Protein AF-A0A9Q9MLQ0-F1 (afdb_monomer_lite)

Sequence (376 aa):
MREAAGVREAWGGSAHRMPFLTPDGLPLPPEALGTGTDAAADTERIWQRLVAGDLVGAWAAGGIDVAGVDAEALQRPTAPPTLPVGVAAEARAAAAAFGVAQVSTLYGASLTLTVDGMTAEALDVSEYLEVPTRILTGSVPPDLALLAAGRQRPADLHPLVRDALFPGSVADHGVPARTVGATAADPARVRCQGVWHRMEVTGGTLRLLDHTEEEQLRERMLRTLGGTSSGCYAVQAAWTTGAGRLPRALADRRREVKHRMQHGDTDWLLDGLRRGVIDPHMRDANGWSLLHLVMWVDFERVLPLLLAAGVPVDARDRIGRTPLYLAVMNGGPPELMRRLLAEGADPRAETVHGAYPSHVAHSRQYWQDLTFFAQS

Secondary structure (DSSP, 8-state):
---HHHHHHHTT--SS--TTB-TTSPBPPGGGTT-SSSHHHHHHHHHHHHHTT-HHHHHHHTT-B-TTS-TTTTS-TTSSPP--TTHHHHHHHHHHHHT-SEEE-SSSEEEEEETTEEEEEE--TTS-------SS-----HHHHHHHTTSS-GGGS-HHHHHHH-TT----------------PPPEEEEETTEEEEEEEETTEEEETTS-HHHHHHHHHHHHTTPPP-HHHHHHHHHHH--SPPPHHHHHHHHHHHHHHHTT-HHHHHHHHHTT-S-TT---TT---GGGGGGGS-HHHHHHHHHHTT--TT---TT---HHHHHHHTT--HHHHHHHHHTT--TT---TTS--HHHHHHTSTTTTTTGGGGT-

Structure (mmCIF, N/CA/C/O backbone):
data_AF-A0A9Q9MLQ0-F1
#
_entry.id   AF-A0A9Q9MLQ0-F1
#
loop_
_atom_site.group_PDB
_atom_site.id
_atom_site.type_symbol
_atom_site.label_atom_id
_atom_site.label_alt_id
_atom_site.label_comp_id
_atom_site.label_asym_id
_atom_site.label_entity_id
_atom_site.label_seq_id
_atom_site.pdbx_PDB_ins_code
_atom_site.Cartn_x
_atom_site.Cartn_y
_atom_site.Cartn_z
_atom_site.occupancy
_atom_site.B_iso_or_equiv
_atom_site.auth_seq_id
_atom_site.auth_comp_id
_atom_site.auth_asym_id
_atom_site.auth_atom_id
_atom_site.pdbx_PDB_model_num
ATOM 1 N N . MET A 1 1 ? 12.054 -18.031 -10.919 1.00 32.44 1 MET A N 1
ATOM 2 C CA . MET A 1 1 ? 13.428 -18.211 -11.454 1.00 32.44 1 MET A CA 1
ATOM 3 C C . MET A 1 1 ? 13.618 -17.702 -12.899 1.00 32.44 1 MET A C 1
ATOM 5 O O . MET A 1 1 ? 14.666 -17.958 -13.472 1.00 32.44 1 MET A O 1
ATOM 9 N N . ARG A 1 2 ? 12.674 -16.935 -13.485 1.00 30.03 2 ARG A N 1
ATOM 10 C CA . ARG A 1 2 ? 12.801 -16.328 -14.833 1.00 30.03 2 ARG A CA 1
ATOM 11 C C . ARG A 1 2 ? 13.209 -14.839 -14.847 1.00 30.03 2 ARG A C 1
ATOM 13 O O . ARG A 1 2 ? 13.243 -14.252 -15.914 1.00 30.03 2 ARG A O 1
ATOM 20 N N . GLU A 1 3 ? 13.562 -14.236 -13.709 1.00 48.19 3 GLU A N 1
ATOM 21 C CA . GLU A 1 3 ? 13.709 -12.766 -13.610 1.00 48.19 3 GLU A CA 1
ATOM 22 C C . GLU A 1 3 ? 15.088 -12.269 -13.135 1.00 48.19 3 GLU A C 1
ATOM 24 O O . GLU A 1 3 ? 15.314 -11.067 -13.085 1.00 48.19 3 GLU A O 1
ATOM 29 N N . ALA A 1 4 ? 16.051 -13.147 -12.831 1.00 48.88 4 ALA A N 1
ATOM 30 C CA . ALA A 1 4 ? 17.363 -12.716 -12.324 1.00 48.88 4 ALA A CA 1
ATOM 31 C C . ALA A 1 4 ? 18.178 -11.899 -13.351 1.00 48.88 4 ALA A C 1
ATOM 33 O O . ALA A 1 4 ? 18.802 -10.902 -12.992 1.00 48.88 4 ALA A O 1
ATOM 34 N N . ALA A 1 5 ? 18.142 -12.290 -14.632 1.00 50.59 5 ALA A N 1
ATOM 35 C CA . ALA A 1 5 ? 18.812 -11.557 -15.710 1.00 50.59 5 ALA A CA 1
ATOM 36 C C . ALA A 1 5 ? 18.134 -10.206 -15.994 1.00 50.59 5 ALA A C 1
ATOM 38 O O . ALA A 1 5 ? 18.818 -9.193 -16.114 1.00 50.59 5 ALA A O 1
ATOM 39 N N . GLY A 1 6 ? 16.795 -10.182 -16.002 1.00 61.31 6 GLY A N 1
ATOM 40 C CA . GLY A 1 6 ? 16.016 -8.967 -16.247 1.00 61.31 6 GLY A CA 1
ATOM 41 C C . GLY A 1 6 ? 16.214 -7.905 -15.167 1.00 61.31 6 GLY A C 1
ATOM 42 O O . GLY A 1 6 ? 16.317 -6.728 -15.486 1.00 61.31 6 GLY A O 1
ATOM 43 N N . VAL A 1 7 ? 16.356 -8.306 -13.897 1.00 65.38 7 VAL A N 1
ATOM 44 C CA . VAL A 1 7 ? 16.646 -7.360 -12.807 1.00 65.38 7 VAL A CA 1
ATOM 45 C C . VAL A 1 7 ? 18.007 -6.693 -13.004 1.00 65.38 7 VAL A C 1
ATOM 47 O O . VAL A 1 7 ? 18.124 -5.492 -12.808 1.00 65.38 7 VAL A O 1
ATOM 50 N N . ARG A 1 8 ? 19.040 -7.434 -13.410 1.00 73.44 8 ARG A N 1
ATOM 51 C CA . ARG A 1 8 ? 20.384 -6.872 -13.597 1.00 73.44 8 ARG A CA 1
ATOM 52 C C . ARG A 1 8 ? 20.447 -5.885 -14.757 1.00 73.44 8 ARG A C 1
ATOM 54 O O . ARG A 1 8 ? 20.980 -4.788 -14.602 1.00 73.44 8 ARG A O 1
ATOM 61 N N . GLU A 1 9 ? 19.879 -6.279 -15.889 1.00 71.69 9 GLU A N 1
ATOM 62 C CA . GLU A 1 9 ? 19.798 -5.455 -17.093 1.00 71.69 9 GLU A CA 1
ATOM 63 C C . GLU A 1 9 ? 18.972 -4.183 -16.847 1.00 71.69 9 GLU A C 1
ATOM 65 O O . GLU A 1 9 ? 19.390 -3.096 -17.240 1.00 71.69 9 GLU A O 1
ATOM 70 N N . ALA A 1 10 ? 17.869 -4.286 -16.092 1.00 68.12 10 ALA A N 1
ATOM 71 C CA . ALA A 1 10 ? 17.033 -3.144 -15.712 1.00 68.12 10 ALA A CA 1
ATOM 72 C C . ALA A 1 10 ? 17.786 -2.060 -14.920 1.00 68.12 10 ALA A C 1
ATOM 74 O O . ALA A 1 10 ? 17.386 -0.900 -14.936 1.00 68.12 10 ALA A O 1
ATOM 75 N N . TRP A 1 11 ? 18.885 -2.417 -14.249 1.00 70.88 11 TRP A N 1
ATOM 76 C CA . TRP A 1 11 ? 19.729 -1.486 -13.494 1.00 70.88 11 TRP A CA 1
ATOM 77 C C . TRP A 1 11 ? 21.075 -1.208 -14.175 1.00 70.88 11 TRP A C 1
ATOM 79 O O . TRP A 1 11 ? 22.004 -0.741 -13.517 1.00 70.88 11 TRP A O 1
ATOM 89 N N . GLY A 1 12 ? 21.201 -1.509 -15.471 1.00 76.56 12 GLY A N 1
ATOM 90 C CA . GLY A 1 12 ? 22.404 -1.221 -16.253 1.00 76.56 12 GLY A CA 1
ATOM 91 C C . GLY A 1 12 ? 23.579 -2.161 -15.999 1.00 76.56 12 GLY A C 1
ATOM 92 O O . GLY A 1 12 ? 24.698 -1.865 -16.408 1.00 76.56 12 GLY A O 1
ATOM 93 N N . GLY A 1 13 ? 23.370 -3.277 -15.300 1.00 81.06 13 GLY A N 1
ATOM 94 C CA . GLY A 1 13 ? 24.422 -4.258 -15.054 1.00 81.06 13 GLY A CA 1
ATOM 95 C C . GLY A 1 13 ? 24.786 -5.053 -16.306 1.00 81.06 13 GLY A C 1
ATOM 96 O O . GLY A 1 13 ? 23.941 -5.360 -17.144 1.00 81.06 13 GLY A O 1
ATOM 97 N N . SER A 1 14 ? 26.060 -5.424 -16.414 1.00 85.88 14 SER A N 1
ATOM 98 C CA . SER A 1 14 ? 26.549 -6.345 -17.438 1.00 85.88 14 SER A CA 1
ATOM 99 C C . SER A 1 14 ? 26.365 -7.801 -17.002 1.00 85.88 14 SER A C 1
ATOM 101 O O . SER A 1 14 ? 25.976 -8.096 -15.869 1.00 85.88 14 SER A O 1
ATOM 103 N N . ALA A 1 15 ? 26.715 -8.753 -17.871 1.00 81.75 15 ALA A N 1
ATOM 104 C CA . ALA A 1 15 ? 26.716 -10.176 -17.519 1.00 81.75 15 ALA A CA 1
ATOM 105 C C . ALA A 1 15 ? 27.597 -10.498 -16.292 1.00 81.75 15 ALA A C 1
ATOM 107 O O . ALA A 1 15 ? 27.372 -11.505 -15.617 1.00 81.75 15 ALA A O 1
ATOM 108 N N . HIS A 1 16 ? 28.569 -9.634 -15.979 1.00 81.69 16 HIS A N 1
ATOM 109 C CA . HIS A 1 16 ? 29.618 -9.910 -15.001 1.00 81.69 16 HIS A CA 1
ATOM 110 C C . HIS A 1 16 ? 29.590 -9.002 -13.769 1.00 81.69 16 HIS A C 1
ATOM 112 O O . HIS A 1 16 ? 30.136 -9.399 -12.745 1.00 81.69 16 HIS A O 1
ATOM 118 N N . ARG A 1 17 ? 28.974 -7.813 -13.830 1.00 87.12 17 ARG A N 1
ATOM 119 C CA . ARG A 1 17 ? 28.950 -6.871 -12.698 1.00 87.12 17 ARG A CA 1
ATOM 120 C C . ARG A 1 17 ? 27.807 -5.863 -12.784 1.00 87.12 17 ARG A C 1
ATOM 122 O O . ARG A 1 17 ? 27.287 -5.582 -13.861 1.00 87.12 17 ARG A O 1
ATOM 129 N N . MET A 1 18 ? 27.478 -5.273 -11.644 1.00 84.88 18 MET A N 1
ATOM 130 C CA . MET A 1 18 ? 26.630 -4.083 -11.567 1.00 84.88 18 MET A CA 1
ATOM 131 C C . MET A 1 18 ? 27.446 -2.806 -11.834 1.00 84.88 18 MET A C 1
ATOM 133 O O . MET A 1 18 ? 28.660 -2.811 -11.604 1.00 84.88 18 MET A O 1
ATOM 137 N N . PRO A 1 19 ? 26.813 -1.701 -12.270 1.00 82.94 19 PRO A N 1
ATOM 138 C CA . PRO A 1 19 ? 27.478 -0.403 -12.358 1.00 82.94 19 PRO A CA 1
ATOM 139 C C . PRO A 1 19 ? 28.024 0.022 -10.995 1.00 82.94 19 PRO A C 1
ATOM 141 O O . PRO A 1 19 ? 27.439 -0.302 -9.959 1.00 82.94 19 PRO A O 1
ATOM 144 N N . PHE A 1 20 ? 29.132 0.760 -11.001 1.00 85.12 20 PHE A N 1
ATOM 145 C CA . PHE A 1 20 ? 29.839 1.250 -9.810 1.00 85.12 20 PHE A CA 1
ATOM 146 C C . PHE A 1 20 ? 30.443 0.156 -8.922 1.00 85.12 20 PHE A C 1
ATOM 148 O O . PHE A 1 20 ? 31.031 0.476 -7.890 1.00 85.12 20 PHE A O 1
ATOM 155 N N . LEU A 1 21 ? 30.322 -1.117 -9.306 1.00 85.12 21 LEU A N 1
ATOM 156 C CA . LEU A 1 21 ? 30.804 -2.259 -8.542 1.00 85.12 21 LEU A CA 1
ATOM 157 C C . LEU A 1 21 ? 31.743 -3.136 -9.381 1.00 85.12 21 LEU A C 1
ATOM 159 O O . LEU A 1 21 ? 31.601 -3.265 -10.601 1.00 85.12 21 LEU A O 1
ATOM 163 N N . THR A 1 22 ? 32.703 -3.770 -8.713 1.00 86.12 22 THR A N 1
ATOM 164 C CA . THR A 1 22 ? 33.485 -4.884 -9.255 1.00 86.12 22 THR A CA 1
ATOM 165 C C . THR A 1 22 ? 32.596 -6.131 -9.402 1.00 86.12 22 THR A C 1
ATOM 167 O O . THR A 1 22 ? 31.508 -6.182 -8.817 1.00 86.12 22 THR A O 1
ATOM 170 N N . PRO A 1 23 ? 33.030 -7.173 -10.141 1.00 84.69 23 PRO A N 1
ATOM 171 C CA . PRO A 1 23 ? 32.300 -8.447 -10.221 1.00 84.69 23 PRO A CA 1
ATOM 172 C C . PRO A 1 23 ? 32.011 -9.089 -8.856 1.00 84.69 23 PRO A C 1
ATOM 174 O O . PRO A 1 23 ? 30.961 -9.700 -8.667 1.00 84.69 23 PRO A O 1
ATOM 177 N N . ASP A 1 24 ? 32.903 -8.877 -7.886 1.00 78.62 24 ASP A N 1
ATOM 178 C CA . ASP A 1 24 ? 32.759 -9.353 -6.506 1.00 78.62 24 ASP A CA 1
ATOM 179 C C . ASP A 1 24 ? 31.903 -8.421 -5.629 1.00 78.62 24 ASP A C 1
ATOM 181 O O . ASP A 1 24 ? 31.789 -8.633 -4.424 1.00 78.62 24 ASP A O 1
ATOM 185 N N . GLY A 1 25 ? 31.312 -7.374 -6.216 1.00 78.69 25 GLY A N 1
ATOM 186 C CA . GLY A 1 25 ? 30.396 -6.445 -5.557 1.00 78.69 25 GLY A CA 1
ATOM 187 C C . GLY A 1 25 ? 31.056 -5.431 -4.623 1.00 78.69 25 GLY A C 1
ATOM 188 O O . GLY A 1 25 ? 30.402 -4.943 -3.702 1.00 78.69 25 GLY A O 1
ATOM 189 N N . LEU A 1 26 ? 32.334 -5.107 -4.847 1.00 81.31 26 LEU A N 1
ATOM 190 C CA . LEU A 1 26 ? 33.031 -4.023 -4.146 1.00 81.31 26 LEU A CA 1
ATOM 191 C C . LE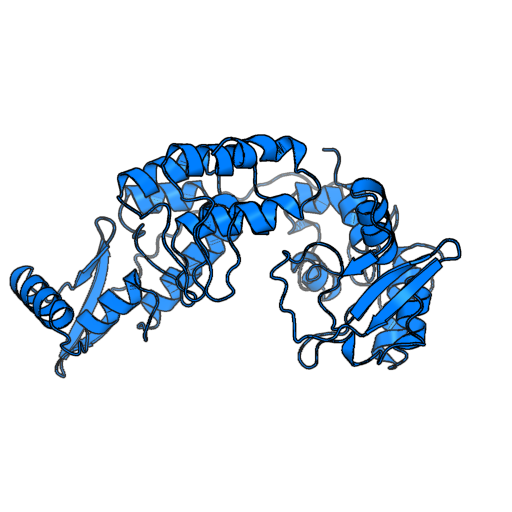U A 1 26 ? 32.905 -2.703 -4.923 1.00 81.31 26 LEU A C 1
ATOM 193 O O . LEU A 1 26 ? 32.897 -2.748 -6.149 1.00 81.31 26 LEU A O 1
ATOM 197 N N . PRO A 1 27 ? 32.857 -1.535 -4.258 1.00 78.94 27 PRO A N 1
ATOM 198 C CA . PRO A 1 27 ? 32.858 -0.239 -4.934 1.00 78.94 27 PRO A CA 1
ATOM 199 C C . PRO A 1 27 ? 34.033 -0.071 -5.897 1.00 78.94 27 PRO A C 1
ATOM 201 O O . PRO A 1 27 ? 35.182 -0.342 -5.539 1.00 78.94 27 PRO A O 1
ATOM 204 N N . LEU A 1 28 ? 33.752 0.420 -7.102 1.00 81.25 28 LEU A N 1
ATOM 205 C CA . LEU A 1 28 ? 34.783 0.872 -8.026 1.00 81.25 28 LEU A CA 1
ATOM 206 C C . LEU A 1 28 ? 35.328 2.237 -7.594 1.00 81.25 28 LEU A C 1
ATOM 208 O O . LEU A 1 28 ? 34.557 3.102 -7.168 1.00 81.25 28 LEU A O 1
ATOM 212 N N . PRO A 1 29 ? 36.642 2.466 -7.735 1.00 81.44 29 PRO A N 1
ATOM 213 C CA . PRO A 1 29 ? 37.199 3.788 -7.520 1.00 81.44 29 PRO A CA 1
ATOM 214 C C . PRO A 1 29 ? 36.772 4.741 -8.660 1.00 81.44 29 PRO A C 1
ATOM 216 O O . PRO A 1 29 ? 36.551 4.279 -9.786 1.00 81.44 29 PRO A O 1
ATOM 219 N N . PRO A 1 30 ? 36.650 6.060 -8.407 1.00 77.94 30 PRO A N 1
ATOM 220 C CA . PRO A 1 30 ? 36.151 7.029 -9.389 1.00 77.94 30 PRO A CA 1
ATOM 221 C C . PRO A 1 30 ? 36.869 6.998 -10.744 1.00 77.94 30 PRO A C 1
ATOM 223 O O . PRO A 1 30 ? 36.230 7.142 -11.782 1.00 77.94 30 PRO A O 1
ATOM 226 N N . GLU A 1 31 ? 38.181 6.768 -10.746 1.00 85.50 31 GLU A N 1
ATOM 227 C CA . GLU A 1 31 ? 39.023 6.674 -11.941 1.00 85.50 31 GLU A CA 1
ATOM 228 C C . GLU A 1 31 ? 38.748 5.438 -12.810 1.00 85.50 31 GLU A C 1
ATOM 230 O O . GLU A 1 31 ? 39.098 5.428 -13.988 1.00 85.50 31 GLU A O 1
ATOM 235 N N . ALA A 1 32 ? 38.124 4.398 -12.251 1.00 85.62 32 ALA A N 1
ATOM 236 C CA . ALA A 1 32 ? 37.774 3.183 -12.982 1.00 85.62 32 ALA A CA 1
ATOM 237 C C . ALA A 1 32 ? 36.380 3.258 -13.626 1.00 85.62 32 ALA A C 1
ATOM 239 O O . ALA A 1 32 ? 36.073 2.448 -14.506 1.00 85.62 32 ALA A O 1
ATOM 240 N N . LEU A 1 33 ? 35.543 4.219 -13.219 1.00 84.81 33 LEU A N 1
ATOM 241 C CA . LEU A 1 33 ? 34.174 4.363 -13.711 1.00 84.81 33 LEU A CA 1
ATOM 242 C C . LEU A 1 33 ? 34.154 4.683 -15.208 1.00 84.81 33 LEU A C 1
ATOM 244 O O . LEU A 1 33 ? 34.786 5.635 -15.668 1.00 84.81 33 LEU A O 1
ATOM 248 N N . GLY A 1 34 ? 33.396 3.899 -15.972 1.00 85.75 34 GLY A N 1
ATOM 249 C CA . GLY A 1 34 ? 33.192 4.126 -17.399 1.00 85.75 34 GLY A CA 1
ATOM 250 C C . GLY A 1 34 ? 34.390 3.766 -18.281 1.00 85.75 34 GLY A C 1
ATOM 251 O O . GLY A 1 34 ? 34.385 4.107 -19.461 1.00 85.75 34 GLY A O 1
ATOM 252 N N . THR A 1 35 ? 35.405 3.076 -17.750 1.00 89.50 35 THR A N 1
ATOM 253 C CA . THR A 1 35 ? 36.598 2.660 -18.519 1.00 89.50 35 THR A CA 1
ATOM 254 C C . THR A 1 35 ? 36.397 1.355 -19.299 1.00 89.50 35 THR A C 1
ATOM 256 O O . THR A 1 35 ? 37.107 1.095 -20.269 1.00 89.50 35 THR A O 1
ATOM 259 N N . GLY A 1 36 ? 35.420 0.535 -18.899 1.00 87.00 36 GLY A N 1
ATOM 260 C CA . GLY A 1 36 ? 35.100 -0.738 -19.546 1.00 87.00 36 GLY A CA 1
ATOM 261 C C . GLY A 1 36 ? 34.293 -0.602 -20.842 1.00 87.00 36 GLY A C 1
ATOM 262 O O . GLY A 1 36 ? 33.742 0.452 -21.165 1.00 87.00 36 GLY A O 1
ATOM 263 N N . THR A 1 37 ? 34.176 -1.709 -21.573 1.00 88.56 37 THR A N 1
ATOM 264 C CA . THR A 1 37 ? 33.336 -1.839 -22.781 1.00 88.56 37 THR A CA 1
ATOM 265 C C . THR A 1 37 ? 32.018 -2.573 -22.512 1.00 88.56 37 THR A C 1
ATOM 267 O O . THR A 1 37 ? 31.322 -2.951 -23.449 1.00 88.56 37 THR A O 1
ATOM 270 N N . ASP A 1 38 ? 31.692 -2.817 -21.241 1.00 88.94 38 ASP A N 1
ATOM 271 C CA . ASP A 1 38 ? 30.481 -3.518 -20.827 1.00 88.94 38 ASP A CA 1
ATOM 272 C C . ASP A 1 38 ? 29.321 -2.560 -20.508 1.00 88.94 38 ASP A C 1
ATOM 274 O O . ASP A 1 38 ? 29.526 -1.371 -20.266 1.00 88.94 38 ASP A O 1
ATOM 278 N N . ALA A 1 39 ? 28.094 -3.092 -20.456 1.00 84.62 39 ALA A N 1
ATOM 279 C CA . ALA A 1 39 ? 26.882 -2.303 -20.189 1.00 84.62 39 ALA A CA 1
ATOM 280 C C . ALA A 1 39 ? 26.927 -1.537 -18.848 1.00 84.62 39 ALA A C 1
ATOM 282 O O . ALA A 1 39 ? 26.370 -0.445 -18.713 1.00 84.62 39 ALA A O 1
ATOM 283 N N . ALA A 1 40 ? 27.646 -2.079 -17.860 1.00 86.69 40 ALA A N 1
ATOM 284 C CA . ALA A 1 40 ? 27.886 -1.408 -16.589 1.00 86.69 40 ALA A CA 1
ATOM 285 C C . ALA A 1 40 ? 28.762 -0.155 -16.763 1.00 86.69 40 ALA A C 1
ATOM 287 O O . ALA A 1 40 ? 28.461 0.884 -16.180 1.00 86.69 40 ALA A O 1
ATOM 288 N N . ALA A 1 41 ? 29.788 -0.208 -17.617 1.00 89.69 41 ALA A N 1
ATOM 289 C CA . ALA A 1 41 ? 30.596 0.958 -17.961 1.00 89.69 41 ALA A CA 1
ATOM 290 C C . ALA A 1 41 ? 29.832 1.983 -18.814 1.00 89.69 41 ALA A C 1
ATOM 292 O O . ALA A 1 41 ? 30.035 3.183 -18.635 1.00 89.69 41 ALA A O 1
ATOM 293 N N . ASP A 1 42 ? 28.927 1.550 -19.699 1.00 87.69 42 ASP A N 1
ATOM 294 C CA . ASP A 1 42 ? 28.012 2.467 -20.398 1.00 87.69 42 ASP A CA 1
ATOM 295 C C . ASP A 1 42 ? 27.156 3.255 -19.402 1.00 87.69 42 ASP A C 1
ATOM 297 O O . ASP A 1 42 ? 27.058 4.481 -19.476 1.00 87.69 42 ASP A O 1
ATOM 301 N N . THR A 1 43 ? 26.611 2.555 -18.407 1.00 86.69 43 THR A N 1
ATOM 302 C CA . THR A 1 43 ? 25.808 3.150 -17.334 1.00 86.69 43 THR A CA 1
ATOM 303 C C . THR A 1 43 ? 26.607 4.165 -16.512 1.00 86.69 43 THR A C 1
ATOM 305 O O . THR A 1 43 ? 26.120 5.256 -16.211 1.00 86.69 43 THR A O 1
ATOM 308 N N . GLU A 1 44 ? 27.860 3.847 -16.190 1.00 86.69 44 GLU A N 1
ATOM 309 C CA . GLU A 1 44 ? 28.776 4.745 -15.479 1.00 86.69 44 GLU A CA 1
ATOM 310 C C . GLU A 1 44 ? 29.094 6.012 -16.290 1.00 86.69 44 GLU A C 1
ATOM 312 O O . GLU A 1 44 ? 29.115 7.107 -15.726 1.00 86.69 44 GLU A O 1
ATOM 317 N N . ARG A 1 45 ? 29.268 5.897 -17.615 1.00 89.25 45 ARG A N 1
ATOM 318 C CA . ARG A 1 45 ? 29.466 7.052 -18.510 1.00 89.25 45 ARG A CA 1
ATOM 319 C C . ARG A 1 45 ? 28.233 7.953 -18.577 1.00 89.25 45 ARG A C 1
ATOM 321 O O . ARG A 1 45 ? 28.370 9.176 -18.564 1.00 89.25 45 ARG A O 1
ATOM 328 N N . ILE A 1 46 ? 27.034 7.369 -18.624 1.00 86.31 46 ILE A N 1
ATOM 329 C CA . ILE A 1 46 ? 25.771 8.125 -18.571 1.00 86.31 46 ILE A CA 1
ATOM 330 C C . ILE A 1 46 ? 25.682 8.901 -17.251 1.00 86.31 46 ILE A C 1
ATOM 332 O O . ILE A 1 46 ? 25.366 10.090 -17.248 1.00 86.31 46 ILE A O 1
ATOM 336 N N . TRP A 1 47 ? 26.027 8.263 -16.130 1.00 82.62 47 TRP A N 1
ATOM 337 C CA . TRP A 1 47 ? 26.045 8.920 -14.823 1.00 82.62 47 TRP A CA 1
ATOM 338 C C . TRP A 1 47 ? 27.057 10.073 -14.753 1.00 82.62 47 TRP A C 1
ATOM 340 O O . TRP A 1 47 ? 26.724 11.150 -14.260 1.00 82.62 47 TRP A O 1
ATOM 350 N N . GLN A 1 48 ? 28.266 9.892 -15.294 1.00 82.81 48 GLN A N 1
ATOM 351 C CA . GLN A 1 48 ? 29.282 10.952 -15.351 1.00 82.81 48 GLN A CA 1
ATOM 352 C C . GLN A 1 48 ? 28.783 12.187 -16.117 1.00 82.81 48 GLN A C 1
ATOM 354 O O . GLN A 1 48 ? 29.013 13.310 -15.669 1.00 82.81 48 GLN A O 1
ATOM 359 N N . ARG A 1 49 ? 28.053 11.994 -17.225 1.00 86.75 49 ARG A N 1
ATOM 360 C CA . ARG A 1 49 ? 27.424 13.094 -17.979 1.00 86.75 49 ARG A CA 1
ATOM 361 C C . ARG A 1 49 ? 26.391 13.848 -17.145 1.00 86.75 49 ARG A C 1
ATOM 363 O O . ARG A 1 49 ? 26.436 15.074 -17.109 1.00 86.75 49 ARG A O 1
ATOM 370 N N . LEU A 1 50 ? 25.528 13.136 -16.414 1.00 80.25 50 LEU A N 1
ATOM 371 C CA . LEU A 1 50 ? 24.538 13.761 -15.525 1.00 80.25 50 LEU A CA 1
ATOM 372 C C . LEU A 1 50 ? 25.197 14.618 -14.441 1.00 80.25 50 LEU A C 1
ATOM 374 O O . LEU A 1 50 ? 24.772 15.746 -14.208 1.00 80.25 50 LEU A O 1
ATOM 378 N N . VAL A 1 51 ? 26.252 14.110 -13.798 1.00 76.75 51 VAL A N 1
ATOM 379 C CA . VAL A 1 51 ? 26.990 14.856 -12.762 1.00 76.75 51 VAL A CA 1
ATOM 380 C C . VAL A 1 51 ? 27.715 16.071 -13.345 1.00 76.75 51 VAL A C 1
ATOM 382 O O . VAL A 1 51 ? 27.836 17.092 -12.673 1.00 76.75 51 VAL A O 1
ATOM 385 N N . ALA A 1 52 ? 28.159 15.987 -14.600 1.00 84.44 52 ALA A N 1
ATOM 386 C CA . ALA A 1 52 ? 28.745 17.107 -15.331 1.00 84.44 52 ALA A CA 1
ATOM 387 C C . ALA A 1 52 ? 27.706 18.125 -15.851 1.00 84.44 52 ALA A C 1
ATOM 389 O O . ALA A 1 52 ? 28.097 19.142 -16.420 1.00 84.44 52 ALA A O 1
ATOM 390 N N . GLY A 1 53 ? 26.404 17.871 -15.668 1.00 83.25 53 GLY A N 1
ATOM 391 C CA . GLY A 1 53 ? 25.318 18.725 -16.159 1.00 83.25 53 GLY A CA 1
ATOM 392 C C . GLY A 1 53 ? 24.963 18.526 -17.639 1.00 83.25 53 GLY A C 1
ATOM 393 O O . GLY A 1 53 ? 24.119 19.248 -18.163 1.00 83.25 53 GLY A O 1
ATOM 394 N N . ASP A 1 54 ? 25.553 17.539 -18.319 1.00 90.06 54 ASP A N 1
ATOM 395 C CA . ASP A 1 54 ? 25.212 17.163 -19.698 1.00 90.06 54 ASP A CA 1
ATOM 396 C C . ASP A 1 54 ? 23.953 16.279 -19.716 1.00 90.06 54 ASP A C 1
ATOM 398 O O . ASP A 1 54 ? 24.009 15.067 -19.941 1.00 90.06 54 ASP A O 1
ATOM 402 N N . LEU A 1 55 ? 22.800 16.887 -19.420 1.00 85.75 55 LEU A N 1
ATOM 403 C CA . LEU A 1 55 ? 21.520 16.178 -19.350 1.00 85.75 55 LEU A CA 1
ATOM 404 C C . LEU A 1 55 ? 21.123 15.612 -20.719 1.00 85.75 55 LEU A C 1
ATOM 406 O O . LEU A 1 55 ? 20.824 14.426 -20.829 1.00 85.75 55 LEU A O 1
ATOM 410 N N . VAL A 1 56 ? 21.182 16.422 -21.777 1.00 89.19 56 VAL A N 1
ATOM 411 C CA . VAL A 1 56 ? 20.816 15.990 -23.137 1.00 89.19 56 VAL A CA 1
ATOM 412 C C . VAL A 1 56 ? 21.695 14.826 -23.598 1.00 89.19 56 VAL A C 1
ATOM 414 O O . VAL A 1 56 ? 21.179 13.816 -24.075 1.00 89.19 56 VAL A O 1
ATOM 417 N N . GLY A 1 57 ? 23.015 14.914 -23.403 1.00 89.75 57 GLY A N 1
ATOM 418 C CA . GLY A 1 57 ? 23.933 13.844 -23.777 1.00 89.75 57 GLY A CA 1
ATOM 419 C C . GLY A 1 57 ? 23.768 12.580 -22.935 1.00 89.75 57 GLY A C 1
ATOM 420 O O . GLY A 1 57 ? 23.955 11.480 -23.456 1.00 89.75 57 GLY A O 1
ATOM 421 N N . ALA A 1 58 ? 23.382 12.697 -21.661 1.00 87.12 58 ALA A N 1
ATOM 422 C CA . ALA A 1 58 ? 23.068 11.542 -20.824 1.00 87.12 58 ALA A CA 1
ATOM 423 C C . ALA A 1 58 ? 21.821 10.785 -21.314 1.00 87.12 58 ALA A C 1
ATOM 425 O O . ALA A 1 58 ? 21.855 9.559 -21.418 1.00 87.12 58 ALA A O 1
ATOM 426 N N . TRP A 1 59 ? 20.742 11.496 -21.657 1.00 86.31 59 TRP A N 1
ATOM 427 C CA . TRP A 1 59 ? 19.519 10.890 -22.203 1.00 86.31 59 TRP A CA 1
ATOM 428 C C . TRP A 1 59 ? 19.740 10.290 -23.593 1.00 86.31 59 TRP A C 1
ATOM 430 O O . TRP A 1 59 ? 19.338 9.148 -23.832 1.00 86.31 59 TRP A O 1
ATOM 440 N N . ALA A 1 60 ? 20.491 10.978 -24.458 1.00 88.94 60 ALA A N 1
ATOM 441 C CA . ALA A 1 60 ? 20.875 10.454 -25.766 1.00 88.94 60 ALA A CA 1
ATOM 442 C C . ALA A 1 60 ? 21.716 9.171 -25.651 1.00 88.94 60 ALA A C 1
ATOM 444 O O . ALA A 1 60 ? 21.481 8.208 -26.379 1.00 88.94 60 ALA A O 1
ATOM 445 N N . ALA A 1 61 ? 22.651 9.112 -24.696 1.00 87.19 61 ALA A N 1
ATOM 446 C CA . ALA A 1 61 ? 23.427 7.904 -24.410 1.00 87.19 61 ALA A CA 1
ATOM 447 C C . ALA A 1 61 ? 22.568 6.760 -23.828 1.00 87.19 61 ALA A C 1
ATOM 449 O O . ALA A 1 61 ? 22.901 5.593 -24.016 1.00 87.19 61 ALA A O 1
ATOM 450 N N . GLY A 1 62 ? 21.437 7.079 -23.189 1.00 82.38 62 GLY A N 1
ATOM 451 C CA . GLY A 1 62 ? 20.382 6.124 -22.823 1.00 82.38 62 GLY A CA 1
ATOM 452 C C . GLY A 1 62 ? 19.483 5.691 -23.993 1.00 82.38 62 GLY A C 1
ATOM 453 O O . GLY A 1 62 ? 18.593 4.860 -23.809 1.00 82.38 62 GLY A O 1
ATOM 454 N N . GLY A 1 63 ? 19.712 6.226 -25.197 1.00 87.19 63 GLY A N 1
ATOM 455 C CA . GLY A 1 63 ? 18.968 5.898 -26.413 1.00 87.19 63 GLY A CA 1
ATOM 456 C C . GLY A 1 63 ? 17.657 6.667 -26.580 1.00 87.19 63 GLY A C 1
ATOM 457 O O . GLY A 1 63 ? 16.749 6.153 -27.236 1.00 87.19 63 GLY A O 1
ATOM 458 N N . ILE A 1 64 ? 17.542 7.849 -25.967 1.00 86.06 64 ILE A N 1
ATOM 459 C CA . ILE A 1 64 ? 16.338 8.687 -25.982 1.00 86.06 64 ILE A CA 1
ATOM 460 C C . ILE A 1 64 ? 16.727 10.091 -26.432 1.00 86.06 64 ILE A C 1
ATOM 462 O O . ILE A 1 64 ? 17.537 10.756 -25.787 1.00 86.06 64 ILE A O 1
ATOM 466 N N . ASP A 1 65 ? 16.135 10.554 -27.524 1.00 88.19 65 ASP A N 1
ATOM 467 C CA . ASP A 1 65 ? 16.309 11.924 -27.984 1.00 88.19 65 ASP A CA 1
ATOM 468 C C . ASP A 1 65 ? 15.393 12.868 -27.197 1.00 88.19 65 ASP A C 1
ATOM 470 O O . ASP A 1 65 ? 14.173 12.705 -27.170 1.00 88.19 65 ASP A O 1
ATOM 474 N N . VAL A 1 66 ? 15.997 13.858 -26.544 1.00 85.25 66 VAL A N 1
ATOM 475 C CA . VAL A 1 66 ? 15.312 14.850 -25.707 1.00 85.25 66 VAL A CA 1
ATOM 476 C C . VAL A 1 66 ? 15.491 16.276 -26.233 1.00 85.25 66 VAL A C 1
ATOM 478 O O . VAL A 1 66 ? 15.197 17.228 -25.519 1.00 85.25 66 VAL A O 1
ATOM 481 N N . ALA A 1 67 ? 15.958 16.461 -27.474 1.00 77.19 67 ALA A N 1
ATOM 482 C CA . ALA A 1 67 ? 16.242 17.788 -28.031 1.00 77.19 67 ALA A CA 1
ATOM 483 C C . ALA A 1 67 ? 15.017 18.730 -28.082 1.00 77.19 67 ALA A C 1
ATOM 485 O O . ALA A 1 67 ? 15.183 19.948 -28.118 1.00 77.19 67 ALA A O 1
ATOM 486 N N . GLY A 1 68 ? 13.798 18.177 -28.087 1.00 74.00 68 GLY A N 1
ATOM 487 C CA . GLY A 1 68 ? 12.534 18.924 -28.118 1.00 74.00 68 GLY A CA 1
ATOM 488 C C . GLY A 1 68 ? 11.913 19.234 -26.750 1.00 74.00 68 GLY A C 1
ATOM 489 O O . GLY A 1 68 ? 10.840 19.833 -26.709 1.00 74.00 68 GLY A O 1
ATOM 490 N N . VAL A 1 69 ? 12.545 18.832 -25.643 1.00 75.69 69 VAL A N 1
ATOM 491 C CA . VAL A 1 69 ? 12.025 19.029 -24.280 1.00 75.69 69 VAL A CA 1
ATOM 492 C C . VAL A 1 69 ? 13.055 19.696 -23.382 1.00 75.69 69 VAL A C 1
ATOM 494 O O . VAL A 1 69 ? 14.261 19.565 -23.579 1.00 75.69 69 VAL A O 1
ATOM 497 N N . ASP A 1 70 ? 12.574 20.402 -22.360 1.00 80.81 70 ASP A N 1
ATOM 498 C CA . ASP A 1 70 ? 13.443 20.876 -21.291 1.00 80.81 70 ASP A CA 1
ATOM 499 C C . ASP A 1 70 ? 13.985 19.669 -20.507 1.00 80.81 70 ASP A C 1
ATOM 501 O O . ASP A 1 70 ? 13.270 19.030 -19.732 1.00 80.81 70 ASP A O 1
ATOM 505 N N . ALA A 1 71 ? 15.257 19.330 -20.729 1.00 77.19 71 ALA A N 1
ATOM 506 C CA . ALA A 1 71 ? 15.897 18.191 -20.083 1.00 77.19 71 ALA A CA 1
ATOM 507 C C . ALA A 1 71 ? 15.996 18.350 -18.553 1.00 77.19 71 ALA A C 1
ATOM 509 O O . ALA A 1 71 ? 16.137 17.343 -17.856 1.00 77.19 71 ALA A O 1
ATOM 510 N N . GLU A 1 72 ? 15.888 19.573 -18.014 1.00 76.81 72 GLU A N 1
ATOM 511 C CA . GLU A 1 72 ? 15.787 19.802 -16.568 1.00 76.81 72 GLU A CA 1
ATOM 512 C C . GLU A 1 72 ? 14.431 19.360 -16.015 1.00 76.81 72 GLU A C 1
ATOM 514 O O . GLU A 1 72 ? 14.376 18.810 -14.915 1.00 76.81 72 GLU A O 1
ATOM 519 N N . ALA A 1 73 ? 13.348 19.503 -16.787 1.00 70.00 73 ALA A N 1
ATOM 520 C CA . ALA A 1 73 ? 12.027 19.000 -16.406 1.00 70.00 73 ALA A CA 1
ATOM 521 C C . ALA A 1 73 ? 12.014 17.466 -16.268 1.00 70.00 73 ALA A C 1
ATOM 523 O O . ALA A 1 73 ? 11.232 16.915 -15.490 1.00 70.00 73 ALA A O 1
ATOM 524 N N . LEU A 1 74 ? 12.943 16.785 -16.954 1.00 69.31 74 LEU A N 1
ATOM 525 C CA . LEU A 1 74 ? 13.150 15.343 -16.823 1.00 69.31 74 LEU A CA 1
ATOM 526 C C . LEU A 1 74 ? 13.852 14.938 -15.507 1.00 69.31 74 LEU A C 1
ATOM 528 O O . LEU A 1 74 ? 13.974 13.748 -15.192 1.00 69.31 74 LEU A O 1
ATOM 532 N N . GLN A 1 75 ? 14.336 15.913 -14.733 1.00 67.38 75 GLN A N 1
ATOM 533 C CA . GLN A 1 75 ? 15.035 15.721 -13.467 1.00 67.38 75 GLN A CA 1
ATOM 534 C C . GLN A 1 75 ? 14.145 16.087 -12.281 1.00 67.38 75 GLN A C 1
ATOM 536 O O . GLN A 1 75 ? 13.276 16.954 -12.339 1.00 67.38 75 GLN A O 1
ATOM 541 N N . ARG A 1 76 ? 14.372 15.426 -11.144 1.00 59.69 76 ARG A N 1
ATOM 542 C CA . ARG A 1 76 ? 13.680 15.772 -9.898 1.00 59.69 76 ARG A CA 1
ATOM 543 C C . ARG A 1 76 ? 14.438 16.900 -9.192 1.00 59.69 76 ARG A C 1
ATOM 545 O O . ARG A 1 76 ? 15.583 16.671 -8.810 1.00 59.69 76 ARG A O 1
ATOM 552 N N . PRO A 1 77 ? 13.804 18.047 -8.880 1.00 51.12 77 PRO A N 1
ATOM 553 C CA . PRO A 1 77 ? 14.493 19.186 -8.260 1.00 51.12 77 PRO A CA 1
ATOM 554 C C . PRO A 1 77 ? 15.133 18.879 -6.897 1.00 51.12 77 PRO A C 1
ATOM 556 O O . PRO A 1 77 ? 16.081 19.537 -6.483 1.00 51.12 77 PRO A O 1
ATOM 559 N N . THR A 1 78 ? 14.599 17.892 -6.170 1.00 50.22 78 THR A N 1
ATOM 560 C CA . THR A 1 78 ? 15.024 17.542 -4.805 1.00 50.22 78 THR A CA 1
ATOM 561 C C . THR A 1 78 ? 15.549 16.110 -4.682 1.00 50.22 78 THR A C 1
ATOM 563 O O . THR A 1 78 ? 15.566 15.564 -3.578 1.00 50.22 78 THR A O 1
ATOM 566 N N . ALA A 1 79 ? 15.915 15.460 -5.790 1.00 55.12 79 ALA A N 1
ATOM 567 C CA . ALA A 1 79 ? 16.438 14.094 -5.778 1.00 55.12 79 ALA A CA 1
ATOM 568 C C . ALA A 1 79 ? 17.735 13.988 -6.600 1.00 55.12 79 ALA A C 1
ATOM 570 O O . ALA A 1 79 ? 18.049 14.899 -7.363 1.00 55.12 79 ALA A O 1
ATOM 571 N N . PRO A 1 80 ? 18.503 12.893 -6.448 1.00 55.19 80 PRO A N 1
ATOM 572 C CA . PRO A 1 80 ? 19.611 12.597 -7.349 1.00 55.19 80 PRO A CA 1
ATOM 573 C C . PRO A 1 80 ? 19.149 12.578 -8.817 1.00 55.19 80 PRO A C 1
ATOM 575 O O . PRO A 1 80 ? 17.984 12.239 -9.059 1.00 55.19 80 PRO A O 1
ATOM 578 N N . PRO A 1 81 ? 20.041 12.889 -9.778 1.00 64.06 81 PRO A N 1
ATOM 579 C CA . PRO A 1 81 ? 19.711 12.869 -11.198 1.00 64.06 81 PRO A CA 1
ATOM 580 C C . PRO A 1 81 ? 19.079 11.540 -11.624 1.00 64.06 81 PRO A C 1
ATOM 582 O O . PRO A 1 81 ? 19.565 10.461 -11.270 1.00 64.06 81 PRO A O 1
ATOM 585 N N . THR A 1 82 ? 17.995 11.627 -12.386 1.00 71.12 82 THR A N 1
ATOM 586 C CA . THR A 1 82 ? 17.311 10.487 -12.988 1.00 71.12 82 THR A CA 1
ATOM 587 C C . THR A 1 82 ? 18.226 9.868 -14.045 1.00 71.12 82 THR A C 1
ATOM 589 O O . THR A 1 82 ? 18.570 10.521 -15.030 1.00 71.12 82 THR A O 1
ATOM 592 N N . LEU A 1 83 ? 18.616 8.606 -13.848 1.00 73.31 83 LEU A N 1
ATOM 593 C CA . LEU A 1 83 ? 19.491 7.873 -14.762 1.00 73.31 83 LEU A CA 1
ATOM 594 C C . LEU A 1 83 ? 18.654 7.201 -15.871 1.00 73.31 83 LEU A C 1
ATOM 596 O O . LEU A 1 83 ? 17.892 6.292 -15.555 1.00 73.31 83 LEU A O 1
ATOM 600 N N . PRO A 1 84 ? 18.784 7.574 -17.157 1.00 76.56 84 PRO A N 1
ATOM 601 C CA . PRO A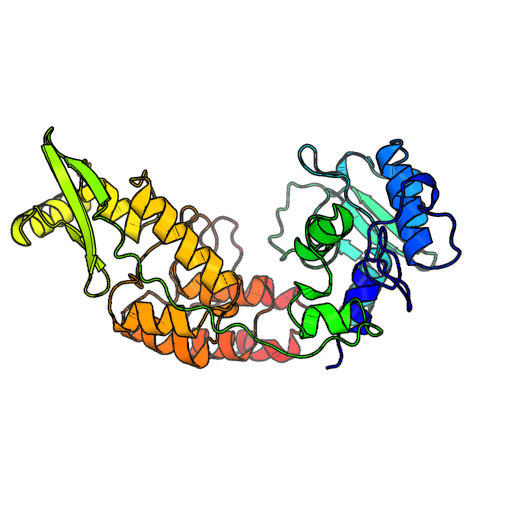 1 84 ? 17.897 7.113 -18.237 1.00 76.56 84 PRO A CA 1
ATOM 602 C C . PRO A 1 84 ? 18.184 5.679 -18.730 1.00 76.56 84 PRO A C 1
ATOM 604 O O . PRO A 1 84 ? 17.838 5.307 -19.850 1.00 76.56 84 PRO A O 1
ATOM 607 N N . VAL A 1 85 ? 18.841 4.854 -17.916 1.00 76.44 85 VAL A N 1
ATOM 608 C CA . VAL A 1 85 ? 19.249 3.493 -18.285 1.00 76.44 85 VAL A CA 1
ATOM 609 C C . VAL A 1 85 ? 18.063 2.539 -18.194 1.00 76.44 85 VAL A C 1
ATOM 611 O O . VAL A 1 85 ? 17.275 2.601 -17.255 1.00 76.44 85 VAL A O 1
ATOM 614 N N . GLY A 1 86 ? 17.911 1.669 -19.195 1.00 72.62 86 GLY A N 1
ATOM 615 C CA . GLY A 1 86 ? 16.818 0.692 -19.271 1.00 72.62 86 GLY A CA 1
ATOM 616 C C . GLY A 1 86 ? 15.478 1.276 -19.730 1.00 72.62 86 GLY A C 1
ATOM 617 O O . GLY A 1 86 ? 14.679 0.552 -20.318 1.00 72.62 86 GLY A O 1
ATOM 618 N N . VAL A 1 87 ? 15.276 2.590 -19.582 1.00 74.88 87 VAL A N 1
ATOM 619 C CA . VAL A 1 87 ? 14.070 3.328 -19.991 1.00 74.88 87 VAL A CA 1
ATOM 620 C C . VAL A 1 87 ? 13.618 2.970 -21.407 1.00 74.88 87 VAL A C 1
ATOM 622 O O . VAL A 1 87 ? 12.458 2.620 -21.613 1.00 74.88 87 VAL A O 1
ATOM 625 N N . ALA A 1 88 ? 14.522 3.035 -22.387 1.00 76.19 88 ALA A N 1
ATOM 626 C CA . ALA A 1 88 ? 14.160 2.809 -23.782 1.00 76.19 88 ALA A CA 1
ATOM 627 C C . ALA A 1 88 ? 13.759 1.353 -24.061 1.00 76.19 88 ALA A C 1
ATOM 629 O O . ALA A 1 88 ? 12.840 1.091 -24.836 1.00 76.19 88 ALA A O 1
ATOM 630 N N . ALA A 1 89 ? 14.434 0.390 -23.430 1.00 73.56 89 ALA A N 1
ATOM 631 C CA . ALA A 1 89 ? 14.093 -1.025 -23.556 1.00 73.56 89 ALA A CA 1
ATOM 632 C C . ALA A 1 89 ? 12.727 -1.315 -22.923 1.00 73.56 89 ALA A C 1
ATOM 634 O O . ALA A 1 89 ? 11.887 -1.983 -23.522 1.00 73.56 89 ALA A O 1
ATOM 635 N N . GLU A 1 90 ? 12.488 -0.750 -21.745 1.00 69.12 90 GLU A N 1
ATOM 636 C CA . GLU A 1 90 ? 11.261 -0.927 -20.980 1.00 69.12 90 GLU A CA 1
ATOM 637 C C . GLU A 1 90 ? 10.064 -0.265 -21.694 1.00 69.12 90 GLU A C 1
ATOM 639 O O . GLU A 1 90 ? 9.006 -0.878 -21.836 1.00 69.12 90 GLU A O 1
ATOM 644 N N . ALA A 1 91 ? 10.248 0.933 -22.259 1.00 72.38 91 ALA A N 1
ATOM 645 C CA . ALA A 1 91 ? 9.235 1.605 -23.071 1.00 72.38 91 ALA A CA 1
ATOM 646 C C . ALA A 1 91 ? 8.918 0.846 -24.368 1.00 72.38 91 ALA A C 1
ATOM 648 O O . ALA A 1 91 ? 7.748 0.710 -24.717 1.00 72.38 91 ALA A O 1
ATOM 649 N N . ARG A 1 92 ? 9.925 0.293 -25.063 1.00 75.38 92 ARG A N 1
ATOM 650 C CA . ARG A 1 92 ? 9.701 -0.571 -26.239 1.00 75.38 92 ARG A CA 1
ATOM 651 C C . ARG A 1 92 ? 8.955 -1.847 -25.873 1.00 75.38 92 ARG A C 1
ATOM 653 O O . ARG A 1 92 ? 8.057 -2.251 -26.606 1.00 75.38 92 ARG A O 1
ATOM 660 N N . ALA A 1 93 ? 9.306 -2.471 -24.751 1.00 66.56 93 ALA A N 1
ATOM 661 C CA . ALA A 1 93 ? 8.621 -3.661 -24.264 1.00 66.56 93 ALA A CA 1
ATOM 662 C C . ALA A 1 93 ? 7.150 -3.364 -23.936 1.00 66.56 93 ALA A C 1
ATOM 664 O O . ALA A 1 93 ? 6.274 -4.136 -24.327 1.00 66.56 93 ALA A O 1
ATOM 665 N N . ALA A 1 94 ? 6.873 -2.225 -23.294 1.00 61.59 94 ALA A N 1
ATOM 666 C CA . ALA A 1 94 ? 5.513 -1.756 -23.065 1.00 61.59 94 ALA A CA 1
ATOM 667 C C . ALA A 1 94 ? 4.786 -1.531 -24.398 1.00 61.59 94 ALA A C 1
ATOM 669 O O . ALA A 1 94 ? 3.782 -2.178 -24.674 1.00 61.59 94 ALA A O 1
ATOM 670 N N . ALA A 1 95 ? 5.325 -0.692 -25.275 1.00 65.00 95 ALA A N 1
ATOM 671 C CA . ALA A 1 95 ? 4.733 -0.396 -26.574 1.00 65.00 95 ALA A CA 1
ATOM 672 C C . ALA A 1 95 ? 4.408 -1.644 -27.401 1.00 65.00 95 ALA A C 1
ATOM 674 O O . ALA A 1 95 ? 3.293 -1.773 -27.903 1.00 65.00 95 ALA A O 1
ATOM 675 N N . ALA A 1 96 ? 5.338 -2.599 -27.475 1.00 66.50 96 ALA A N 1
ATOM 676 C CA . ALA A 1 96 ? 5.132 -3.867 -28.165 1.00 66.50 96 ALA A CA 1
ATOM 677 C C . ALA A 1 96 ? 4.008 -4.698 -27.534 1.00 66.50 96 ALA A C 1
ATOM 679 O O . ALA A 1 96 ? 3.204 -5.297 -28.244 1.00 66.50 96 ALA A O 1
ATOM 680 N N . ALA A 1 97 ? 3.930 -4.731 -26.207 1.00 57.75 97 ALA A N 1
ATOM 681 C CA . ALA A 1 97 ? 2.922 -5.515 -25.513 1.00 57.75 97 ALA A CA 1
ATOM 682 C C . ALA A 1 97 ? 1.524 -4.889 -25.520 1.00 57.75 97 ALA A C 1
ATOM 684 O O . ALA A 1 97 ? 0.531 -5.608 -25.445 1.00 57.75 97 ALA A O 1
ATOM 685 N N . PHE A 1 98 ? 1.448 -3.563 -25.599 1.00 51.09 98 PHE A N 1
ATOM 686 C CA . PHE A 1 98 ? 0.200 -2.806 -25.598 1.00 51.09 98 PHE A CA 1
ATOM 687 C C . PHE A 1 98 ? -0.255 -2.370 -26.996 1.00 51.09 98 PHE A C 1
ATOM 689 O O . PHE A 1 98 ? -1.364 -1.864 -27.141 1.00 51.09 98 PHE A O 1
ATOM 696 N N . GLY A 1 99 ? 0.585 -2.539 -28.020 1.00 68.06 99 GLY A N 1
ATOM 697 C CA . GLY A 1 99 ? 0.309 -2.063 -29.375 1.00 68.06 99 GLY A CA 1
ATOM 698 C C . GLY A 1 99 ? 0.220 -0.537 -29.478 1.00 68.06 99 GLY A C 1
ATOM 699 O O . GLY A 1 99 ? -0.511 -0.029 -30.325 1.00 68.06 99 GLY A O 1
ATOM 700 N N . VAL A 1 100 ? 0.925 0.196 -28.611 1.00 58.91 100 VAL A N 1
ATOM 701 C CA . VAL A 1 100 ? 0.910 1.668 -28.569 1.00 58.91 100 VAL A CA 1
ATOM 702 C C . VAL A 1 100 ? 2.224 2.238 -29.086 1.00 58.91 100 VAL A C 1
ATOM 704 O O . VAL A 1 100 ? 3.288 1.698 -28.808 1.00 58.91 100 VAL A O 1
ATOM 707 N N . ALA A 1 101 ? 2.165 3.350 -29.818 1.00 67.25 101 ALA A N 1
ATOM 708 C CA . ALA A 1 101 ? 3.357 4.067 -30.286 1.00 67.25 101 ALA A CA 1
ATOM 709 C C . ALA A 1 101 ? 3.879 5.100 -29.267 1.00 67.25 101 ALA A C 1
ATOM 711 O O . ALA A 1 101 ? 4.935 5.691 -29.468 1.00 67.25 101 ALA A O 1
ATOM 712 N N . GLN A 1 102 ? 3.149 5.324 -28.171 1.00 67.50 102 GLN A N 1
ATOM 713 C CA . GLN A 1 102 ? 3.433 6.364 -27.187 1.00 67.50 102 GLN A CA 1
ATOM 714 C C . GLN A 1 102 ? 3.315 5.808 -25.765 1.00 67.50 102 GLN A C 1
ATOM 716 O O . GLN A 1 102 ? 2.377 5.072 -25.453 1.00 67.50 102 GLN A O 1
ATOM 721 N N . VAL A 1 103 ? 4.266 6.173 -24.905 1.00 63.69 103 VAL A N 1
ATOM 722 C CA . VAL A 1 103 ? 4.335 5.782 -23.493 1.00 63.69 103 VAL A CA 1
ATOM 723 C C . VAL A 1 103 ? 4.542 7.034 -22.641 1.00 63.69 103 VAL A C 1
ATOM 725 O O . VAL A 1 103 ? 5.600 7.658 -22.674 1.00 63.69 103 VAL A O 1
ATOM 728 N N . SER A 1 104 ? 3.541 7.407 -21.845 1.00 61.81 104 SER A N 1
ATOM 729 C CA . SER A 1 104 ? 3.627 8.592 -20.983 1.00 61.81 104 SER A CA 1
ATOM 730 C C . SER A 1 104 ? 4.500 8.352 -19.751 1.00 61.81 104 SER A C 1
ATOM 732 O O . SER A 1 104 ? 4.400 7.311 -19.099 1.00 61.81 104 SER A O 1
ATOM 734 N N . THR A 1 105 ? 5.340 9.336 -19.415 1.00 57.53 105 THR A N 1
ATOM 735 C CA . THR A 1 105 ? 6.277 9.269 -18.286 1.00 57.53 105 THR A CA 1
ATOM 736 C C . THR A 1 105 ? 5.908 10.220 -17.165 1.00 57.53 105 THR A C 1
ATOM 738 O O . THR A 1 105 ? 5.183 11.190 -17.353 1.00 57.53 105 THR A O 1
ATOM 741 N N . LEU A 1 106 ? 6.478 9.976 -15.987 1.00 51.44 106 LEU A N 1
ATOM 742 C CA . LEU A 1 106 ? 6.269 10.809 -14.802 1.00 51.44 106 LEU A CA 1
ATOM 743 C C . LEU A 1 106 ? 7.079 12.098 -14.777 1.00 51.44 106 LEU A C 1
ATOM 745 O O . LEU A 1 106 ? 6.938 12.884 -13.843 1.00 51.44 106 LEU A O 1
ATOM 749 N N . TYR A 1 107 ? 7.960 12.291 -15.749 1.00 54.41 107 TYR A N 1
ATOM 750 C CA . TYR A 1 107 ? 8.973 13.334 -15.716 1.00 54.41 107 TYR A CA 1
ATOM 751 C C . TYR A 1 107 ? 8.580 14.556 -16.555 1.00 54.41 107 TYR A C 1
ATOM 753 O O . TYR A 1 107 ? 9.416 15.151 -17.215 1.00 54.41 107 TYR A O 1
ATOM 761 N N . GLY A 1 108 ? 7.292 14.914 -16.580 1.00 52.69 108 GLY A N 1
ATOM 762 C CA . GLY A 1 108 ? 6.809 16.065 -17.359 1.00 52.69 108 GLY A CA 1
ATOM 763 C C . GLY A 1 108 ? 6.896 15.887 -18.882 1.00 52.69 108 GLY A C 1
ATOM 764 O O . GLY A 1 108 ? 6.679 16.842 -19.623 1.00 52.69 108 GLY A O 1
ATOM 765 N N . ALA A 1 109 ? 7.185 14.672 -19.359 1.00 58.53 109 ALA A N 1
ATOM 766 C CA . ALA A 1 109 ? 7.280 14.345 -20.776 1.00 58.53 109 ALA A CA 1
ATOM 767 C C . ALA A 1 109 ? 6.595 13.011 -21.098 1.00 58.53 109 ALA A C 1
ATOM 769 O O . ALA A 1 109 ? 6.585 12.085 -20.284 1.00 58.53 109 ALA A O 1
ATOM 770 N N . SER A 1 110 ? 6.044 12.890 -22.299 1.00 65.69 110 SER A N 1
ATOM 771 C CA . SER A 1 110 ? 5.681 11.622 -22.919 1.00 65.69 110 SER A CA 1
ATOM 772 C C . SER A 1 110 ? 6.844 11.118 -23.772 1.00 65.69 110 SER A C 1
ATOM 774 O O . SER A 1 110 ? 7.577 11.915 -24.353 1.00 65.69 110 SER A O 1
ATOM 776 N N . LEU A 1 111 ? 7.046 9.805 -23.828 1.00 67.88 111 LEU A N 1
ATOM 777 C CA . LEU A 1 111 ? 8.025 9.192 -24.718 1.00 67.88 111 LEU A CA 1
ATOM 778 C C . LEU A 1 111 ? 7.303 8.596 -25.922 1.00 67.88 111 LEU A C 1
ATOM 780 O O . LEU A 1 111 ? 6.457 7.711 -25.783 1.00 67.88 111 LEU A O 1
ATOM 784 N N . THR A 1 112 ? 7.676 9.055 -27.106 1.00 68.62 112 THR A N 1
ATOM 785 C CA . THR A 1 112 ? 7.128 8.601 -28.379 1.00 68.62 112 THR A CA 1
ATOM 786 C C . THR A 1 112 ? 8.132 7.666 -29.042 1.00 68.62 112 THR A C 1
ATOM 788 O O . THR A 1 112 ? 9.311 7.988 -29.198 1.00 68.62 112 THR A O 1
ATOM 791 N N . LEU A 1 113 ? 7.676 6.474 -29.421 1.00 71.19 113 LEU A N 1
ATOM 792 C CA . LEU A 1 113 ? 8.464 5.531 -30.205 1.00 71.19 113 LEU A CA 1
ATOM 793 C C . LEU A 1 113 ? 8.177 5.757 -31.681 1.00 71.19 113 LEU A C 1
ATOM 795 O O . LEU A 1 113 ? 7.036 5.678 -32.134 1.00 71.19 113 LEU A O 1
ATOM 799 N N . THR A 1 114 ? 9.236 6.008 -32.435 1.00 75.44 114 THR A N 1
ATOM 800 C CA . THR A 1 114 ? 9.186 6.178 -33.881 1.00 75.44 114 THR A CA 1
ATOM 801 C C . THR A 1 114 ? 9.899 5.014 -34.561 1.00 75.44 114 THR A C 1
ATOM 803 O O . THR A 1 114 ? 10.600 4.220 -33.931 1.00 75.44 114 THR A O 1
ATOM 806 N N . VAL A 1 115 ? 9.716 4.894 -35.876 1.00 66.25 115 VAL A N 1
ATOM 807 C CA . VAL A 1 115 ? 10.420 3.886 -36.686 1.00 66.25 115 VAL A CA 1
ATOM 808 C C . VAL A 1 115 ? 11.943 4.086 -36.622 1.00 66.25 115 VAL A C 1
ATOM 810 O O . VAL A 1 115 ? 12.686 3.110 -36.677 1.00 66.25 115 VAL A O 1
ATOM 813 N N . ASP A 1 116 ? 12.389 5.330 -36.423 1.00 71.62 116 ASP A N 1
ATOM 814 C CA . ASP A 1 116 ? 13.800 5.727 -36.427 1.00 71.62 116 ASP A CA 1
ATOM 815 C C . ASP A 1 116 ? 14.416 5.853 -35.022 1.00 71.62 116 ASP A C 1
ATOM 817 O O . ASP A 1 116 ? 15.613 6.116 -34.894 1.00 71.62 116 ASP A O 1
ATOM 821 N N . GLY A 1 117 ? 13.638 5.669 -33.949 1.00 80.88 117 GLY A N 1
ATOM 822 C CA . GLY A 1 117 ? 14.158 5.812 -32.594 1.00 80.88 117 GLY A CA 1
ATOM 823 C C . GLY A 1 117 ? 13.105 6.106 -31.535 1.00 80.88 117 GLY A C 1
ATOM 824 O O . GLY A 1 117 ? 11.968 5.647 -31.594 1.00 80.88 117 GLY A O 1
ATOM 825 N N . MET A 1 118 ? 13.520 6.825 -30.500 1.00 83.56 118 MET A N 1
ATOM 826 C CA . MET A 1 118 ? 12.673 7.174 -29.368 1.00 83.56 118 MET A CA 1
ATOM 827 C C . MET A 1 118 ? 12.909 8.634 -29.009 1.00 83.56 118 MET A C 1
ATOM 829 O O . MET A 1 118 ? 14.051 9.020 -28.766 1.00 83.56 118 MET A O 1
ATOM 833 N N . THR A 1 119 ? 11.841 9.423 -28.983 1.00 83.62 119 THR A N 1
ATOM 834 C CA . THR A 1 119 ? 11.878 10.863 -28.716 1.00 83.62 119 THR A CA 1
ATOM 835 C C . THR A 1 119 ? 11.059 11.193 -27.473 1.00 83.62 119 THR A C 1
ATOM 837 O O . THR A 1 119 ? 10.091 10.504 -27.151 1.00 83.62 119 THR A O 1
ATOM 840 N N . ALA A 1 120 ? 11.440 12.244 -26.756 1.00 77.44 120 ALA A N 1
ATOM 841 C CA . ALA A 1 120 ? 10.645 12.822 -25.682 1.00 77.44 120 ALA A CA 1
ATOM 842 C C . ALA A 1 120 ? 9.870 14.045 -26.181 1.00 77.44 120 ALA A C 1
ATOM 844 O O . ALA A 1 120 ? 10.410 14.885 -26.899 1.00 77.44 120 ALA A O 1
ATOM 845 N N . GLU A 1 121 ? 8.617 14.157 -25.756 1.00 72.56 121 GLU A N 1
ATOM 846 C CA . GLU A 1 121 ? 7.727 15.287 -26.023 1.00 72.56 121 GLU A CA 1
ATOM 847 C C . GLU A 1 121 ? 7.165 15.820 -24.703 1.00 72.56 121 GLU A C 1
ATOM 849 O O . GLU A 1 121 ? 6.837 15.046 -23.806 1.00 72.56 121 GLU A O 1
ATOM 854 N N . ALA A 1 122 ? 7.060 17.141 -24.552 1.00 65.62 122 ALA A N 1
ATOM 855 C CA . ALA A 1 122 ? 6.572 17.746 -23.315 1.00 65.62 122 ALA A CA 1
ATOM 856 C C . ALA A 1 122 ? 5.082 17.432 -23.116 1.00 65.62 122 ALA A C 1
ATOM 858 O O . ALA A 1 122 ? 4.293 17.523 -24.056 1.00 65.62 122 ALA A O 1
ATOM 859 N N . LEU A 1 123 ? 4.694 17.081 -21.889 1.00 61.06 123 LEU A N 1
ATOM 860 C CA . LEU A 1 123 ? 3.301 16.803 -21.546 1.00 61.06 123 LEU A CA 1
ATOM 861 C C . LEU A 1 123 ? 2.664 18.026 -20.871 1.00 61.06 123 LEU A C 1
ATOM 863 O O . LEU A 1 123 ? 3.222 18.564 -19.914 1.00 61.06 123 LEU A O 1
ATOM 867 N N 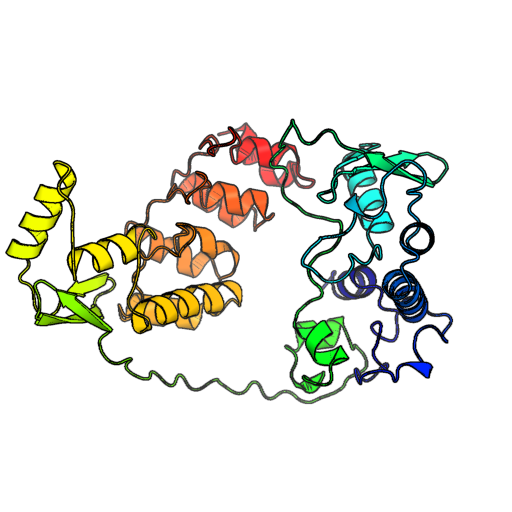. ASP A 1 124 ? 1.475 18.434 -21.324 1.00 51.97 124 ASP A N 1
ATOM 868 C CA . ASP A 1 124 ? 0.637 19.393 -20.594 1.00 51.97 124 ASP A CA 1
ATOM 869 C C . ASP A 1 124 ? 0.044 18.694 -19.360 1.00 51.97 124 ASP A C 1
ATOM 871 O O . ASP A 1 124 ? -0.808 17.811 -19.448 1.00 51.97 124 ASP A O 1
ATOM 875 N N . VAL A 1 125 ? 0.551 19.064 -18.187 1.00 47.34 125 VAL A N 1
ATOM 876 C CA . VAL A 1 125 ? 0.282 18.413 -16.894 1.00 47.34 125 VAL A CA 1
ATOM 877 C C . VAL A 1 125 ? -1.110 18.725 -16.316 1.00 47.34 125 VAL A C 1
ATOM 879 O O . VAL A 1 125 ? -1.381 18.395 -15.159 1.00 47.34 125 VAL A O 1
ATOM 882 N N . SER A 1 126 ? -2.000 19.359 -17.086 1.00 39.06 126 SER A N 1
ATOM 883 C CA . SER A 1 126 ? -3.382 19.640 -16.671 1.00 39.06 126 SER A CA 1
ATOM 884 C C . SER A 1 126 ? -4.284 18.396 -16.634 1.00 39.06 126 SER A C 1
ATOM 886 O O . SER A 1 126 ? -5.271 18.385 -15.896 1.00 39.06 126 SER A O 1
ATOM 888 N N . GLU A 1 127 ? -3.909 17.314 -17.321 1.00 37.91 127 GLU A N 1
ATOM 889 C CA . GLU A 1 127 ? -4.580 16.012 -17.252 1.00 37.91 127 GLU A CA 1
ATOM 890 C C . GLU A 1 127 ? -3.761 15.031 -16.406 1.00 37.91 127 GLU A C 1
ATOM 892 O O . GLU A 1 127 ? -2.934 14.256 -16.887 1.00 37.91 127 GLU A O 1
ATOM 897 N N . TYR A 1 128 ? -3.994 15.071 -15.096 1.00 37.72 128 TYR A N 1
ATOM 898 C CA . TYR A 1 128 ? -3.452 14.113 -14.134 1.00 37.72 128 TYR A CA 1
ATOM 899 C C . TYR A 1 128 ? -4.101 12.734 -14.356 1.00 37.72 128 TYR A C 1
ATOM 901 O O . TYR A 1 128 ? -4.993 12.317 -13.621 1.00 37.72 128 TYR A O 1
ATOM 909 N N . LEU A 1 129 ? -3.683 12.007 -15.393 1.00 37.44 129 LEU A N 1
ATOM 910 C CA . LEU A 1 129 ? -3.984 10.586 -15.507 1.00 37.44 129 LEU A CA 1
ATOM 911 C C . LEU A 1 129 ? -3.222 9.879 -14.378 1.00 37.44 129 LEU A C 1
ATOM 913 O O . LEU A 1 129 ? -2.004 9.713 -14.451 1.00 37.44 129 LEU A O 1
ATOM 917 N N . GLU A 1 130 ? -3.932 9.448 -13.328 1.00 34.09 130 GLU A N 1
ATOM 918 C CA . GLU A 1 130 ? -3.431 8.497 -12.322 1.00 34.09 130 GLU A CA 1
ATOM 919 C C . GLU A 1 130 ? -3.212 7.105 -12.958 1.00 34.09 130 GLU A C 1
ATOM 921 O O . GLU A 1 130 ? -3.697 6.084 -12.468 1.00 34.09 130 GLU A O 1
ATOM 926 N N . VAL A 1 131 ? -2.466 7.038 -14.066 1.00 30.36 131 VAL A N 1
ATOM 927 C CA . VAL A 1 131 ? -1.877 5.788 -14.523 1.00 30.36 131 VAL A CA 1
ATOM 928 C C . VAL A 1 131 ? -0.772 5.461 -13.530 1.00 30.36 131 VAL A C 1
ATOM 930 O O . VAL A 1 131 ? 0.082 6.302 -13.233 1.00 30.36 131 VAL A O 1
ATOM 933 N N . PRO A 1 132 ? -0.743 4.253 -12.977 1.00 28.42 132 PRO A N 1
ATOM 934 C CA . PRO A 1 132 ? 0.356 3.857 -12.142 1.00 28.42 132 PRO A CA 1
ATOM 935 C C . PRO A 1 132 ? 1.663 3.841 -12.915 1.00 28.42 132 PRO A C 1
ATOM 937 O O . PRO A 1 132 ? 1.890 3.013 -13.799 1.00 28.42 132 PRO A O 1
ATOM 940 N N . THR A 1 133 ? 2.533 4.713 -12.439 1.00 28.31 133 THR A N 1
ATOM 941 C CA . THR A 1 133 ? 3.985 4.623 -12.413 1.00 28.31 133 THR A CA 1
ATOM 942 C C . THR A 1 133 ? 4.488 3.182 -12.435 1.00 28.31 133 THR A C 1
ATOM 944 O O . THR A 1 133 ? 4.748 2.547 -11.416 1.00 28.31 133 THR A O 1
ATOM 947 N N . ARG A 1 134 ? 4.650 2.627 -13.626 1.00 36.47 134 ARG A N 1
ATOM 948 C CA . ARG A 1 134 ? 5.641 1.588 -13.842 1.00 36.47 134 ARG A CA 1
ATOM 949 C C . ARG A 1 134 ? 6.327 1.912 -15.126 1.00 36.47 134 ARG A C 1
ATOM 951 O O . ARG A 1 134 ? 5.672 2.338 -16.071 1.00 36.47 134 ARG A O 1
ATOM 958 N N . ILE A 1 135 ? 7.609 1.594 -15.091 1.00 32.62 135 ILE A N 1
ATOM 959 C CA . ILE A 1 135 ? 8.602 1.888 -16.092 1.00 32.62 135 ILE A CA 1
ATOM 960 C C . ILE A 1 135 ? 9.098 3.314 -15.910 1.00 32.62 135 ILE A C 1
ATOM 962 O O . ILE A 1 135 ? 8.323 4.212 -15.604 1.00 32.62 135 ILE A O 1
ATOM 966 N N . LEU A 1 136 ? 10.401 3.503 -16.085 1.00 38.19 136 LEU A N 1
ATOM 967 C CA . LEU A 1 136 ? 11.114 4.776 -16.267 1.00 38.19 136 LEU A CA 1
ATOM 968 C C . LEU A 1 136 ? 12.046 5.243 -15.161 1.00 38.19 136 LEU A C 1
ATOM 970 O O . LEU A 1 136 ? 12.653 6.283 -15.328 1.00 38.19 136 LEU A O 1
ATOM 974 N N . THR A 1 137 ? 12.191 4.452 -14.103 1.00 45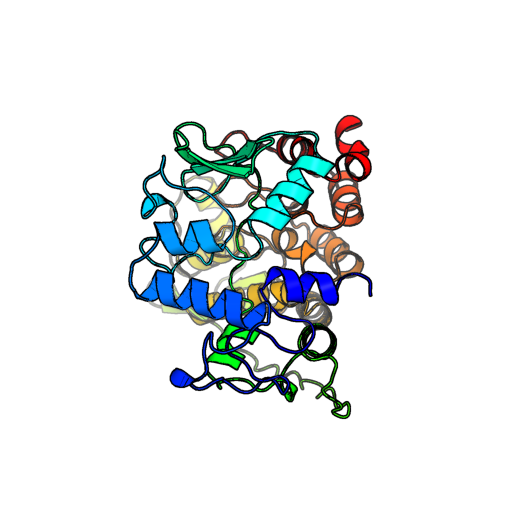.06 137 THR A N 1
ATOM 975 C CA . THR A 1 137 ? 13.320 4.360 -13.157 1.00 45.06 137 THR A CA 1
ATOM 976 C C . THR A 1 137 ? 12.698 4.068 -11.800 1.00 45.06 137 THR A C 1
ATOM 978 O O . THR A 1 137 ? 12.139 4.963 -11.152 1.00 45.06 137 THR A O 1
ATOM 981 N N . GLY A 1 138 ? 12.762 2.823 -11.334 1.00 43.06 138 GLY A N 1
ATOM 982 C CA . GLY A 1 138 ? 12.578 2.604 -9.902 1.00 43.06 138 GLY A CA 1
ATOM 983 C C . GLY A 1 138 ? 13.676 3.355 -9.137 1.00 43.06 138 GLY A C 1
ATOM 984 O O . GLY A 1 138 ? 14.730 3.666 -9.694 1.00 43.06 138 GLY A O 1
ATOM 985 N N . SER A 1 139 ? 13.460 3.654 -7.856 1.00 47.16 139 SER A N 1
ATOM 986 C CA . SER A 1 139 ? 14.590 4.020 -6.997 1.00 47.16 139 SER A CA 1
ATOM 987 C C . SER A 1 139 ? 15.631 2.908 -7.097 1.00 47.16 139 SER A C 1
ATOM 989 O O . SER A 1 139 ? 15.248 1.744 -6.956 1.00 47.16 139 SER A O 1
ATOM 991 N N . VAL A 1 140 ? 16.908 3.250 -7.323 1.00 51.00 140 VAL A N 1
ATOM 992 C CA . VAL A 1 140 ? 18.012 2.287 -7.192 1.00 51.00 140 VAL A CA 1
ATOM 993 C C . VAL A 1 140 ? 17.764 1.505 -5.899 1.00 51.00 140 VAL A C 1
ATOM 995 O O . VAL A 1 140 ? 17.598 2.156 -4.857 1.00 51.00 140 VAL A O 1
ATOM 998 N N . PRO A 1 141 ? 17.648 0.161 -5.947 1.00 60.16 141 PRO A N 1
ATOM 999 C CA . PRO A 1 141 ? 17.426 -0.650 -4.765 1.00 60.16 141 PRO A CA 1
ATOM 1000 C C . PRO A 1 141 ? 18.348 -0.163 -3.646 1.00 60.16 141 PRO A C 1
ATOM 1002 O O . PRO A 1 141 ? 19.543 0.004 -3.906 1.00 60.16 141 PRO A O 1
ATOM 1005 N N . PRO A 1 142 ? 17.837 0.116 -2.432 1.00 62.69 142 PRO A N 1
ATOM 1006 C CA . PRO A 1 142 ? 18.657 0.651 -1.346 1.00 62.69 142 PRO A CA 1
ATOM 1007 C C . PRO A 1 142 ? 19.932 -0.165 -1.132 1.00 62.69 142 PRO A C 1
ATOM 1009 O O . PRO A 1 142 ? 20.993 0.405 -0.912 1.00 62.69 142 PRO A O 1
ATOM 1012 N N . ASP A 1 143 ? 19.834 -1.480 -1.314 1.00 66.19 143 ASP A N 1
ATOM 1013 C CA . ASP A 1 143 ? 20.947 -2.422 -1.322 1.00 66.19 143 ASP A CA 1
ATOM 1014 C C . ASP A 1 143 ? 22.061 -2.056 -2.318 1.00 66.19 143 ASP A C 1
ATOM 1016 O O . ASP A 1 143 ? 23.227 -2.035 -1.943 1.00 66.19 143 ASP A O 1
ATOM 1020 N N . LEU A 1 144 ? 21.732 -1.712 -3.569 1.00 67.94 144 LEU A N 1
ATOM 1021 C CA . LEU A 1 144 ? 22.715 -1.310 -4.584 1.00 67.94 144 LEU A CA 1
ATOM 1022 C C . LEU A 1 144 ? 23.373 0.029 -4.243 1.00 67.94 144 LEU A C 1
ATOM 1024 O O . LEU A 1 144 ? 24.581 0.178 -4.411 1.00 67.94 144 LEU A O 1
ATOM 1028 N N . ALA A 1 145 ? 22.606 0.984 -3.714 1.00 68.44 145 ALA A N 1
ATOM 1029 C CA . ALA A 1 145 ? 23.158 2.255 -3.254 1.00 68.44 145 ALA A CA 1
ATOM 1030 C C . ALA A 1 145 ? 24.086 2.068 -2.038 1.00 68.44 145 ALA A C 1
ATOM 1032 O O . ALA A 1 145 ? 25.137 2.703 -1.949 1.00 68.44 145 ALA A O 1
ATOM 1033 N N . LEU A 1 146 ? 23.725 1.175 -1.111 1.00 66.25 146 LEU A N 1
ATOM 1034 C CA . LEU A 1 146 ? 24.538 0.838 0.056 1.00 66.25 146 LEU A CA 1
ATOM 1035 C C . LEU A 1 146 ? 25.802 0.065 -0.333 1.00 66.25 146 LEU A C 1
ATOM 1037 O O . LEU A 1 146 ? 26.861 0.347 0.224 1.00 66.25 146 LEU A O 1
ATOM 1041 N N . LEU A 1 147 ? 25.713 -0.845 -1.306 1.00 72.69 147 LEU A N 1
ATOM 1042 C CA . LEU A 1 147 ? 26.861 -1.535 -1.894 1.00 72.69 147 LEU A CA 1
ATOM 1043 C C . LEU A 1 147 ? 27.819 -0.548 -2.560 1.00 72.69 147 LEU A C 1
ATOM 1045 O O . LEU A 1 147 ? 29.000 -0.557 -2.236 1.00 72.69 147 LEU A O 1
ATOM 1049 N N . ALA A 1 148 ? 27.320 0.340 -3.428 1.00 68.88 148 ALA A N 1
ATOM 1050 C CA . ALA A 1 148 ? 28.139 1.343 -4.118 1.00 68.88 148 ALA A CA 1
ATOM 1051 C C . ALA A 1 148 ? 28.804 2.325 -3.139 1.00 68.88 148 ALA A C 1
ATOM 1053 O O . ALA A 1 148 ? 29.937 2.748 -3.344 1.00 68.88 148 ALA A O 1
ATOM 1054 N N . ALA A 1 149 ? 28.133 2.640 -2.029 1.00 71.12 149 ALA A N 1
ATOM 1055 C CA . ALA A 1 149 ? 28.692 3.447 -0.948 1.00 71.12 149 ALA A CA 1
ATOM 1056 C C . ALA A 1 149 ? 29.628 2.661 -0.002 1.00 71.12 149 ALA A C 1
ATOM 1058 O O . ALA A 1 149 ? 30.101 3.224 0.986 1.00 71.12 149 ALA A O 1
ATOM 1059 N N . GLY A 1 150 ? 29.851 1.362 -0.238 1.00 67.31 150 GLY A N 1
ATOM 1060 C CA . GLY A 1 150 ? 30.659 0.491 0.622 1.00 67.31 150 GLY A CA 1
ATOM 1061 C C . GLY A 1 150 ? 30.080 0.270 2.025 1.00 67.31 150 GLY A C 1
ATOM 1062 O O . GLY A 1 150 ? 30.800 -0.126 2.939 1.00 67.31 150 GLY A O 1
ATOM 1063 N N . ARG A 1 151 ? 28.787 0.553 2.230 1.00 70.94 151 ARG A N 1
ATOM 1064 C CA . ARG A 1 151 ? 28.085 0.449 3.525 1.00 70.94 151 ARG A CA 1
ATOM 1065 C C . ARG A 1 151 ? 27.419 -0.908 3.746 1.00 70.94 151 ARG A C 1
ATOM 1067 O O . ARG A 1 151 ? 26.897 -1.154 4.830 1.00 70.94 151 ARG A O 1
ATOM 1074 N N . GLN A 1 152 ? 27.428 -1.760 2.730 1.00 76.75 152 GLN A N 1
ATOM 1075 C CA . GLN A 1 152 ? 26.900 -3.119 2.735 1.00 76.75 152 GLN A CA 1
ATOM 1076 C C . GLN A 1 152 ? 27.794 -3.977 1.843 1.00 76.75 152 GLN A C 1
ATOM 1078 O O . GLN A 1 152 ? 28.378 -3.458 0.893 1.00 76.75 152 GLN A O 1
ATOM 1083 N N . ARG A 1 153 ? 27.935 -5.269 2.147 1.00 76.81 153 ARG A N 1
ATOM 1084 C CA . ARG A 1 153 ? 28.674 -6.220 1.304 1.00 76.81 153 ARG A CA 1
ATOM 1085 C C . ARG A 1 153 ? 27.695 -7.183 0.634 1.00 76.81 153 ARG A C 1
ATOM 1087 O O . ARG A 1 153 ? 26.621 -7.427 1.185 1.00 76.81 153 ARG A O 1
ATOM 1094 N N . PRO A 1 154 ? 28.062 -7.821 -0.490 1.00 78.00 154 PRO A N 1
ATOM 1095 C CA . PRO A 1 154 ? 27.196 -8.808 -1.142 1.00 78.00 154 PRO A CA 1
ATOM 1096 C C . PRO A 1 154 ? 26.791 -9.972 -0.232 1.00 78.00 154 PRO A C 1
ATOM 1098 O O . PRO A 1 154 ? 25.689 -10.495 -0.353 1.00 78.00 154 PRO A O 1
ATOM 1101 N N . ALA A 1 155 ? 27.654 -10.348 0.716 1.00 75.56 155 ALA A N 1
ATOM 1102 C CA . ALA A 1 155 ? 27.359 -11.372 1.717 1.00 75.56 155 ALA A CA 1
ATOM 1103 C C . ALA A 1 155 ? 26.219 -10.984 2.679 1.00 75.56 155 ALA A C 1
ATOM 1105 O O . ALA A 1 155 ? 25.593 -11.867 3.254 1.00 75.56 155 ALA A O 1
ATOM 1106 N N . ASP A 1 156 ? 25.946 -9.686 2.837 1.00 73.44 156 ASP A N 1
ATOM 1107 C CA . ASP A 1 156 ? 24.904 -9.162 3.720 1.00 73.44 156 ASP A CA 1
ATOM 1108 C C . ASP A 1 156 ? 23.534 -9.060 2.999 1.00 73.44 156 ASP A C 1
ATOM 1110 O O . ASP A 1 156 ? 22.534 -8.692 3.614 1.00 73.44 156 ASP A O 1
ATOM 1114 N N . LEU A 1 157 ? 23.467 -9.377 1.695 1.00 73.31 157 LEU A N 1
ATOM 1115 C CA . LEU A 1 157 ? 22.227 -9.393 0.911 1.00 73.31 157 LEU A CA 1
ATOM 1116 C C . LEU A 1 157 ? 21.396 -10.659 1.140 1.00 73.31 157 LEU A C 1
ATOM 1118 O O . LEU A 1 157 ? 21.921 -11.746 1.382 1.00 73.31 157 LEU A O 1
ATOM 1122 N N . HIS A 1 158 ? 20.082 -10.539 0.928 1.00 73.25 158 HIS A N 1
ATOM 1123 C CA . HIS A 1 158 ? 19.212 -11.707 0.814 1.00 73.25 158 HIS A CA 1
ATOM 1124 C C . HIS A 1 158 ? 19.700 -12.631 -0.324 1.00 73.25 158 HIS A C 1
ATOM 1126 O O . HIS A 1 158 ? 19.961 -12.121 -1.418 1.00 73.25 158 HIS A O 1
ATOM 1132 N N . PRO A 1 159 ? 19.753 -13.968 -0.139 1.00 70.81 159 PRO A N 1
ATOM 1133 C CA . PRO A 1 159 ? 20.322 -14.895 -1.123 1.00 70.81 159 PRO A CA 1
ATOM 1134 C C . PRO A 1 159 ? 19.759 -14.733 -2.539 1.00 70.81 159 PRO A C 1
ATOM 1136 O O . PRO A 1 159 ? 20.521 -14.589 -3.480 1.00 70.81 159 PRO A O 1
ATOM 1139 N N . LEU A 1 160 ? 18.435 -14.617 -2.695 1.00 70.19 160 LEU A N 1
ATOM 1140 C CA . LEU A 1 160 ? 17.819 -14.417 -4.019 1.00 70.19 160 LEU A CA 1
ATOM 1141 C C . LEU A 1 160 ? 18.247 -13.111 -4.713 1.00 70.19 160 LEU A C 1
ATOM 1143 O O . LEU A 1 160 ? 18.360 -13.074 -5.934 1.00 70.19 160 LEU A O 1
ATOM 1147 N N . VAL A 1 161 ? 18.473 -12.041 -3.944 1.00 73.94 161 VAL A N 1
ATOM 1148 C CA . VAL A 1 161 ? 18.921 -10.742 -4.472 1.00 73.94 161 VAL A CA 1
ATOM 1149 C C . VAL A 1 161 ? 20.403 -10.819 -4.820 1.00 73.94 161 VAL A C 1
ATOM 1151 O O . VAL A 1 161 ? 20.815 -10.382 -5.891 1.00 73.94 161 VAL A O 1
ATOM 1154 N N . ARG A 1 162 ? 21.199 -11.442 -3.946 1.00 77.19 162 ARG A N 1
ATOM 1155 C CA . ARG A 1 162 ? 22.617 -11.704 -4.180 1.00 77.19 162 ARG A CA 1
ATOM 1156 C C . ARG A 1 162 ? 22.830 -12.532 -5.440 1.00 77.19 162 ARG A C 1
ATOM 1158 O O . ARG A 1 162 ? 23.611 -12.121 -6.282 1.00 77.19 162 ARG A O 1
ATOM 1165 N N . ASP A 1 163 ? 22.112 -13.636 -5.604 1.00 74.75 163 ASP A N 1
ATOM 1166 C CA . ASP A 1 163 ? 22.273 -14.541 -6.745 1.00 74.75 163 ASP A CA 1
ATOM 1167 C C . ASP A 1 163 ? 21.829 -13.870 -8.058 1.00 74.75 163 ASP A C 1
ATOM 1169 O O . ASP A 1 163 ? 22.409 -14.105 -9.121 1.00 74.75 163 ASP A O 1
ATOM 1173 N N . ALA A 1 164 ? 20.837 -12.974 -7.989 1.00 74.56 164 ALA A N 1
ATOM 1174 C CA . ALA A 1 164 ? 20.404 -12.179 -9.134 1.00 74.56 164 ALA A CA 1
ATOM 1175 C C . ALA A 1 164 ? 21.436 -11.118 -9.555 1.00 74.56 164 ALA A C 1
ATOM 1177 O O . ALA A 1 164 ? 21.624 -10.890 -10.754 1.00 74.56 164 ALA A O 1
ATOM 1178 N N . LEU A 1 165 ? 22.126 -10.489 -8.600 1.00 76.12 165 LEU A N 1
ATOM 1179 C CA . LEU A 1 165 ? 23.074 -9.397 -8.854 1.00 76.12 165 LEU A CA 1
ATOM 1180 C C . LEU A 1 165 ? 24.532 -9.874 -9.030 1.00 76.12 165 LEU A C 1
ATOM 1182 O O . LEU A 1 165 ? 25.270 -9.280 -9.811 1.00 76.12 165 LEU A O 1
ATOM 1186 N N . PHE A 1 166 ? 24.929 -10.961 -8.360 1.00 80.44 166 PHE A N 1
ATOM 1187 C CA . PHE A 1 166 ? 26.306 -11.471 -8.236 1.00 80.44 166 PHE A CA 1
ATOM 1188 C C . PHE A 1 166 ? 26.363 -13.010 -8.358 1.00 80.44 166 PHE A C 1
ATOM 1190 O O . PHE A 1 166 ? 26.655 -13.714 -7.390 1.00 80.44 166 PHE A O 1
ATOM 1197 N N . PRO A 1 167 ? 26.128 -13.577 -9.551 1.00 62.75 167 PRO A N 1
ATOM 1198 C CA . PRO A 1 167 ? 25.968 -15.021 -9.741 1.00 62.75 167 PRO A CA 1
ATOM 1199 C C . PRO A 1 167 ? 27.274 -15.817 -9.555 1.00 62.75 167 PRO A C 1
ATOM 1201 O O . PRO A 1 167 ? 27.238 -17.042 -9.542 1.00 62.75 167 PRO A O 1
ATOM 1204 N N . GLY A 1 168 ? 28.424 -15.141 -9.425 1.00 64.00 168 GLY A N 1
ATOM 1205 C CA . GLY A 1 168 ? 29.729 -15.755 -9.145 1.00 64.00 168 GLY A CA 1
ATOM 1206 C C . GLY A 1 168 ? 30.086 -15.862 -7.655 1.00 64.00 168 GLY A C 1
ATOM 1207 O O . GLY A 1 168 ? 31.125 -16.427 -7.324 1.00 64.00 168 GLY A O 1
ATOM 1208 N N . SER A 1 169 ? 29.259 -15.328 -6.749 1.00 60.03 169 SER A N 1
ATOM 1209 C CA . SER A 1 169 ? 29.540 -15.304 -5.308 1.00 60.03 169 SER A CA 1
ATOM 1210 C C . SER A 1 169 ? 29.131 -16.621 -4.637 1.00 60.03 169 SER A C 1
ATOM 1212 O O . SER A 1 169 ? 27.954 -16.861 -4.374 1.00 60.03 169 SER A O 1
ATOM 1214 N N . VAL A 1 170 ? 30.104 -17.486 -4.331 1.00 49.38 170 VAL A N 1
ATOM 1215 C CA . VAL A 1 170 ? 29.880 -18.707 -3.538 1.00 49.38 170 VAL A CA 1
ATOM 1216 C C . VAL A 1 170 ? 30.126 -18.383 -2.063 1.00 49.38 170 VAL A C 1
ATOM 1218 O O . VAL A 1 170 ? 31.271 -18.299 -1.626 1.00 49.38 170 VAL A O 1
ATOM 1221 N N . ALA A 1 171 ? 29.062 -18.185 -1.283 1.00 48.28 171 ALA A N 1
ATOM 1222 C CA . ALA A 1 171 ? 29.158 -18.082 0.173 1.00 48.28 171 ALA A CA 1
ATOM 1223 C C . ALA A 1 171 ? 28.022 -18.845 0.872 1.00 48.28 171 ALA A C 1
ATOM 1225 O O . ALA A 1 171 ? 26.845 -18.688 0.526 1.00 48.28 171 ALA A O 1
ATOM 1226 N N . ASP A 1 172 ? 28.449 -19.648 1.852 1.00 40.72 172 ASP A N 1
ATOM 1227 C CA . ASP A 1 172 ? 27.715 -20.636 2.648 1.00 40.72 172 ASP A CA 1
ATOM 1228 C C . ASP A 1 172 ? 26.569 -20.037 3.485 1.00 40.72 172 ASP A C 1
ATOM 1230 O O . ASP A 1 172 ? 26.604 -18.878 3.910 1.00 40.72 172 ASP A O 1
ATOM 1234 N N . HIS A 1 173 ? 25.524 -20.837 3.691 1.00 41.16 173 HIS A N 1
ATOM 1235 C CA . HIS A 1 173 ? 24.237 -20.415 4.226 1.00 41.16 173 HIS A CA 1
ATOM 1236 C C . HIS A 1 173 ? 24.177 -20.532 5.750 1.00 41.16 173 HIS A C 1
ATOM 1238 O O . HIS A 1 173 ? 24.013 -21.613 6.308 1.00 41.16 173 HIS A O 1
ATOM 1244 N N . GLY A 1 174 ? 24.152 -19.384 6.421 1.00 38.06 174 GLY A N 1
ATOM 1245 C CA . GLY A 1 174 ? 23.547 -19.254 7.740 1.00 38.06 174 GLY A CA 1
ATOM 1246 C C . GLY A 1 174 ? 22.470 -18.184 7.682 1.00 38.06 174 GLY A C 1
ATOM 1247 O O . GLY A 1 174 ? 22.802 -17.007 7.629 1.00 38.06 174 GLY A O 1
ATOM 1248 N N . VAL A 1 175 ? 21.190 -18.567 7.689 1.00 39.94 175 VAL A N 1
ATOM 1249 C CA . VAL A 1 175 ? 20.113 -17.630 8.041 1.00 39.94 175 VAL A CA 1
ATOM 1250 C C . VAL A 1 175 ? 20.233 -17.417 9.547 1.00 39.94 175 VAL A C 1
ATOM 1252 O O . VAL A 1 175 ? 19.959 -18.359 10.297 1.00 39.94 175 VAL A O 1
ATOM 1255 N N . PRO A 1 176 ? 20.641 -16.238 10.049 1.00 32.00 176 PRO A N 1
ATOM 1256 C CA . PRO A 1 176 ? 20.524 -15.986 11.468 1.00 32.00 176 PRO A CA 1
ATOM 1257 C C . PRO A 1 176 ? 19.027 -15.892 11.738 1.00 32.00 176 PRO A C 1
ATOM 1259 O O . PRO A 1 176 ? 18.353 -14.984 11.247 1.00 32.00 176 PRO A O 1
ATOM 1262 N N . ALA A 1 177 ? 18.495 -16.838 12.509 1.00 36.25 177 ALA A N 1
ATOM 1263 C CA . ALA A 1 177 ? 17.201 -16.655 13.133 1.00 36.25 177 ALA A CA 1
ATOM 1264 C C . ALA A 1 177 ? 17.275 -15.343 13.922 1.00 36.25 177 ALA A C 1
ATOM 1266 O O . ALA A 1 177 ? 17.986 -15.251 14.926 1.00 36.25 177 ALA A O 1
ATOM 1267 N N . ARG A 1 178 ? 16.591 -14.298 13.439 1.00 37.75 178 ARG A N 1
ATOM 1268 C CA . ARG A 1 178 ? 16.429 -13.068 14.209 1.00 37.75 178 ARG A CA 1
ATOM 1269 C C . ARG A 1 178 ? 15.619 -13.436 15.437 1.00 37.75 178 ARG A C 1
ATOM 1271 O O . ARG A 1 178 ? 14.409 -13.629 15.370 1.00 37.75 178 ARG A O 1
ATOM 1278 N N . THR A 1 179 ? 16.311 -13.546 16.560 1.00 31.89 179 THR A N 1
ATOM 1279 C CA . THR A 1 179 ? 15.688 -13.628 17.867 1.00 31.89 179 THR A CA 1
ATOM 1280 C C . THR A 1 179 ? 14.812 -12.396 18.046 1.00 31.89 179 THR A C 1
ATOM 1282 O O . THR A 1 179 ? 15.248 -11.247 17.934 1.00 31.89 179 THR A O 1
ATOM 1285 N N . VAL A 1 180 ? 13.525 -12.656 18.262 1.00 35.75 180 VAL A N 1
ATOM 1286 C CA . VAL A 1 180 ? 12.524 -11.642 18.562 1.00 35.75 180 VAL A CA 1
ATOM 1287 C C . VAL A 1 180 ? 12.834 -11.111 19.955 1.00 35.75 180 VAL A C 1
ATOM 1289 O O . VAL A 1 180 ? 12.378 -11.637 20.965 1.00 35.75 180 VAL A O 1
ATOM 1292 N N . GLY A 1 181 ? 13.629 -10.047 20.008 1.00 31.62 181 GLY A N 1
ATOM 1293 C CA . GLY A 1 181 ? 13.623 -9.141 21.142 1.00 31.62 181 GLY A CA 1
ATOM 1294 C C . GLY A 1 181 ? 12.277 -8.431 21.158 1.00 31.62 181 GLY A C 1
ATOM 1295 O O . GLY A 1 181 ? 12.140 -7.348 20.597 1.00 31.62 181 GLY A O 1
ATOM 1296 N N . ALA A 1 182 ? 11.267 -9.059 21.758 1.00 37.28 182 ALA A N 1
ATOM 1297 C CA . ALA A 1 182 ? 10.096 -8.348 22.234 1.00 37.28 182 ALA A CA 1
ATOM 1298 C C . ALA A 1 182 ? 10.566 -7.459 23.387 1.00 37.28 182 ALA A C 1
ATOM 1300 O O . ALA A 1 182 ? 10.473 -7.831 24.554 1.00 37.28 182 ALA A O 1
ATOM 1301 N N . THR A 1 183 ? 11.121 -6.290 23.074 1.00 40.81 183 THR A N 1
ATOM 1302 C CA . THR A 1 183 ? 11.119 -5.225 24.062 1.00 40.81 183 THR A CA 1
ATOM 1303 C C . THR A 1 183 ? 9.653 -4.854 24.227 1.00 40.81 183 THR A C 1
ATOM 1305 O O . THR A 1 183 ? 9.009 -4.376 23.293 1.00 40.81 183 THR A O 1
ATOM 1308 N N . ALA A 1 184 ? 9.085 -5.183 25.387 1.00 46.72 184 ALA A N 1
ATOM 1309 C CA . ALA A 1 184 ? 7.842 -4.572 25.822 1.00 46.72 184 ALA A CA 1
ATOM 1310 C C . ALA A 1 184 ? 8.087 -3.061 25.759 1.00 46.72 184 ALA A C 1
ATOM 1312 O O . ALA A 1 184 ? 8.874 -2.523 26.536 1.00 46.72 184 ALA A O 1
ATOM 1313 N N . ALA A 1 185 ? 7.558 -2.414 24.723 1.00 57.16 185 ALA A N 1
ATOM 1314 C CA . ALA A 1 185 ? 7.735 -0.988 24.551 1.00 57.16 185 ALA A CA 1
ATOM 1315 C C . ALA A 1 185 ? 6.991 -0.315 25.701 1.00 57.16 185 ALA A C 1
ATOM 1317 O O . ALA A 1 185 ? 5.815 -0.608 25.917 1.00 57.16 185 ALA A O 1
ATOM 1318 N N . ASP A 1 186 ? 7.678 0.559 26.438 1.00 65.56 186 ASP A N 1
ATOM 1319 C CA . ASP A 1 186 ? 7.047 1.317 27.512 1.00 65.56 186 ASP A CA 1
ATOM 1320 C C . ASP A 1 186 ? 5.752 1.977 27.006 1.00 65.56 186 ASP A C 1
ATOM 1322 O O . ASP A 1 186 ? 5.744 2.538 25.898 1.00 65.56 186 ASP A O 1
ATOM 1326 N N . PRO A 1 187 ? 4.667 1.963 27.806 1.00 80.56 187 PRO A N 1
ATOM 1327 C CA . PRO A 1 187 ? 3.407 2.583 27.430 1.00 80.56 187 PRO A CA 1
ATOM 1328 C C . PRO A 1 187 ? 3.619 4.027 26.973 1.00 80.56 187 PRO A C 1
ATOM 1330 O O . PRO A 1 187 ? 4.289 4.832 27.634 1.00 80.56 187 PRO A O 1
ATOM 1333 N N . ALA A 1 188 ? 3.029 4.380 25.835 1.00 89.12 188 ALA A N 1
ATOM 1334 C CA . ALA A 1 188 ? 3.129 5.723 25.297 1.00 89.12 188 ALA A CA 1
ATOM 1335 C C . ALA A 1 188 ? 2.477 6.717 26.260 1.00 89.12 188 ALA A C 1
ATOM 1337 O O . ALA A 1 188 ? 1.389 6.475 26.774 1.00 89.12 188 ALA A O 1
ATOM 1338 N N . ARG A 1 189 ? 3.129 7.861 26.485 1.00 91.94 189 ARG A N 1
ATOM 1339 C CA . ARG A 1 189 ? 2.612 8.910 27.371 1.00 91.94 189 ARG A CA 1
ATOM 1340 C C . ARG A 1 189 ? 2.057 10.082 26.577 1.00 91.94 189 ARG A C 1
ATOM 1342 O O . ARG A 1 189 ? 2.690 10.555 25.632 1.00 91.94 189 ARG A O 1
ATOM 1349 N N . VAL A 1 190 ? 0.902 10.582 26.996 1.00 92.56 190 VAL A N 1
ATOM 1350 C CA . VAL A 1 190 ? 0.225 11.745 26.412 1.00 92.56 190 VAL A CA 1
ATOM 1351 C C . VAL A 1 190 ? -0.214 12.697 27.517 1.00 92.56 190 VAL A C 1
ATOM 1353 O O . VAL A 1 190 ? -0.555 12.277 28.621 1.00 92.56 190 VAL A O 1
ATOM 1356 N N . ARG A 1 191 ? -0.198 14.000 27.229 1.00 90.19 191 ARG A N 1
ATOM 1357 C CA . ARG A 1 191 ? -0.761 15.002 28.132 1.00 90.19 191 ARG A CA 1
ATOM 1358 C C . ARG A 1 191 ? -2.266 15.107 27.885 1.00 90.19 191 ARG A C 1
ATOM 1360 O O . ARG A 1 191 ? -2.677 15.466 26.785 1.00 90.19 191 ARG A O 1
ATOM 1367 N N . CYS A 1 192 ? -3.073 14.809 28.894 1.00 89.69 192 CYS A N 1
ATOM 1368 C CA . CYS A 1 192 ? -4.530 14.876 28.846 1.00 89.69 192 CYS A CA 1
ATOM 1369 C C . CYS A 1 192 ? -5.022 15.709 30.029 1.00 89.69 192 CYS A C 1
ATOM 1371 O O . CYS A 1 192 ? -4.666 15.409 31.161 1.00 89.69 192 CYS A O 1
ATOM 1373 N N . GLN A 1 193 ? -5.752 16.799 29.766 1.00 84.69 193 GLN A N 1
ATOM 1374 C CA . GLN A 1 193 ? -6.253 17.722 30.802 1.00 84.69 193 GLN A CA 1
ATOM 1375 C C . GLN A 1 193 ? -5.187 18.172 31.829 1.00 84.69 193 GLN A C 1
ATOM 1377 O O . GLN A 1 193 ? -5.470 18.377 33.002 1.00 84.69 193 GLN A O 1
ATOM 1382 N N . GLY A 1 194 ? -3.926 18.313 31.404 1.00 84.31 194 GLY A N 1
ATOM 1383 C CA . GLY A 1 194 ? -2.842 18.699 32.313 1.00 84.31 194 GLY A CA 1
ATOM 1384 C C . GLY A 1 194 ? -2.321 17.576 33.222 1.00 84.31 194 GLY A C 1
ATOM 1385 O O . GLY A 1 194 ? -1.570 17.866 34.147 1.00 84.31 194 GLY A O 1
ATOM 1386 N N . VAL A 1 195 ? -2.622 16.305 32.940 1.00 90.81 195 VAL A N 1
ATOM 1387 C CA . VAL A 1 195 ? -2.036 15.118 33.594 1.00 90.81 195 VAL A CA 1
ATOM 1388 C C . VAL A 1 195 ? -1.398 14.202 32.538 1.00 90.81 195 VAL A C 1
ATOM 1390 O O . VAL A 1 195 ? -1.698 14.297 31.348 1.00 90.81 195 VAL A O 1
ATOM 1393 N N . TRP A 1 196 ? -0.399 13.405 32.927 1.00 91.31 196 TRP A N 1
ATOM 1394 C CA . TRP A 1 196 ? 0.237 12.428 32.037 1.00 91.31 196 TRP A CA 1
ATOM 1395 C C . TRP A 1 196 ? -0.525 11.112 32.101 1.00 91.31 196 TRP A C 1
ATOM 1397 O O . TRP A 1 196 ? -0.555 10.498 33.161 1.00 91.31 196 TRP A O 1
ATOM 1407 N N . HIS A 1 197 ? -1.092 10.684 30.977 1.00 92.44 197 HIS A N 1
ATOM 1408 C CA . HIS A 1 197 ? -1.774 9.398 30.839 1.00 92.44 197 HIS A CA 1
ATOM 1409 C C . HIS A 1 197 ? -0.956 8.453 29.956 1.00 92.44 197 HIS A C 1
ATOM 1411 O O . HIS A 1 197 ? -0.149 8.895 29.129 1.00 92.44 197 HIS A O 1
ATOM 1417 N N . ARG A 1 198 ? -1.167 7.155 30.139 1.00 92.12 198 ARG A N 1
ATOM 1418 C CA . ARG A 1 198 ? -0.520 6.042 29.454 1.00 92.12 198 ARG A CA 1
ATOM 1419 C C . ARG A 1 198 ? -1.479 5.386 28.472 1.00 92.12 198 ARG A C 1
ATOM 1421 O O . ARG A 1 198 ? -2.675 5.235 28.724 1.00 92.12 198 ARG A O 1
ATOM 1428 N N . MET A 1 199 ? -0.922 4.981 27.342 1.00 92.19 199 MET A N 1
ATOM 1429 C CA . MET A 1 199 ? -1.638 4.316 26.266 1.00 92.19 199 MET A CA 1
ATOM 1430 C C . MET A 1 199 ? -0.795 3.170 25.718 1.00 92.19 199 MET A C 1
ATOM 1432 O O . MET A 1 199 ? 0.418 3.307 25.557 1.00 92.19 199 MET A O 1
ATOM 1436 N N . GLU A 1 200 ? -1.439 2.059 25.391 1.00 91.81 200 GLU A N 1
ATOM 1437 C CA . GLU A 1 200 ? -0.770 0.867 24.873 1.00 91.81 200 GLU A CA 1
ATOM 1438 C C . GLU A 1 200 ? -1.681 0.126 23.894 1.00 91.81 200 GLU A C 1
ATOM 1440 O O . GLU A 1 200 ? -2.901 0.133 24.045 1.00 91.81 200 GLU A O 1
ATOM 1445 N N . VAL A 1 201 ? -1.090 -0.513 22.884 1.00 90.50 201 VAL A N 1
ATOM 1446 C CA . VAL A 1 201 ? -1.818 -1.449 22.024 1.00 90.50 201 VAL A CA 1
ATOM 1447 C C . VAL A 1 201 ? -1.851 -2.807 22.711 1.00 90.50 201 VAL A C 1
ATOM 1449 O O . VAL A 1 201 ? -0.833 -3.490 22.781 1.00 90.50 201 VAL A O 1
ATOM 1452 N N . THR A 1 202 ? -3.020 -3.185 23.213 1.00 89.56 202 THR A N 1
ATOM 1453 C CA . THR A 1 202 ? -3.250 -4.477 23.861 1.00 89.56 202 THR A CA 1
ATOM 1454 C C . THR A 1 202 ? -4.642 -4.990 23.515 1.00 89.56 202 THR A C 1
ATOM 1456 O O . THR A 1 202 ? -5.570 -4.206 23.297 1.00 89.56 202 THR A O 1
ATOM 1459 N N . GLY A 1 203 ? -4.785 -6.310 23.389 1.00 87.88 203 GLY A N 1
ATOM 1460 C CA . GLY A 1 203 ? -6.025 -6.925 22.910 1.00 87.88 203 GLY A CA 1
ATOM 1461 C C . GLY A 1 203 ? -6.410 -6.492 21.490 1.00 87.88 203 GLY A C 1
ATOM 1462 O O . GLY A 1 203 ? -7.590 -6.459 21.161 1.00 87.88 203 GLY A O 1
ATOM 1463 N N . GLY A 1 204 ? -5.428 -6.109 20.667 1.00 90.25 204 GLY A N 1
ATOM 1464 C CA . GLY A 1 204 ? -5.637 -5.726 19.271 1.00 90.25 204 GLY A CA 1
ATOM 1465 C C . GLY A 1 204 ? -6.154 -4.302 19.087 1.00 90.25 204 GLY A C 1
ATOM 1466 O O . GLY A 1 204 ? -6.668 -3.981 18.027 1.00 90.25 204 GLY A O 1
ATOM 1467 N N . THR A 1 205 ? -6.056 -3.427 20.089 1.00 92.12 205 THR A N 1
ATOM 1468 C CA . THR A 1 205 ? -6.498 -2.035 19.943 1.00 92.12 205 THR A CA 1
ATOM 1469 C C . THR A 1 205 ? -5.735 -1.088 20.867 1.00 92.12 205 THR A C 1
ATOM 1471 O O . THR A 1 205 ? -5.201 -1.503 21.897 1.00 92.12 205 THR A O 1
ATOM 1474 N N . LEU A 1 206 ? -5.660 0.195 20.509 1.00 92.56 206 LEU A N 1
ATOM 1475 C CA . LEU A 1 206 ? -5.048 1.218 21.357 1.00 92.56 206 LEU A CA 1
ATOM 1476 C C . LEU A 1 206 ? -5.938 1.541 22.572 1.00 92.56 206 LEU A C 1
ATOM 1478 O O . LEU A 1 206 ? -6.966 2.217 22.459 1.00 92.56 206 LEU A O 1
ATOM 1482 N N . ARG A 1 207 ? -5.499 1.087 23.749 1.00 90.38 207 ARG A N 1
ATOM 1483 C CA . ARG A 1 207 ? -6.164 1.254 25.045 1.00 90.38 207 ARG A CA 1
ATOM 1484 C C . ARG A 1 207 ? -5.656 2.486 25.782 1.00 90.38 207 ARG A C 1
ATOM 1486 O O . ARG A 1 207 ? -4.460 2.779 25.797 1.00 90.38 207 ARG A O 1
ATOM 1493 N N . LEU A 1 208 ? -6.589 3.197 26.409 1.00 91.06 208 LEU A N 1
ATOM 1494 C CA . LEU A 1 208 ? -6.339 4.343 27.278 1.00 91.06 208 LEU A CA 1
ATOM 1495 C C . LEU A 1 208 ? -6.359 3.822 28.714 1.00 91.06 208 LEU A C 1
ATOM 1497 O O . LEU A 1 208 ? -7.431 3.577 29.255 1.00 91.06 208 LEU A O 1
ATOM 1501 N N . LEU A 1 209 ? -5.186 3.605 29.309 1.00 87.56 209 LEU A N 1
ATOM 1502 C CA . LEU A 1 209 ? -5.072 2.877 30.581 1.00 87.56 209 LEU A CA 1
ATOM 1503 C C . LEU A 1 209 ? -5.598 3.669 31.785 1.00 87.56 209 LEU A C 1
ATOM 1505 O O . LEU A 1 209 ? -5.916 3.080 32.811 1.00 87.56 209 LEU A O 1
ATOM 1509 N N . ASP A 1 210 ? -5.698 4.991 31.646 1.00 89.12 210 ASP A N 1
ATOM 1510 C CA . ASP A 1 210 ? -6.144 5.904 32.701 1.00 89.12 210 ASP A CA 1
ATOM 1511 C C . ASP A 1 210 ? -7.561 6.468 32.435 1.00 89.12 210 ASP A C 1
ATOM 1513 O O . ASP A 1 210 ? -7.904 7.523 32.958 1.00 89.12 210 ASP A O 1
ATOM 1517 N N . HIS A 1 211 ? -8.374 5.804 31.596 1.00 86.06 211 HIS A N 1
ATOM 1518 C CA . HIS A 1 211 ? -9.762 6.197 31.299 1.00 86.06 211 HIS A CA 1
ATOM 1519 C C . HIS A 1 211 ? -10.735 5.018 31.372 1.00 86.06 211 HIS A C 1
ATOM 1521 O O . HIS A 1 211 ? -10.435 3.919 30.899 1.00 86.06 211 HIS A O 1
ATOM 1527 N N . THR A 1 212 ? -11.942 5.259 31.888 1.00 86.62 212 THR A N 1
ATOM 1528 C CA . THR A 1 212 ? -13.005 4.238 31.926 1.00 86.62 212 THR A CA 1
ATOM 1529 C C . THR A 1 212 ? -13.680 4.071 30.559 1.00 86.62 212 THR A C 1
ATOM 1531 O O . THR A 1 212 ? -13.633 4.961 29.710 1.00 86.62 212 THR A O 1
ATOM 1534 N N . GLU A 1 213 ? -14.329 2.929 30.312 1.00 78.12 213 GLU A N 1
ATOM 1535 C CA . GLU A 1 213 ? -15.084 2.702 29.064 1.00 78.12 213 GLU A CA 1
ATOM 1536 C C . GLU A 1 213 ? -16.250 3.693 28.894 1.00 78.12 213 GLU A C 1
ATOM 1538 O O . GLU A 1 213 ? -16.553 4.102 27.773 1.00 78.12 213 GLU A O 1
ATOM 1543 N N . GLU A 1 214 ? -16.874 4.126 29.994 1.00 82.19 214 GLU A N 1
ATOM 1544 C CA . GLU A 1 214 ? -17.965 5.107 29.977 1.00 82.19 214 GLU A CA 1
ATOM 1545 C C . GLU A 1 214 ? -17.474 6.496 29.541 1.00 82.19 214 GLU A C 1
ATOM 1547 O O . GLU A 1 214 ? -18.082 7.125 28.672 1.00 82.19 214 GLU A O 1
ATOM 1552 N N . GLU A 1 215 ? -16.328 6.944 30.065 1.00 84.12 215 GLU A N 1
ATOM 1553 C CA . GLU A 1 215 ? -15.671 8.179 29.618 1.00 84.12 215 GLU A CA 1
ATOM 1554 C C . GLU A 1 215 ? -15.315 8.110 28.130 1.00 84.12 215 GLU A C 1
ATOM 1556 O O . GLU A 1 215 ? -15.583 9.047 27.373 1.00 84.12 215 GLU A O 1
ATOM 1561 N N . GLN A 1 216 ? -14.777 6.971 27.687 1.00 79.62 216 GLN A N 1
ATOM 1562 C CA . GLN A 1 216 ? -14.438 6.762 26.283 1.00 79.62 216 GLN A CA 1
ATOM 1563 C C . GLN A 1 216 ? -15.670 6.769 25.377 1.00 79.62 216 GLN A C 1
ATOM 1565 O O . GLN A 1 216 ? -15.626 7.328 24.279 1.00 79.62 216 GLN A O 1
ATOM 1570 N N . LEU A 1 217 ? -16.778 6.172 25.817 1.00 79.31 217 LEU A N 1
ATOM 1571 C CA . LEU A 1 217 ? -18.032 6.182 25.075 1.00 79.31 217 LEU A CA 1
ATOM 1572 C C . LEU A 1 217 ? -18.604 7.598 24.966 1.00 79.31 217 LEU A C 1
ATOM 1574 O O . LEU A 1 217 ? -18.957 8.020 23.863 1.00 79.31 217 LEU A O 1
ATOM 1578 N N . ARG A 1 218 ? -18.635 8.346 26.074 1.00 83.19 218 ARG A N 1
ATOM 1579 C CA . ARG A 1 218 ? -19.097 9.739 26.110 1.00 83.19 218 ARG A CA 1
ATOM 1580 C C . ARG A 1 218 ? -18.323 10.611 25.123 1.00 83.19 218 ARG A C 1
ATOM 1582 O O . ARG A 1 218 ? -18.926 11.347 24.347 1.00 83.19 218 ARG A O 1
ATOM 1589 N N . GLU A 1 219 ? -17.001 10.497 25.106 1.00 84.12 219 GLU A N 1
ATOM 1590 C CA . GLU A 1 219 ? -16.143 11.273 24.204 1.00 84.12 219 GLU A CA 1
ATOM 1591 C C . GLU A 1 219 ? -16.313 10.877 22.732 1.00 84.12 219 GLU A C 1
ATOM 1593 O O . GLU A 1 219 ? -16.331 11.738 21.848 1.00 84.12 219 GLU A O 1
ATOM 1598 N N . ARG A 1 220 ? -16.508 9.582 22.442 1.00 78.31 220 ARG A N 1
ATOM 1599 C CA . ARG A 1 220 ? -16.862 9.128 21.087 1.00 78.31 220 ARG A CA 1
ATOM 1600 C C . ARG A 1 220 ? -18.189 9.737 20.624 1.00 78.31 220 ARG A C 1
ATOM 1602 O O . ARG A 1 220 ? -18.250 10.236 19.502 1.00 78.31 220 ARG A O 1
ATOM 1609 N N . MET A 1 221 ? -19.208 9.766 21.486 1.00 80.06 221 MET A N 1
ATOM 1610 C CA . MET A 1 221 ? -20.503 10.385 21.172 1.00 80.06 221 MET A CA 1
ATOM 1611 C C . MET A 1 221 ? -20.377 11.896 20.927 1.00 80.06 221 MET A C 1
ATOM 1613 O O . MET A 1 221 ? -20.906 12.410 19.941 1.00 80.06 221 MET A O 1
ATOM 1617 N N . LEU A 1 222 ? -19.629 12.619 21.767 1.00 81.56 222 LEU A N 1
ATOM 1618 C CA . LEU A 1 222 ? -19.438 14.065 21.599 1.00 81.56 222 LEU A CA 1
ATOM 1619 C C . LEU A 1 222 ? -18.778 14.413 20.261 1.00 81.56 222 LEU A C 1
ATOM 1621 O O . LEU A 1 222 ? -19.187 15.368 19.603 1.00 81.56 222 LEU A O 1
ATOM 1625 N N . ARG A 1 223 ? -17.816 13.609 19.797 1.00 77.69 223 ARG A N 1
ATOM 1626 C CA . ARG A 1 223 ? -17.239 13.789 18.456 1.00 77.69 223 ARG A CA 1
ATOM 1627 C C . ARG A 1 223 ? -18.217 13.550 17.332 1.00 77.69 223 ARG A C 1
ATOM 1629 O O . ARG A 1 223 ? -18.181 14.287 16.354 1.00 77.69 223 ARG A O 1
ATOM 1636 N N . THR A 1 224 ? -19.046 12.510 17.433 1.00 78.44 224 THR A N 1
ATOM 1637 C CA . THR A 1 224 ? -20.038 12.233 16.384 1.00 78.44 224 THR A CA 1
ATOM 1638 C C . THR A 1 224 ? -21.021 13.393 16.218 1.00 78.44 224 THR A C 1
ATOM 1640 O O . THR A 1 224 ? -21.562 13.578 15.136 1.00 78.44 224 THR A O 1
ATOM 1643 N N . LEU A 1 225 ? -21.171 14.228 17.251 1.00 82.44 225 LEU A N 1
ATOM 1644 C CA . LEU A 1 225 ? -21.960 15.461 17.242 1.00 82.44 225 LEU A CA 1
ATOM 1645 C C . LEU A 1 225 ? -21.149 16.722 16.866 1.00 82.44 225 LEU A C 1
ATOM 1647 O O . LEU A 1 225 ? -21.649 17.832 17.014 1.00 82.44 225 LEU A O 1
ATOM 1651 N N . GLY A 1 226 ? -19.906 16.578 16.391 1.00 76.50 226 GLY A N 1
ATOM 1652 C CA . GLY A 1 226 ? -19.049 17.691 15.954 1.00 76.50 226 GLY A CA 1
ATOM 1653 C C . GLY A 1 226 ? -18.134 18.285 17.034 1.00 76.50 226 GLY A C 1
ATOM 1654 O O . GLY A 1 226 ? -17.496 19.310 16.797 1.00 76.50 226 GLY A O 1
ATOM 1655 N N . GLY A 1 227 ? -18.038 17.664 18.213 1.00 76.50 227 GLY A N 1
ATOM 1656 C CA . GLY A 1 227 ? -17.142 18.101 19.286 1.00 76.50 227 GLY A CA 1
ATOM 1657 C C . GLY A 1 227 ? -15.655 17.906 18.961 1.00 76.50 227 GLY A C 1
ATOM 1658 O O . GLY A 1 227 ? -15.255 16.928 18.324 1.00 76.50 227 GLY A O 1
ATOM 1659 N N . THR A 1 228 ? -14.805 18.822 19.435 1.00 74.75 228 THR A N 1
ATOM 1660 C CA . THR A 1 228 ? -13.345 18.708 19.313 1.00 74.75 228 THR A CA 1
ATOM 1661 C C . THR A 1 228 ? -12.775 17.821 20.416 1.00 74.75 228 THR A C 1
ATOM 1663 O O . THR A 1 228 ? -13.065 17.984 21.597 1.00 74.75 228 THR A O 1
ATOM 1666 N N . SER A 1 229 ? -11.918 16.876 20.039 1.00 76.50 229 SER A N 1
ATOM 1667 C CA . SER A 1 229 ? -11.215 16.028 21.001 1.00 76.50 229 SER A CA 1
ATOM 1668 C C . SER A 1 229 ? -9.821 16.549 21.310 1.00 76.50 229 SER A C 1
ATOM 1670 O O . SER A 1 229 ? -9.104 16.951 20.392 1.00 76.50 229 SER A O 1
ATOM 1672 N N . SER A 1 230 ? -9.376 16.407 22.553 1.00 84.00 230 SER A N 1
ATOM 1673 C CA . SER A 1 230 ? -7.997 16.694 22.960 1.00 84.00 230 SER A CA 1
ATOM 1674 C C . SER A 1 230 ? -7.382 15.518 23.734 1.00 84.00 230 SER A C 1
ATOM 1676 O O . SER A 1 230 ? -8.058 14.533 24.035 1.00 84.00 230 SER A O 1
ATOM 1678 N N . GLY A 1 231 ? -6.074 15.579 24.003 1.00 89.25 231 GLY A N 1
ATOM 1679 C CA . GLY A 1 231 ? -5.375 14.598 24.842 1.00 89.25 231 GLY A CA 1
ATOM 1680 C C . GLY A 1 231 ? -5.434 13.155 24.323 1.00 89.25 231 GLY A C 1
ATOM 1681 O O . GLY A 1 231 ? -5.214 12.906 23.135 1.00 89.25 231 GLY A O 1
ATOM 1682 N N . CYS A 1 232 ? -5.722 12.204 25.219 1.00 90.88 232 CYS A N 1
ATOM 1683 C CA . CYS A 1 232 ? -5.763 10.763 24.927 1.00 90.88 232 CYS A CA 1
ATOM 1684 C C . CYS A 1 232 ? -6.691 10.419 23.766 1.00 90.88 232 CYS A C 1
ATOM 1686 O O . CYS A 1 232 ? -6.337 9.639 22.885 1.00 90.88 232 CYS A O 1
ATOM 1688 N N . TYR A 1 233 ? -7.866 11.040 23.741 1.00 89.50 233 TYR A N 1
ATOM 1689 C CA . TYR A 1 233 ? -8.858 10.796 22.713 1.00 89.50 233 TYR A CA 1
ATOM 1690 C C . TYR A 1 233 ? -8.330 11.244 21.353 1.00 89.50 233 TYR A C 1
ATOM 1692 O O . TYR A 1 233 ? -8.439 10.502 20.377 1.00 89.50 233 TYR A O 1
ATOM 1700 N N . ALA A 1 234 ? -7.742 12.440 21.254 1.00 90.25 234 ALA A N 1
ATOM 1701 C CA . ALA A 1 234 ? -7.179 12.927 19.992 1.00 90.25 234 ALA A CA 1
ATOM 1702 C C . ALA A 1 234 ? -6.123 11.959 19.435 1.00 90.25 234 ALA A C 1
ATOM 1704 O O . ALA A 1 234 ? -6.133 11.664 18.242 1.00 90.25 234 ALA A O 1
ATOM 1705 N N . VAL A 1 235 ? -5.280 11.399 20.308 1.00 92.88 235 VAL A N 1
ATOM 1706 C CA . VAL A 1 235 ? -4.292 10.374 19.943 1.00 92.88 235 VAL A CA 1
ATOM 1707 C C . VAL A 1 235 ? -4.961 9.074 19.493 1.00 92.88 235 VAL A C 1
ATOM 1709 O O . VAL A 1 235 ? -4.559 8.519 18.474 1.00 92.88 235 VAL A O 1
ATOM 1712 N N . GLN A 1 236 ? -6.001 8.610 20.192 1.00 91.50 236 GLN A N 1
ATOM 1713 C CA . GLN A 1 236 ? -6.750 7.408 19.809 1.00 91.50 236 GLN A CA 1
ATOM 1714 C C . GLN A 1 236 ? -7.397 7.544 18.428 1.00 91.50 236 GLN A C 1
ATOM 1716 O O . GLN A 1 236 ? -7.314 6.638 17.606 1.00 91.50 236 GLN A O 1
ATOM 1721 N N . ALA A 1 237 ? -7.989 8.701 18.135 1.00 90.00 237 ALA A N 1
ATOM 1722 C CA . ALA A 1 237 ? -8.539 8.967 16.813 1.00 90.00 237 ALA A CA 1
ATOM 1723 C C . ALA A 1 237 ? -7.443 9.096 15.754 1.00 90.00 237 ALA A C 1
ATOM 1725 O O . ALA A 1 237 ? -7.583 8.552 14.663 1.00 90.00 237 ALA A O 1
ATOM 1726 N N . ALA A 1 238 ? -6.326 9.759 16.060 1.00 92.56 238 ALA A N 1
ATOM 1727 C CA . ALA A 1 238 ? -5.197 9.847 15.137 1.00 92.56 238 ALA A CA 1
ATOM 1728 C C . ALA A 1 238 ? -4.581 8.477 14.821 1.00 92.56 238 ALA A C 1
ATOM 1730 O O . ALA A 1 238 ? -4.034 8.284 13.735 1.00 92.56 238 ALA A O 1
ATOM 1731 N N . TRP A 1 239 ? -4.688 7.523 15.747 1.00 94.81 239 TRP A N 1
ATOM 1732 C CA . TRP A 1 239 ? -4.240 6.148 15.564 1.00 94.81 239 TRP A CA 1
ATOM 1733 C C . TRP A 1 239 ? -5.085 5.381 14.538 1.00 94.81 239 TRP A C 1
ATOM 1735 O O . TRP A 1 239 ? -4.522 4.721 13.668 1.00 94.81 239 TRP A O 1
ATOM 1745 N N . THR A 1 240 ? -6.414 5.508 14.590 1.00 92.06 240 THR A N 1
ATOM 1746 C CA . THR A 1 240 ? -7.341 4.759 13.718 1.00 92.06 240 THR A CA 1
ATOM 1747 C C . THR A 1 240 ? -7.745 5.497 12.445 1.00 92.06 240 THR A C 1
ATOM 1749 O O . THR A 1 240 ? -8.177 4.869 11.485 1.00 92.06 240 THR A O 1
ATOM 1752 N N . THR A 1 241 ? -7.599 6.822 12.396 1.00 89.88 241 THR A N 1
ATOM 1753 C CA . THR A 1 241 ? -7.878 7.639 11.196 1.00 89.88 241 THR A CA 1
ATOM 1754 C C . THR A 1 241 ? -6.610 7.994 10.425 1.00 89.88 241 THR A C 1
ATOM 1756 O O . THR A 1 241 ? -6.668 8.371 9.257 1.00 89.88 241 THR A O 1
ATOM 1759 N N . GLY A 1 242 ? -5.450 7.919 11.082 1.00 89.00 242 GLY A N 1
ATOM 1760 C CA . GLY A 1 242 ? -4.190 8.424 10.557 1.00 89.00 242 GLY A CA 1
ATOM 1761 C C . GLY A 1 242 ? -4.067 9.950 10.619 1.00 89.00 242 GLY A C 1
ATOM 1762 O O . GLY A 1 242 ? -2.991 10.468 10.327 1.00 89.00 242 GLY A O 1
ATOM 1763 N N . ALA A 1 243 ? -5.120 10.690 10.985 1.00 87.62 243 ALA A N 1
ATOM 1764 C CA . ALA A 1 243 ? -5.149 12.151 11.003 1.00 87.62 243 ALA A CA 1
ATOM 1765 C C . ALA A 1 243 ? -4.820 12.715 12.394 1.00 87.62 243 ALA A C 1
ATOM 1767 O O . ALA A 1 243 ? -5.503 12.434 13.372 1.00 87.62 243 ALA A O 1
ATOM 1768 N N . GLY A 1 244 ? -3.791 13.560 12.478 1.00 87.62 244 GLY A N 1
ATOM 1769 C CA . GLY A 1 244 ? -3.371 14.206 13.724 1.00 87.62 244 GLY A CA 1
ATOM 1770 C C . GLY A 1 244 ? -2.019 13.722 14.246 1.00 87.62 244 GLY A C 1
ATOM 1771 O O . GLY A 1 244 ? -1.310 12.935 13.614 1.00 87.62 244 GLY A O 1
ATOM 1772 N N . ARG A 1 245 ? -1.624 14.251 15.407 1.00 89.12 245 ARG A N 1
ATOM 1773 C CA . ARG A 1 245 ? -0.300 14.023 15.994 1.00 89.12 245 ARG A CA 1
ATOM 1774 C C . ARG A 1 245 ? -0.330 12.845 16.964 1.00 89.12 245 ARG A C 1
ATOM 1776 O O . ARG A 1 245 ? -1.167 12.797 17.859 1.00 89.12 245 ARG A O 1
ATOM 1783 N N . LEU A 1 246 ? 0.643 11.946 16.826 1.00 91.81 246 LEU A N 1
ATOM 1784 C CA . LEU A 1 246 ? 0.887 10.869 17.782 1.00 91.81 246 LEU A CA 1
ATOM 1785 C C . LEU A 1 246 ? 2.102 11.181 18.672 1.00 91.81 246 LEU A C 1
ATOM 1787 O O . LEU A 1 246 ? 3.054 11.819 18.208 1.00 91.81 246 LEU A O 1
ATOM 1791 N N . PRO A 1 247 ? 2.119 10.688 19.924 1.00 91.94 247 PRO A N 1
A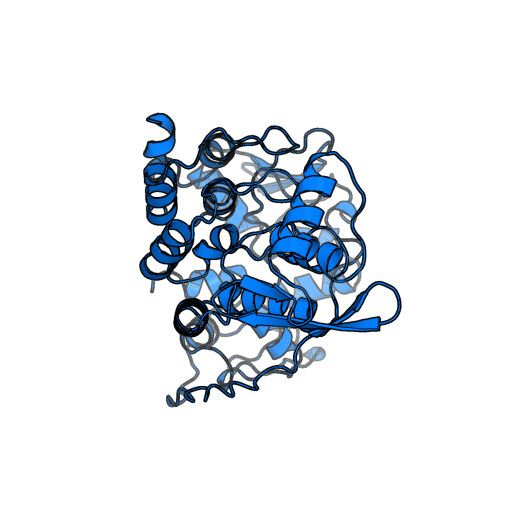TOM 1792 C CA . PRO A 1 247 ? 3.344 10.538 20.699 1.00 91.94 247 PRO A CA 1
ATOM 1793 C C . PRO A 1 247 ? 4.383 9.717 19.928 1.00 91.94 247 PRO A C 1
ATOM 1795 O O . PRO A 1 247 ? 4.033 8.801 19.181 1.00 91.94 247 PRO A O 1
ATOM 1798 N N . ARG A 1 248 ? 5.669 10.015 20.150 1.00 88.50 248 ARG A N 1
ATOM 1799 C CA . ARG A 1 248 ? 6.787 9.388 19.427 1.00 88.50 248 ARG A CA 1
ATOM 1800 C C . ARG A 1 248 ? 6.737 7.857 19.465 1.00 88.50 248 ARG A C 1
ATOM 1802 O O . ARG A 1 248 ? 6.831 7.242 18.414 1.00 88.50 248 ARG A O 1
ATOM 1809 N N . ALA A 1 249 ? 6.488 7.262 20.633 1.00 88.00 249 ALA A N 1
ATOM 1810 C CA . ALA A 1 249 ? 6.413 5.807 20.788 1.00 88.00 249 ALA A CA 1
ATOM 1811 C C . ALA A 1 249 ? 5.361 5.156 19.864 1.00 88.00 249 ALA A C 1
ATOM 1813 O O . ALA A 1 249 ? 5.657 4.178 19.182 1.00 88.00 249 ALA A O 1
ATOM 1814 N N . LEU A 1 250 ? 4.157 5.736 19.766 1.00 91.56 250 LEU A N 1
ATOM 1815 C CA . LEU A 1 250 ? 3.112 5.239 18.861 1.00 91.56 250 LEU A CA 1
ATOM 1816 C C . LEU A 1 250 ? 3.463 5.508 17.391 1.00 91.56 250 LEU A C 1
ATOM 1818 O O . LEU A 1 250 ? 3.250 4.654 16.533 1.00 91.56 250 LEU A O 1
ATOM 1822 N N . ALA A 1 251 ? 4.033 6.675 17.081 1.00 89.81 251 ALA A N 1
ATOM 1823 C CA . ALA A 1 251 ? 4.470 6.986 15.723 1.00 89.81 251 ALA A CA 1
ATOM 1824 C C . ALA A 1 251 ? 5.551 6.009 15.221 1.00 89.81 251 ALA A C 1
ATOM 1826 O O . ALA A 1 251 ? 5.479 5.566 14.073 1.00 89.81 251 ALA A O 1
ATOM 1827 N N . ASP A 1 252 ? 6.506 5.655 16.081 1.00 85.69 252 ASP A N 1
ATOM 1828 C CA . ASP A 1 252 ? 7.586 4.714 15.786 1.00 85.69 252 ASP A CA 1
ATOM 1829 C C . ASP A 1 252 ? 7.038 3.289 15.641 1.00 85.69 252 ASP A C 1
ATOM 1831 O O . ASP A 1 252 ? 7.342 2.620 14.654 1.00 85.69 252 ASP A O 1
ATOM 1835 N N . ARG A 1 253 ? 6.126 2.866 16.528 1.00 88.50 253 ARG A N 1
ATOM 1836 C CA . ARG A 1 253 ? 5.441 1.567 16.428 1.00 88.50 253 ARG A CA 1
ATOM 1837 C C . ARG A 1 253 ? 4.694 1.402 15.106 1.00 88.50 253 ARG A C 1
ATOM 1839 O O . ARG A 1 253 ? 4.809 0.383 14.432 1.00 88.50 253 ARG A O 1
ATOM 1846 N N . ARG A 1 254 ? 3.950 2.428 14.704 1.00 90.50 254 ARG A N 1
ATOM 1847 C CA . ARG A 1 254 ? 3.215 2.447 13.436 1.00 90.50 254 ARG A CA 1
ATOM 1848 C C . ARG A 1 254 ? 4.144 2.359 12.225 1.00 90.50 254 ARG A C 1
ATOM 1850 O O . ARG A 1 254 ? 3.835 1.675 11.252 1.00 90.50 254 ARG A O 1
ATOM 1857 N N . ARG A 1 255 ? 5.289 3.046 12.289 1.00 88.25 255 ARG A N 1
ATOM 1858 C CA . ARG A 1 255 ? 6.324 2.997 11.250 1.00 88.25 255 ARG A CA 1
ATOM 1859 C C . ARG A 1 255 ? 6.959 1.610 11.168 1.00 88.25 255 ARG A C 1
ATOM 1861 O O . ARG A 1 255 ? 7.170 1.133 10.060 1.00 88.25 255 ARG A O 1
ATOM 1868 N N . GLU A 1 256 ? 7.206 0.965 12.307 1.00 87.25 256 GLU A N 1
ATOM 1869 C CA . GLU A 1 256 ? 7.730 -0.402 12.373 1.00 87.25 256 GLU A CA 1
ATOM 1870 C C . GLU A 1 256 ? 6.791 -1.394 11.679 1.00 87.25 256 GLU A C 1
ATOM 1872 O O . GLU A 1 256 ? 7.244 -2.125 10.802 1.00 87.25 256 GLU A O 1
ATOM 1877 N N . VAL A 1 257 ? 5.494 -1.387 12.021 1.00 91.69 257 VAL A N 1
ATOM 1878 C CA . VAL A 1 257 ? 4.504 -2.287 11.399 1.00 91.69 257 VAL A CA 1
ATOM 1879 C C . VAL A 1 257 ? 4.494 -2.103 9.882 1.00 91.69 257 VAL A C 1
ATOM 1881 O O . VAL A 1 257 ? 4.636 -3.078 9.147 1.00 91.69 257 VAL A O 1
ATOM 1884 N N . LYS A 1 258 ? 4.402 -0.853 9.406 1.00 88.81 258 LYS A N 1
ATOM 1885 C CA . LYS A 1 258 ? 4.422 -0.552 7.968 1.00 88.81 258 LYS A CA 1
ATOM 1886 C C . LYS A 1 258 ? 5.696 -1.062 7.298 1.00 88.81 258 LYS A C 1
ATOM 1888 O O . LYS A 1 258 ? 5.617 -1.747 6.285 1.00 88.81 258 LYS A O 1
ATOM 1893 N N . HIS A 1 259 ? 6.852 -0.731 7.864 1.00 82.19 259 HIS A N 1
ATOM 1894 C CA . HIS A 1 259 ? 8.147 -1.102 7.308 1.00 82.19 259 HIS A CA 1
ATOM 1895 C C . HIS A 1 259 ? 8.296 -2.625 7.215 1.00 82.19 259 HIS A C 1
ATOM 1897 O O . HIS A 1 259 ? 8.639 -3.150 6.164 1.00 82.19 259 HIS A O 1
ATOM 1903 N N . ARG A 1 260 ? 7.951 -3.353 8.279 1.00 86.75 260 ARG A N 1
ATOM 1904 C CA . ARG A 1 260 ? 8.021 -4.819 8.306 1.00 86.75 260 ARG A CA 1
ATOM 1905 C C . ARG A 1 260 ? 7.078 -5.484 7.306 1.00 86.75 260 ARG A C 1
ATOM 1907 O O . ARG A 1 260 ? 7.499 -6.415 6.628 1.00 86.75 260 ARG A O 1
ATOM 1914 N N . MET A 1 261 ? 5.851 -4.978 7.158 1.00 91.00 261 MET A N 1
ATOM 1915 C CA . MET A 1 261 ? 4.931 -5.466 6.123 1.00 91.00 261 MET A CA 1
ATOM 1916 C C . MET A 1 261 ? 5.485 -5.241 4.716 1.00 91.00 261 MET A C 1
ATOM 1918 O O . MET A 1 261 ? 5.443 -6.151 3.901 1.00 91.00 261 MET A O 1
ATOM 1922 N N . GLN A 1 262 ? 6.054 -4.064 4.440 1.00 84.94 262 GLN A N 1
ATOM 1923 C CA . GLN A 1 262 ? 6.671 -3.761 3.142 1.00 84.94 262 GLN A CA 1
ATOM 1924 C C . GLN A 1 262 ? 7.879 -4.658 2.822 1.00 84.94 262 GLN A C 1
ATOM 1926 O O . GLN A 1 262 ? 8.224 -4.817 1.654 1.00 84.94 262 GLN A O 1
ATOM 1931 N N . HIS A 1 263 ? 8.499 -5.251 3.844 1.00 79.00 263 HIS A N 1
ATOM 1932 C CA . HIS A 1 263 ? 9.602 -6.203 3.720 1.00 79.00 263 HIS A CA 1
ATOM 1933 C C . HIS A 1 263 ? 9.172 -7.674 3.889 1.00 79.00 263 HIS A C 1
ATOM 1935 O O . HIS A 1 263 ? 10.032 -8.544 3.994 1.00 79.00 263 HIS A O 1
ATOM 1941 N N . GLY A 1 264 ? 7.866 -7.969 3.900 1.00 82.88 264 GLY A N 1
ATOM 1942 C CA . GLY A 1 264 ? 7.348 -9.340 3.877 1.00 82.88 264 GLY A CA 1
ATOM 1943 C C . GLY A 1 264 ? 7.415 -10.117 5.191 1.00 82.88 264 GLY A C 1
ATOM 1944 O O . GLY A 1 264 ? 7.251 -11.338 5.171 1.00 82.88 264 GLY A O 1
ATOM 1945 N N . ASP A 1 265 ? 7.608 -9.448 6.335 1.00 86.44 265 ASP A N 1
ATOM 1946 C CA . ASP A 1 265 ? 7.704 -10.068 7.671 1.00 86.44 265 ASP A CA 1
ATOM 1947 C C . ASP A 1 265 ? 6.329 -10.574 8.173 1.00 86.44 265 ASP A C 1
ATOM 1949 O O . ASP A 1 265 ? 5.703 -10.028 9.088 1.00 86.44 265 ASP A O 1
ATOM 1953 N N . THR A 1 266 ? 5.816 -11.607 7.499 1.00 90.81 266 THR A N 1
ATOM 1954 C CA . THR A 1 266 ? 4.449 -12.119 7.666 1.00 90.81 266 THR A CA 1
ATOM 1955 C C . THR A 1 266 ? 4.277 -12.812 9.014 1.00 90.81 266 THR A C 1
ATOM 1957 O O . THR A 1 266 ? 3.291 -12.572 9.707 1.00 90.81 266 THR A O 1
ATOM 1960 N N . ASP A 1 267 ? 5.232 -13.645 9.431 1.00 90.62 267 ASP A N 1
ATOM 1961 C CA . ASP A 1 267 ? 5.109 -14.389 10.688 1.00 90.62 267 ASP A CA 1
ATOM 1962 C C . ASP A 1 267 ? 5.119 -13.460 11.906 1.00 90.62 267 ASP A C 1
ATOM 1964 O O . ASP A 1 267 ? 4.329 -13.662 12.829 1.00 90.62 267 ASP A O 1
ATOM 1968 N N . TRP A 1 268 ? 5.926 -12.393 11.879 1.00 92.12 268 TRP A N 1
ATOM 1969 C CA . TRP A 1 268 ? 5.898 -11.356 12.910 1.00 92.12 268 TRP A CA 1
ATOM 1970 C C . TRP A 1 268 ? 4.554 -10.628 12.962 1.00 92.12 268 TRP A C 1
ATOM 1972 O O . TRP A 1 268 ? 4.019 -10.401 14.049 1.00 92.12 268 TRP A O 1
ATOM 1982 N N . LEU A 1 269 ? 3.988 -10.279 11.801 1.00 95.31 269 LEU A N 1
ATOM 1983 C CA . LEU A 1 269 ? 2.677 -9.636 11.739 1.00 95.31 269 LEU A CA 1
ATOM 1984 C C . LEU A 1 269 ? 1.597 -10.551 12.326 1.00 95.31 269 LEU A C 1
ATOM 1986 O O . LEU A 1 269 ? 0.789 -10.113 13.143 1.00 95.31 269 LEU A O 1
ATOM 1990 N N . LEU A 1 270 ? 1.600 -11.827 11.938 1.00 94.56 270 LEU A N 1
ATOM 1991 C CA . LEU A 1 270 ? 0.632 -12.813 12.403 1.00 94.56 270 LEU A CA 1
ATOM 1992 C C . LEU A 1 270 ? 0.761 -13.082 13.909 1.00 94.56 270 LEU A C 1
ATOM 1994 O O . LEU A 1 270 ? -0.257 -13.161 14.595 1.00 94.56 270 LEU A O 1
ATOM 1998 N N . ASP A 1 271 ? 1.981 -13.203 14.441 1.00 91.88 271 ASP A N 1
ATOM 1999 C CA . ASP A 1 271 ? 2.220 -13.284 15.890 1.00 91.88 271 ASP A CA 1
ATOM 2000 C C . ASP A 1 271 ? 1.677 -12.041 16.606 1.00 91.88 271 ASP A C 1
ATOM 2002 O O . ASP A 1 271 ? 0.912 -12.148 17.567 1.00 91.88 271 ASP A O 1
ATOM 2006 N N . GLY A 1 272 ? 2.009 -10.855 16.093 1.00 92.62 272 GLY A N 1
ATOM 2007 C CA . GLY A 1 272 ? 1.606 -9.588 16.687 1.00 92.62 272 GLY A CA 1
ATOM 2008 C C . GLY A 1 272 ? 0.090 -9.381 16.716 1.00 92.62 272 GLY A C 1
ATOM 2009 O O . GLY A 1 272 ? -0.441 -8.922 17.730 1.00 92.62 272 GLY A O 1
ATOM 2010 N N . LEU A 1 273 ? -0.611 -9.760 15.643 1.00 94.94 273 LEU A N 1
ATOM 2011 C CA . LEU A 1 273 ? -2.074 -9.727 15.567 1.00 94.94 273 LEU A CA 1
ATOM 2012 C C . LEU A 1 273 ? -2.707 -10.719 16.553 1.00 94.94 273 LEU A C 1
ATOM 2014 O O . LEU A 1 273 ? -3.590 -10.335 17.315 1.00 94.94 273 LEU A O 1
ATOM 2018 N N . ARG A 1 274 ? -2.223 -11.970 16.612 1.00 92.75 274 ARG A N 1
ATOM 2019 C CA . ARG A 1 274 ? -2.751 -12.996 17.537 1.00 92.75 274 ARG A CA 1
ATOM 2020 C C . ARG A 1 274 ? -2.549 -12.632 19.002 1.00 92.75 274 ARG A C 1
ATOM 2022 O O . ARG A 1 274 ? -3.419 -12.885 19.827 1.00 92.75 274 ARG A O 1
ATOM 2029 N N . ARG A 1 275 ? -1.405 -12.029 19.327 1.00 91.81 275 ARG A N 1
ATOM 2030 C CA . ARG A 1 275 ? -1.090 -11.556 20.682 1.00 91.81 275 ARG A CA 1
ATOM 2031 C C . ARG A 1 275 ? -1.765 -10.227 21.021 1.00 91.81 275 ARG A C 1
ATOM 2033 O O . ARG A 1 275 ? -1.654 -9.771 22.155 1.00 91.81 275 ARG A O 1
ATOM 2040 N N . GLY A 1 276 ? -2.430 -9.588 20.057 1.00 91.25 276 GLY A N 1
ATOM 2041 C CA . GLY A 1 276 ? -3.099 -8.306 20.249 1.00 91.25 276 GLY A CA 1
ATOM 2042 C C . GLY A 1 276 ? -2.147 -7.127 20.479 1.00 91.25 276 GLY A C 1
ATOM 2043 O O . GLY A 1 276 ? -2.575 -6.107 21.013 1.00 91.25 276 GLY A O 1
ATOM 2044 N N . VAL A 1 277 ? -0.874 -7.254 20.091 1.00 91.62 277 VAL A N 1
ATOM 2045 C CA . VAL A 1 277 ? 0.146 -6.187 20.185 1.00 91.62 277 VAL A CA 1
ATOM 2046 C C . VAL A 1 277 ? 0.287 -5.392 18.879 1.00 91.62 277 VAL A C 1
ATOM 2048 O O . VAL A 1 277 ? 1.109 -4.474 18.776 1.00 91.62 277 VAL A O 1
ATOM 2051 N N . ILE A 1 278 ? -0.493 -5.761 17.861 1.00 94.69 278 ILE A N 1
ATOM 2052 C CA . ILE A 1 278 ? -0.730 -5.006 16.631 1.00 94.69 278 ILE A CA 1
ATOM 2053 C C . ILE A 1 278 ? -2.236 -4.774 16.531 1.00 94.69 278 ILE A C 1
ATOM 2055 O O . ILE A 1 278 ? -3.021 -5.709 16.662 1.00 94.69 278 ILE A O 1
ATOM 2059 N N . ASP A 1 279 ? -2.620 -3.521 16.309 1.00 95.62 279 ASP A N 1
ATOM 2060 C CA . ASP A 1 279 ? -4.007 -3.122 16.086 1.00 95.62 279 ASP A CA 1
ATOM 2061 C C . ASP A 1 279 ? -4.321 -3.222 14.584 1.00 95.62 279 ASP A C 1
ATOM 2063 O O . ASP A 1 279 ? -3.688 -2.506 13.801 1.00 95.62 279 ASP A O 1
ATOM 2067 N N . PRO A 1 280 ? -5.264 -4.077 14.150 1.00 96.81 280 PRO A N 1
ATOM 2068 C CA . PRO A 1 280 ? -5.590 -4.236 12.738 1.00 96.81 280 PRO A CA 1
ATOM 2069 C C . PRO A 1 280 ? -6.258 -2.991 12.128 1.00 96.81 280 PRO A C 1
ATOM 2071 O O . PRO A 1 280 ? -6.180 -2.790 10.915 1.00 96.81 280 PRO A O 1
ATOM 2074 N N . HIS A 1 281 ? -6.856 -2.120 12.948 1.00 96.56 281 HIS A N 1
ATOM 2075 C CA . HIS A 1 281 ? -7.487 -0.868 12.521 1.00 96.56 281 HIS A CA 1
ATOM 2076 C C . HIS A 1 281 ? -6.537 0.331 12.531 1.00 96.56 281 HIS A C 1
ATOM 2078 O O . HIS A 1 281 ? -6.970 1.451 12.238 1.00 96.56 281 HIS A O 1
ATOM 2084 N N . MET A 1 282 ? -5.257 0.137 12.865 1.00 95.44 282 MET A N 1
ATOM 2085 C CA . MET A 1 282 ? -4.299 1.235 12.813 1.00 95.44 282 MET A CA 1
ATOM 2086 C C . MET A 1 282 ? -4.213 1.811 11.395 1.00 95.44 282 MET A C 1
ATOM 2088 O O . MET A 1 282 ? -4.254 1.084 10.397 1.00 95.44 282 MET A O 1
ATOM 2092 N N . ARG A 1 283 ? -4.037 3.129 11.309 1.00 95.50 283 ARG A N 1
ATOM 2093 C CA . ARG A 1 283 ? -3.807 3.825 10.044 1.00 95.50 283 ARG A CA 1
ATOM 2094 C C . ARG A 1 283 ? -2.553 4.670 10.081 1.00 95.50 283 ARG A C 1
ATOM 2096 O O . ARG A 1 283 ? -2.304 5.422 11.031 1.00 95.50 283 ARG A O 1
ATOM 2103 N N . ASP A 1 284 ? -1.756 4.553 9.025 1.00 89.62 284 ASP A N 1
ATOM 2104 C CA . ASP A 1 284 ? -0.535 5.331 8.866 1.00 89.62 284 ASP A CA 1
ATOM 2105 C C . ASP A 1 284 ? -0.811 6.824 8.622 1.00 89.62 284 ASP A C 1
ATOM 2107 O O . ASP A 1 284 ? -1.948 7.289 8.532 1.00 89.62 284 ASP A O 1
ATOM 2111 N N . ALA A 1 285 ? 0.264 7.605 8.533 1.00 86.38 285 ALA A N 1
ATOM 2112 C CA . ALA A 1 285 ? 0.165 9.033 8.282 1.00 86.38 285 ALA A CA 1
ATOM 2113 C C . ALA A 1 285 ? -0.266 9.386 6.852 1.00 86.38 285 ALA A C 1
ATOM 2115 O O . ALA A 1 285 ? -0.273 10.567 6.566 1.00 86.38 285 ALA A O 1
ATOM 2116 N N . ASN A 1 286 ? -0.610 8.441 5.978 1.00 85.81 286 ASN A N 1
ATOM 2117 C CA . ASN A 1 286 ? -1.274 8.653 4.687 1.00 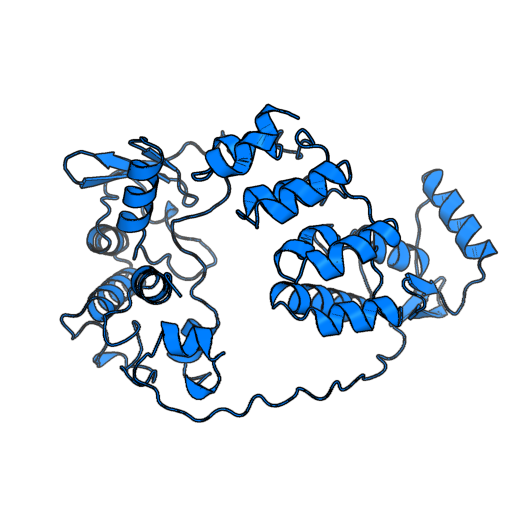85.81 286 ASN A CA 1
ATOM 2118 C C . ASN A 1 286 ? -2.722 8.129 4.702 1.00 85.81 286 ASN A C 1
ATOM 2120 O O . ASN A 1 286 ? -3.430 8.255 3.709 1.00 85.81 286 ASN A O 1
ATOM 2124 N N . GLY A 1 287 ? -3.181 7.577 5.830 1.00 91.75 287 GLY A N 1
ATOM 2125 C CA . GLY A 1 287 ? -4.493 6.948 5.964 1.00 91.75 287 GLY A CA 1
ATOM 2126 C C . GLY A 1 287 ? -4.522 5.474 5.551 1.00 91.75 287 GLY A C 1
ATOM 2127 O O . GLY A 1 287 ? -5.607 4.891 5.536 1.00 91.75 287 GLY A O 1
ATOM 2128 N N . TRP A 1 288 ? -3.370 4.862 5.253 1.00 94.69 288 TRP A N 1
ATOM 2129 C CA . TRP A 1 288 ? -3.287 3.455 4.864 1.00 94.69 288 TRP A CA 1
ATOM 2130 C C . TRP A 1 288 ? -3.597 2.556 6.058 1.00 94.69 288 TRP A C 1
ATOM 2132 O O . TRP A 1 288 ? -2.947 2.652 7.101 1.00 94.69 288 TRP A O 1
ATOM 2142 N N . SER A 1 289 ? -4.577 1.673 5.883 1.00 96.69 289 SER A N 1
ATOM 2143 C CA . SER A 1 289 ? -4.838 0.532 6.769 1.00 96.69 289 SER A CA 1
ATOM 2144 C C . SER A 1 289 ? -3.887 -0.632 6.470 1.00 96.69 289 SER A C 1
ATOM 2146 O O . SER A 1 289 ? -3.186 -0.626 5.457 1.00 96.69 289 SER A O 1
ATOM 2148 N N . LEU A 1 290 ? -3.909 -1.681 7.298 1.00 97.12 290 LEU A N 1
ATOM 2149 C CA . LEU A 1 290 ? -3.135 -2.895 7.015 1.00 97.12 290 LEU A CA 1
ATOM 2150 C C . LEU A 1 290 ? -3.568 -3.591 5.710 1.00 97.12 290 LEU A C 1
ATOM 2152 O O . LEU A 1 290 ? -2.729 -4.194 5.049 1.00 97.12 290 LEU A O 1
ATOM 2156 N N . LEU A 1 291 ? -4.829 -3.446 5.276 1.00 97.50 291 LEU A N 1
ATOM 2157 C CA . LEU A 1 291 ? -5.283 -3.981 3.984 1.00 97.50 291 LEU A CA 1
ATOM 2158 C C . LEU A 1 291 ? -4.603 -3.304 2.788 1.00 97.50 291 LEU A C 1
ATOM 2160 O O . LEU A 1 291 ? -4.295 -3.977 1.812 1.00 97.50 291 LEU A O 1
ATOM 2164 N N . HIS A 1 292 ? -4.276 -2.010 2.877 1.00 95.56 292 HIS A N 1
ATOM 2165 C CA . HIS A 1 292 ? -3.492 -1.335 1.831 1.00 95.56 292 HIS A CA 1
ATOM 2166 C C . HIS A 1 292 ? -2.087 -1.936 1.692 1.00 95.56 292 HIS A C 1
ATOM 2168 O O . HIS A 1 292 ? -1.469 -1.831 0.635 1.00 95.56 292 HIS A O 1
ATOM 2174 N N . LEU A 1 293 ? -1.578 -2.545 2.769 1.00 92.88 293 LEU A N 1
ATOM 2175 C CA . LEU A 1 293 ? -0.245 -3.128 2.850 1.00 92.88 293 LEU A CA 1
ATOM 2176 C C . LEU A 1 293 ? -0.206 -4.633 2.546 1.00 92.88 293 LEU A C 1
ATOM 2178 O O . LEU A 1 293 ? 0.878 -5.208 2.462 1.00 92.88 293 LEU A O 1
ATOM 2182 N N . VAL A 1 294 ? -1.362 -5.281 2.382 1.00 93.94 294 VAL A N 1
ATOM 2183 C CA . VAL A 1 294 ? -1.454 -6.748 2.372 1.00 93.94 294 VAL A CA 1
ATOM 2184 C C . VAL A 1 294 ? -0.727 -7.393 1.186 1.00 93.94 294 VAL A C 1
ATOM 2186 O O . VAL A 1 294 ? -0.282 -8.528 1.296 1.00 93.94 294 VAL A O 1
ATOM 2189 N N . MET A 1 295 ? -0.529 -6.663 0.081 1.00 89.31 295 MET A N 1
ATOM 2190 C CA . MET A 1 295 ? 0.161 -7.181 -1.110 1.00 89.31 295 MET A CA 1
ATOM 2191 C C . MET A 1 295 ? 1.646 -7.502 -0.888 1.00 89.31 295 MET A C 1
ATOM 2193 O O . MET A 1 295 ? 2.238 -8.201 -1.702 1.00 89.31 295 MET A O 1
ATOM 2197 N N . TRP A 1 296 ? 2.258 -6.948 0.164 1.00 87.50 296 TRP A N 1
ATOM 2198 C CA . TRP A 1 296 ? 3.684 -7.125 0.459 1.00 87.50 296 TRP A CA 1
ATOM 2199 C C . TRP A 1 296 ? 3.966 -8.258 1.447 1.00 87.50 296 TRP A C 1
ATOM 2201 O O . TRP A 1 296 ? 5.123 -8.541 1.734 1.00 87.50 296 TRP A O 1
ATOM 2211 N N . VAL A 1 297 ? 2.924 -8.911 1.958 1.00 90.00 297 VAL A N 1
ATOM 2212 C CA . VAL A 1 297 ? 3.006 -10.063 2.862 1.00 90.00 297 VAL A CA 1
ATOM 2213 C C . VAL A 1 297 ? 2.300 -11.260 2.230 1.00 90.00 297 VAL A C 1
ATOM 2215 O O . VAL A 1 297 ? 1.678 -11.141 1.175 1.00 90.00 297 VAL A O 1
ATOM 2218 N N . ASP A 1 298 ? 2.373 -12.421 2.877 1.00 94.12 298 ASP A N 1
ATOM 2219 C CA . ASP A 1 298 ? 1.555 -13.573 2.497 1.00 94.12 298 ASP A CA 1
ATOM 2220 C C . ASP A 1 298 ? 0.069 -13.271 2.771 1.00 94.12 298 ASP A C 1
ATOM 2222 O O . ASP A 1 298 ? -0.458 -13.478 3.873 1.00 94.12 298 ASP A O 1
ATOM 2226 N N . PHE A 1 299 ? -0.593 -12.698 1.761 1.00 95.00 299 PHE A N 1
ATOM 2227 C CA . PHE A 1 299 ? -1.961 -12.210 1.865 1.00 95.00 299 PHE A CA 1
ATOM 2228 C C . PHE A 1 299 ? -2.956 -13.335 2.150 1.00 95.00 299 PHE A C 1
ATOM 2230 O O . PHE A 1 299 ? -3.955 -13.076 2.812 1.00 95.00 299 PHE A O 1
ATOM 2237 N N . GLU A 1 300 ? -2.677 -14.575 1.746 1.00 94.50 300 GLU A N 1
ATOM 2238 C CA . GLU A 1 300 ? -3.561 -15.717 2.003 1.00 94.50 300 GLU A CA 1
ATOM 2239 C C . GLU A 1 300 ? -3.715 -15.992 3.500 1.00 94.50 300 GLU A C 1
ATOM 2241 O O . GLU A 1 300 ? -4.785 -16.372 3.977 1.00 94.50 300 GLU A O 1
ATOM 2246 N N . ARG A 1 301 ? -2.652 -15.749 4.273 1.00 95.50 301 ARG A N 1
ATOM 2247 C CA . ARG A 1 301 ? -2.653 -15.929 5.731 1.00 95.50 301 ARG A CA 1
ATOM 2248 C C . ARG A 1 301 ? -3.131 -14.685 6.474 1.00 95.50 301 ARG A C 1
ATOM 2250 O O . ARG A 1 301 ? -3.702 -14.801 7.557 1.00 95.50 301 ARG A O 1
ATOM 2257 N N . VAL A 1 302 ? -2.853 -13.499 5.933 1.00 97.00 302 VAL A N 1
ATOM 2258 C CA . VAL A 1 302 ? -3.083 -12.218 6.619 1.00 97.00 302 VAL A CA 1
ATOM 2259 C C . VAL A 1 302 ? -4.478 -11.659 6.345 1.00 97.00 302 VAL A C 1
ATOM 2261 O O . VAL A 1 302 ? -5.134 -11.196 7.279 1.00 97.00 302 VAL A O 1
ATOM 2264 N N . LEU A 1 303 ? -4.950 -11.713 5.096 1.00 96.69 303 LEU A N 1
ATOM 2265 C CA . LEU A 1 303 ? -6.223 -11.124 4.677 1.00 96.69 303 LEU A CA 1
ATOM 2266 C C . LEU A 1 303 ? -7.416 -11.642 5.505 1.00 96.69 303 LEU A C 1
ATOM 2268 O O . LEU A 1 303 ? -8.148 -10.797 6.026 1.00 96.69 303 LEU A O 1
ATOM 2272 N N . PRO A 1 304 ? -7.578 -12.962 5.754 1.00 95.94 304 PRO A N 1
ATOM 2273 C CA . PRO A 1 304 ? -8.700 -13.462 6.549 1.00 95.94 304 PRO A CA 1
ATOM 2274 C C . PRO A 1 304 ? -8.713 -12.921 7.982 1.00 95.94 304 PRO A C 1
ATOM 2276 O O . PRO A 1 304 ? -9.777 -12.650 8.527 1.00 95.94 304 PRO A O 1
ATOM 2279 N N . LEU A 1 305 ? -7.540 -12.719 8.596 1.00 96.25 305 LEU A N 1
ATOM 2280 C CA . LEU A 1 305 ? -7.452 -12.177 9.955 1.00 96.25 305 LEU A CA 1
ATOM 2281 C C . LEU A 1 305 ? -7.836 -10.698 10.011 1.00 96.25 305 LEU A C 1
ATOM 2283 O O . LEU A 1 305 ? -8.501 -10.278 10.954 1.00 96.25 305 LEU A O 1
ATOM 2287 N N . LEU A 1 306 ? -7.430 -9.909 9.014 1.00 97.50 306 LEU A N 1
ATOM 2288 C CA . LEU A 1 306 ? -7.786 -8.490 8.949 1.00 97.50 306 LEU A CA 1
ATOM 2289 C C . LEU A 1 306 ? -9.289 -8.304 8.704 1.00 97.50 306 LEU A C 1
ATOM 2291 O O . LEU A 1 306 ? -9.912 -7.459 9.346 1.00 97.50 306 LEU A O 1
ATOM 2295 N N . LEU A 1 307 ? -9.881 -9.118 7.829 1.00 96.75 307 LEU A N 1
ATOM 2296 C CA . LEU A 1 307 ? -11.319 -9.086 7.561 1.00 96.75 307 LEU A CA 1
ATOM 2297 C C . LEU A 1 307 ? -12.134 -9.593 8.756 1.00 96.75 307 LEU A C 1
ATOM 2299 O O . LEU A 1 307 ? -13.103 -8.946 9.143 1.00 96.75 307 LEU A O 1
ATOM 2303 N N . ALA A 1 308 ? -11.699 -10.673 9.417 1.00 95.56 308 ALA A N 1
ATOM 2304 C CA . ALA A 1 308 ? -12.329 -11.166 10.645 1.00 95.56 308 ALA A CA 1
ATOM 2305 C C . ALA A 1 308 ? -12.254 -10.154 11.801 1.00 95.56 308 ALA A C 1
ATOM 2307 O O . ALA A 1 308 ? -13.142 -10.118 12.651 1.00 95.56 308 ALA A O 1
ATOM 2308 N N . ALA A 1 309 ? -11.225 -9.302 11.821 1.00 94.88 309 ALA A N 1
ATOM 2309 C CA . ALA A 1 309 ? -11.132 -8.178 12.747 1.00 94.88 309 ALA A CA 1
ATOM 2310 C C . ALA A 1 309 ? -12.046 -6.994 12.368 1.00 94.88 309 ALA A C 1
ATOM 2312 O O . ALA A 1 309 ? -12.104 -6.014 13.102 1.00 94.88 309 ALA A O 1
ATOM 2313 N N . GLY A 1 310 ? -12.762 -7.051 11.243 1.00 95.19 310 GLY A N 1
ATOM 2314 C CA . GLY A 1 310 ? -13.663 -5.992 10.791 1.00 95.19 310 GLY A CA 1
ATOM 2315 C C . GLY A 1 310 ? -12.946 -4.801 10.155 1.00 95.19 310 GLY A C 1
ATOM 2316 O O . GLY A 1 310 ? -13.483 -3.691 10.151 1.00 95.19 310 GLY A O 1
ATOM 2317 N N . VAL A 1 311 ? -11.720 -4.978 9.647 1.00 96.62 311 VAL A N 1
ATOM 2318 C CA . VAL A 1 311 ? -11.061 -3.925 8.863 1.00 96.62 311 VAL A CA 1
ATOM 2319 C C . VAL A 1 311 ? -11.845 -3.736 7.557 1.00 96.62 311 VAL A C 1
ATOM 2321 O O . VAL A 1 311 ? -11.993 -4.703 6.813 1.00 96.62 311 VAL A O 1
ATOM 2324 N N . PRO A 1 312 ? -12.339 -2.521 7.245 1.00 95.88 312 PRO A N 1
ATOM 2325 C CA . PRO A 1 312 ? -13.159 -2.309 6.055 1.00 95.88 312 PRO A CA 1
ATOM 2326 C C . PRO A 1 312 ? -12.387 -2.634 4.776 1.00 95.88 312 PRO A C 1
ATOM 2328 O O . PRO A 1 312 ? -11.311 -2.068 4.561 1.00 95.88 312 PRO A O 1
ATOM 2331 N N . VAL A 1 313 ? -12.954 -3.494 3.925 1.00 97.19 313 VAL A N 1
ATOM 2332 C CA . VAL A 1 313 ? -12.343 -3.900 2.649 1.00 97.19 313 VAL A CA 1
ATOM 2333 C C . VAL A 1 313 ? -12.074 -2.696 1.736 1.00 97.19 313 VAL A C 1
ATOM 2335 O O . VAL A 1 313 ? -10.989 -2.590 1.170 1.00 97.19 313 VAL A O 1
ATOM 2338 N N . ASP A 1 314 ? -12.984 -1.716 1.730 1.00 96.56 314 ASP A N 1
ATOM 2339 C CA . ASP A 1 314 ? -12.866 -0.436 1.016 1.00 96.56 314 ASP A CA 1
ATOM 2340 C C . ASP A 1 314 ? -12.402 0.713 1.917 1.00 96.56 314 ASP A C 1
ATOM 2342 O O . ASP A 1 314 ? -12.809 1.869 1.770 1.00 96.56 314 ASP A O 1
ATOM 2346 N N . ALA A 1 315 ? -11.542 0.422 2.897 1.00 95.31 315 ALA A N 1
ATOM 2347 C CA . ALA A 1 315 ? -10.880 1.477 3.650 1.00 95.31 315 ALA A CA 1
ATOM 2348 C C . ALA A 1 315 ? -10.218 2.462 2.672 1.00 95.31 315 ALA A C 1
ATOM 2350 O O . ALA A 1 315 ? -9.353 2.072 1.903 1.00 95.31 315 ALA A O 1
ATOM 2351 N N . ARG A 1 316 ? -10.605 3.738 2.714 1.00 94.81 316 ARG A N 1
ATOM 2352 C CA . ARG A 1 316 ? -10.022 4.774 1.851 1.00 94.81 316 ARG A CA 1
ATOM 2353 C C . ARG A 1 316 ? -8.839 5.454 2.515 1.00 94.81 316 ARG A C 1
ATOM 2355 O O . ARG A 1 316 ? -8.954 5.843 3.680 1.00 94.81 316 ARG A O 1
ATOM 2362 N N . ASP A 1 317 ? -7.735 5.623 1.800 1.00 92.06 317 ASP A N 1
ATOM 2363 C CA . ASP A 1 317 ? -6.661 6.520 2.223 1.00 92.06 317 ASP A CA 1
ATOM 2364 C C . ASP A 1 317 ? -7.038 8.004 2.037 1.00 92.06 317 ASP A C 1
ATOM 2366 O O . ASP A 1 317 ? -8.178 8.346 1.716 1.00 92.06 317 ASP A O 1
ATOM 2370 N N . ARG A 1 318 ? -6.092 8.922 2.274 1.00 88.19 318 ARG A N 1
ATOM 2371 C CA . ARG A 1 318 ? -6.363 10.370 2.212 1.00 88.19 318 ARG A CA 1
ATOM 2372 C C . ARG A 1 318 ? -6.716 10.922 0.839 1.00 88.19 318 ARG A C 1
ATOM 2374 O O . ARG A 1 318 ? -7.230 12.032 0.775 1.00 88.19 318 ARG A O 1
ATOM 2381 N N . ILE A 1 319 ? -6.432 10.182 -0.221 1.00 84.88 319 ILE A N 1
ATOM 2382 C CA . ILE A 1 319 ? -6.791 10.548 -1.592 1.00 84.88 319 ILE A CA 1
ATOM 2383 C C . ILE A 1 319 ? -7.862 9.607 -2.148 1.00 84.88 319 ILE A C 1
ATOM 2385 O O . ILE A 1 319 ? -8.148 9.617 -3.339 1.00 84.88 319 ILE A O 1
ATOM 2389 N N . GLY A 1 320 ? -8.512 8.829 -1.279 1.00 89.12 320 GLY A N 1
ATOM 2390 C CA . GLY A 1 320 ? -9.642 7.984 -1.644 1.00 89.12 320 GLY A CA 1
ATOM 2391 C C . GLY A 1 320 ? -9.257 6.621 -2.214 1.00 89.12 320 GLY A C 1
ATOM 2392 O O . GLY A 1 320 ? -10.152 5.878 -2.603 1.00 89.12 320 GLY A O 1
ATOM 2393 N N . ARG A 1 321 ? -7.969 6.255 -2.249 1.00 91.44 321 ARG A N 1
ATOM 2394 C CA . ARG A 1 321 ? -7.538 4.957 -2.790 1.00 91.44 321 ARG A CA 1
ATOM 2395 C C . ARG A 1 321 ? -7.940 3.837 -1.836 1.00 91.44 321 ARG A C 1
ATOM 2397 O O . ARG A 1 321 ? -7.767 3.973 -0.627 1.00 91.44 321 ARG A O 1
ATOM 2404 N N . THR A 1 322 ? -8.459 2.741 -2.385 1.00 96.50 322 THR A N 1
ATOM 2405 C CA . THR A 1 322 ? -8.798 1.511 -1.650 1.00 96.50 322 THR A CA 1
ATOM 2406 C C . THR A 1 322 ? -7.659 0.481 -1.725 1.00 96.50 322 THR A C 1
ATOM 2408 O O . THR A 1 322 ? -6.770 0.597 -2.578 1.00 96.50 322 THR A O 1
ATOM 2411 N N . PRO A 1 323 ? -7.663 -0.574 -0.887 1.00 96.69 323 PRO A N 1
ATOM 2412 C CA . PRO A 1 323 ? -6.753 -1.708 -1.034 1.00 96.69 323 PRO A CA 1
ATOM 2413 C C . PRO A 1 323 ? -6.791 -2.332 -2.433 1.00 96.69 323 PRO A C 1
ATOM 2415 O O . PRO A 1 323 ? -5.735 -2.615 -2.999 1.00 96.69 323 PRO A O 1
ATOM 2418 N N . LEU A 1 324 ? -7.986 -2.477 -3.019 1.00 95.62 324 LEU A N 1
ATOM 2419 C CA . LEU A 1 324 ? -8.154 -2.973 -4.385 1.00 95.62 324 LEU A CA 1
ATOM 2420 C C . LEU A 1 324 ? -7.517 -2.025 -5.406 1.00 95.62 324 LEU A C 1
ATOM 2422 O O . LEU A 1 324 ? -6.783 -2.484 -6.280 1.00 95.62 324 LEU A O 1
ATOM 2426 N N . TYR A 1 325 ? -7.724 -0.710 -5.256 1.00 90.44 325 TYR A N 1
ATOM 2427 C CA . TYR A 1 325 ? -7.074 0.291 -6.104 1.00 90.44 325 TYR A CA 1
ATOM 2428 C C . TYR A 1 325 ? -5.560 0.118 -6.070 1.00 90.44 325 TYR A C 1
ATOM 2430 O O . TYR A 1 325 ? -4.936 0.007 -7.120 1.00 90.44 325 TYR A O 1
ATOM 2438 N N . LEU A 1 326 ? -4.960 0.038 -4.878 1.00 87.88 326 LEU A N 1
ATOM 2439 C CA . LEU A 1 326 ? -3.514 -0.129 -4.752 1.00 87.88 326 LEU A CA 1
ATOM 2440 C C . LEU A 1 326 ? -3.026 -1.465 -5.313 1.00 87.88 326 LEU A C 1
ATOM 2442 O O . LEU A 1 326 ? -1.959 -1.489 -5.922 1.00 87.88 326 LEU A O 1
ATOM 2446 N N . ALA A 1 327 ? -3.767 -2.560 -5.130 1.00 89.75 327 ALA A N 1
ATOM 2447 C CA . ALA A 1 327 ? -3.408 -3.854 -5.701 1.00 89.75 327 ALA A CA 1
ATOM 2448 C C . ALA A 1 327 ? -3.324 -3.771 -7.233 1.00 89.75 327 ALA A C 1
ATOM 2450 O O . ALA A 1 327 ? -2.318 -4.184 -7.804 1.00 89.75 327 ALA A O 1
ATOM 2451 N N . VAL A 1 328 ? -4.317 -3.171 -7.896 1.00 83.06 328 VAL A N 1
ATOM 2452 C CA . VAL A 1 328 ? -4.306 -2.969 -9.357 1.00 83.06 328 VAL A CA 1
ATOM 2453 C C . VAL A 1 328 ? -3.213 -1.974 -9.767 1.00 83.06 328 VAL A C 1
ATOM 2455 O O . VAL A 1 328 ? -2.398 -2.241 -10.653 1.00 83.06 328 VAL A O 1
ATOM 2458 N N . MET A 1 329 ? -3.144 -0.836 -9.073 1.00 79.19 329 MET A N 1
ATOM 2459 C CA . MET A 1 329 ? -2.172 0.230 -9.304 1.00 79.19 329 MET A CA 1
ATOM 2460 C C . MET A 1 329 ? -0.743 -0.307 -9.222 1.00 79.19 329 MET A C 1
ATOM 2462 O O . MET A 1 329 ? 0.060 -0.033 -10.100 1.00 79.19 329 MET A O 1
ATOM 2466 N N . ASN A 1 330 ? -0.412 -1.139 -8.242 1.00 75.88 330 ASN A N 1
ATOM 2467 C CA . ASN A 1 330 ? 0.927 -1.704 -8.082 1.00 75.88 330 ASN A CA 1
ATOM 2468 C C . ASN A 1 330 ? 1.110 -3.050 -8.793 1.00 75.88 330 ASN A C 1
ATOM 2470 O O . ASN A 1 330 ? 2.119 -3.705 -8.559 1.00 75.88 330 ASN A O 1
ATOM 2474 N N . GLY A 1 331 ? 0.162 -3.489 -9.628 1.00 76.56 331 GLY A N 1
ATOM 2475 C CA . GLY A 1 331 ? 0.181 -4.803 -10.278 1.00 76.56 331 GLY A CA 1
ATOM 2476 C C . GLY A 1 331 ? 0.517 -5.941 -9.328 1.00 76.56 331 GLY A C 1
ATOM 2477 O O . GLY A 1 331 ? 1.480 -6.673 -9.553 1.00 76.56 331 GLY A O 1
ATOM 2478 N N . GLY A 1 332 ? -0.240 -6.008 -8.235 1.00 78.94 332 GLY A N 1
ATOM 2479 C CA . GLY A 1 332 ? -0.215 -7.108 -7.287 1.00 78.94 332 GLY A CA 1
ATOM 2480 C C . GLY A 1 332 ? -0.775 -8.404 -7.888 1.00 78.94 332 GLY A C 1
ATOM 2481 O O . GLY A 1 332 ? -1.201 -8.430 -9.044 1.00 78.94 332 GLY A O 1
ATOM 2482 N N . PRO A 1 333 ? -0.791 -9.496 -7.110 1.00 85.12 333 PRO A N 1
ATOM 2483 C CA . PRO A 1 333 ? -1.268 -10.790 -7.586 1.00 85.12 333 PRO A CA 1
ATOM 2484 C C . PRO A 1 333 ? -2.752 -10.732 -7.997 1.00 85.12 333 PRO A C 1
ATOM 2486 O O . PRO A 1 333 ? -3.565 -10.244 -7.205 1.00 85.12 333 PRO A O 1
ATOM 2489 N N . PRO A 1 334 ? -3.150 -11.274 -9.167 1.00 88.62 334 PRO A N 1
ATOM 2490 C CA . PRO A 1 334 ? -4.561 -11.352 -9.557 1.00 88.62 334 PRO A CA 1
ATOM 2491 C C . PRO A 1 334 ? -5.430 -12.070 -8.518 1.00 88.62 334 PRO A C 1
ATOM 2493 O O . PRO A 1 334 ? -6.577 -11.688 -8.309 1.00 88.62 334 PRO A O 1
ATOM 2496 N N . GLU A 1 335 ? -4.877 -13.063 -7.815 1.00 91.75 335 GLU A N 1
ATOM 2497 C CA . GLU A 1 335 ? -5.588 -13.783 -6.753 1.00 91.75 335 GLU A CA 1
ATOM 2498 C C . GLU A 1 335 ? -5.953 -12.876 -5.571 1.00 91.75 335 GLU A C 1
ATOM 2500 O O . GLU A 1 335 ? -7.080 -12.928 -5.086 1.00 91.75 335 GLU A O 1
ATOM 2505 N N . LEU A 1 336 ? -5.066 -11.958 -5.168 1.00 94.00 336 LEU A N 1
ATOM 2506 C CA . LEU A 1 336 ? -5.388 -10.962 -4.142 1.00 94.00 336 LEU A CA 1
ATOM 2507 C C . LEU A 1 336 ? -6.558 -10.072 -4.587 1.00 94.00 336 LEU A C 1
ATOM 2509 O O . LEU A 1 336 ? -7.446 -9.773 -3.795 1.00 94.00 336 LEU A O 1
ATOM 2513 N N . MET A 1 337 ? -6.583 -9.658 -5.854 1.00 93.75 337 MET A N 1
ATOM 2514 C CA . MET A 1 337 ? -7.675 -8.835 -6.382 1.00 93.75 337 MET A CA 1
ATOM 2515 C C . MET A 1 337 ? -8.998 -9.606 -6.409 1.00 93.75 337 MET A C 1
ATOM 2517 O O . MET A 1 337 ? -10.017 -9.067 -5.984 1.00 93.75 337 MET A O 1
ATOM 2521 N N . ARG A 1 338 ? -8.982 -10.874 -6.847 1.00 92.62 338 ARG A N 1
ATOM 2522 C CA . ARG A 1 338 ? -10.161 -11.758 -6.817 1.00 92.62 338 ARG A CA 1
ATOM 2523 C C . ARG A 1 338 ? -10.677 -11.947 -5.396 1.00 92.62 338 ARG A C 1
ATOM 2525 O O . ARG A 1 338 ? -11.876 -11.833 -5.178 1.00 92.62 338 ARG A O 1
ATOM 2532 N N . ARG A 1 339 ? -9.779 -12.186 -4.435 1.00 95.38 339 ARG A N 1
ATOM 2533 C CA . ARG A 1 339 ? -10.109 -12.277 -3.008 1.00 95.38 339 ARG A CA 1
ATOM 2534 C C . ARG A 1 339 ? -10.771 -10.994 -2.511 1.00 95.38 339 ARG A C 1
ATOM 2536 O O . ARG A 1 339 ? -11.853 -11.062 -1.953 1.00 95.38 339 ARG A O 1
ATOM 2543 N N . LEU A 1 340 ? -10.174 -9.827 -2.757 1.00 96.06 340 LEU A N 1
ATOM 2544 C CA . LEU A 1 340 ? -10.751 -8.544 -2.336 1.00 96.06 340 LEU A CA 1
ATOM 2545 C C . LEU A 1 340 ? -12.145 -8.309 -2.942 1.00 96.06 340 LEU A C 1
ATOM 2547 O O . LEU A 1 340 ? -13.048 -7.889 -2.227 1.00 96.06 340 LEU A O 1
ATOM 2551 N N . LEU A 1 341 ? -12.343 -8.626 -4.225 1.00 95.00 341 LEU A N 1
ATOM 2552 C CA . LEU A 1 341 ? -13.656 -8.545 -4.877 1.00 95.00 341 LEU A CA 1
ATOM 2553 C C . LEU A 1 341 ? -14.672 -9.529 -4.285 1.00 95.00 341 LEU A C 1
ATOM 2555 O O . LEU A 1 341 ? -15.823 -9.161 -4.072 1.00 95.00 341 LEU A O 1
ATOM 2559 N N . ALA A 1 342 ? -14.256 -10.764 -3.994 1.00 94.69 342 ALA A N 1
ATOM 2560 C CA . ALA A 1 342 ? -15.111 -11.765 -3.355 1.00 94.69 342 ALA A CA 1
ATOM 2561 C C . ALA A 1 342 ? -15.557 -11.332 -1.947 1.00 94.69 342 ALA A C 1
ATOM 2563 O O . ALA A 1 342 ? -16.662 -11.659 -1.524 1.00 94.69 342 ALA A O 1
ATOM 2564 N N . GLU A 1 343 ? -14.724 -10.550 -1.261 1.00 95.88 343 GLU A N 1
ATOM 2565 C CA . GLU A 1 343 ? -15.000 -9.946 0.048 1.00 95.88 343 GLU A CA 1
ATOM 2566 C C . GLU A 1 343 ? -15.759 -8.606 -0.059 1.00 95.88 343 GLU A C 1
ATOM 2568 O O . GLU A 1 343 ? -15.948 -7.908 0.937 1.00 95.88 343 GLU A O 1
ATOM 2573 N N . GLY A 1 344 ? -16.217 -8.242 -1.263 1.00 94.31 344 GLY A N 1
ATOM 2574 C CA . GLY A 1 344 ? -17.096 -7.099 -1.504 1.00 94.31 344 GLY A CA 1
ATOM 2575 C C . GLY A 1 344 ? -16.393 -5.766 -1.758 1.00 94.31 344 GLY A C 1
ATOM 2576 O O . GLY A 1 344 ? -17.046 -4.734 -1.635 1.00 94.31 344 GLY A O 1
ATOM 2577 N N . ALA A 1 345 ? -15.099 -5.759 -2.100 1.00 95.81 345 ALA A N 1
ATOM 2578 C CA . ALA A 1 345 ? -14.416 -4.536 -2.523 1.00 95.81 345 ALA A CA 1
ATOM 2579 C C . ALA A 1 345 ? -15.066 -3.938 -3.780 1.00 95.81 345 ALA A C 1
ATOM 2581 O O . ALA A 1 345 ? -15.269 -4.645 -4.768 1.00 95.81 345 ALA A O 1
ATOM 2582 N N . ASP A 1 346 ? -15.330 -2.634 -3.773 1.00 91.69 346 ASP A N 1
ATOM 2583 C CA . ASP A 1 346 ? -15.931 -1.936 -4.906 1.00 91.69 346 ASP A CA 1
ATOM 2584 C C . ASP A 1 346 ? -14.883 -1.610 -5.998 1.00 91.69 346 ASP A C 1
ATOM 2586 O O . ASP A 1 346 ? -13.997 -0.766 -5.793 1.00 91.69 346 ASP A O 1
ATOM 2590 N N . PRO A 1 347 ? -14.966 -2.221 -7.202 1.00 86.81 347 PRO A N 1
ATOM 2591 C CA . PRO A 1 347 ? -14.064 -1.913 -8.312 1.00 86.81 347 PRO A CA 1
ATOM 2592 C C . PRO A 1 347 ? -14.266 -0.508 -8.900 1.00 86.81 347 PRO A C 1
ATOM 2594 O O . PRO A 1 347 ? -13.417 -0.060 -9.676 1.00 86.81 347 PRO A O 1
ATOM 2597 N N . ARG A 1 348 ? -15.362 0.175 -8.542 1.00 85.19 348 ARG A N 1
ATOM 2598 C CA . ARG A 1 348 ? -15.736 1.535 -8.958 1.00 85.19 348 ARG A CA 1
ATOM 2599 C C . ARG A 1 348 ? -15.551 2.566 -7.837 1.00 85.19 348 ARG A C 1
ATOM 2601 O O . ARG A 1 348 ? -16.000 3.700 -7.969 1.00 85.19 348 ARG A O 1
ATOM 2608 N N . ALA A 1 349 ? -14.849 2.215 -6.756 1.00 85.69 349 ALA A N 1
ATOM 2609 C CA . ALA A 1 349 ? -14.531 3.162 -5.694 1.00 85.69 349 ALA A CA 1
ATOM 2610 C C . ALA A 1 349 ? -13.612 4.289 -6.203 1.00 85.69 349 ALA A C 1
ATOM 2612 O O . ALA A 1 349 ? -12.424 4.074 -6.452 1.00 85.69 349 ALA A O 1
ATOM 2613 N N . GLU A 1 350 ? -14.176 5.490 -6.331 1.00 80.88 350 GLU A N 1
ATOM 2614 C CA . GLU A 1 350 ? -13.483 6.671 -6.854 1.00 80.88 350 GLU A CA 1
ATOM 2615 C C . GLU A 1 350 ? -12.505 7.307 -5.850 1.00 80.88 350 GLU A C 1
ATOM 2617 O O . GLU A 1 350 ? -12.829 7.532 -4.674 1.00 80.88 350 GLU A O 1
ATOM 2622 N N . THR A 1 351 ? -11.316 7.653 -6.352 1.00 80.88 351 THR A N 1
ATOM 2623 C CA . THR A 1 351 ? -10.343 8.543 -5.709 1.00 80.88 351 THR A CA 1
ATOM 2624 C C . THR A 1 351 ? -10.807 9.997 -5.800 1.00 80.88 351 THR A C 1
ATOM 2626 O O . THR A 1 351 ? -11.722 10.342 -6.547 1.00 80.88 351 THR A O 1
ATOM 2629 N N . VAL A 1 352 ? -10.131 10.899 -5.084 1.00 72.56 352 VAL A N 1
ATOM 2630 C CA . VAL A 1 352 ? -10.374 12.353 -5.200 1.00 72.56 352 VAL A CA 1
ATOM 2631 C C . VAL A 1 352 ? -10.079 12.908 -6.600 1.00 72.56 352 VAL A C 1
ATOM 2633 O O . VAL A 1 352 ? -10.472 14.029 -6.906 1.00 72.56 352 VAL A O 1
ATOM 2636 N N . HIS A 1 353 ? -9.396 12.128 -7.440 1.00 71.75 353 HIS A N 1
ATOM 2637 C CA . HIS A 1 353 ? -9.074 12.458 -8.825 1.00 71.75 353 HIS A CA 1
ATOM 2638 C C . HIS A 1 353 ? -10.034 11.798 -9.832 1.00 71.75 353 HIS A C 1
ATOM 2640 O O . HIS A 1 353 ? -9.815 11.900 -11.033 1.00 71.75 353 HIS A O 1
ATOM 2646 N N . GLY A 1 354 ? -11.085 11.107 -9.368 1.00 70.50 354 GLY A N 1
ATOM 2647 C CA . GLY A 1 354 ? -12.049 10.413 -10.232 1.00 70.50 354 GLY A CA 1
ATOM 2648 C C . GLY A 1 354 ? -11.532 9.101 -10.841 1.00 70.50 354 GLY A C 1
ATOM 2649 O O . GLY A 1 354 ? -12.182 8.518 -11.709 1.00 70.50 354 GLY A O 1
ATOM 2650 N N . ALA A 1 355 ? -10.369 8.606 -10.405 1.00 72.06 355 ALA A N 1
ATOM 2651 C CA . ALA A 1 355 ? -9.857 7.300 -10.815 1.00 72.06 355 ALA A CA 1
ATOM 2652 C C . ALA A 1 355 ? -10.446 6.189 -9.933 1.00 72.06 355 ALA A C 1
ATOM 2654 O O . ALA A 1 355 ? -10.732 6.407 -8.763 1.00 72.06 355 ALA A O 1
ATOM 2655 N N . TYR A 1 356 ? -10.596 4.976 -10.462 1.00 76.94 356 TYR A N 1
ATOM 2656 C CA . TYR A 1 356 ? -11.052 3.810 -9.694 1.00 76.94 356 TYR A CA 1
ATOM 2657 C C . TYR A 1 356 ? -10.360 2.527 -10.181 1.00 76.94 356 TYR A C 1
ATOM 2659 O O . TYR A 1 356 ? -9.772 2.536 -11.270 1.00 76.94 356 TYR A O 1
ATOM 2667 N N . PRO A 1 357 ? -10.368 1.427 -9.398 1.00 78.00 357 PRO A N 1
ATOM 2668 C CA . PRO A 1 357 ? -9.595 0.226 -9.717 1.00 78.00 357 PRO A CA 1
ATOM 2669 C C . PRO A 1 357 ? -9.763 -0.274 -11.156 1.00 78.00 357 PRO A C 1
ATOM 2671 O O . PRO A 1 357 ? -8.764 -0.538 -11.825 1.00 78.00 357 PRO A O 1
ATOM 2674 N N . SER A 1 358 ? -10.991 -0.347 -11.680 1.00 70.50 358 SER A N 1
ATOM 2675 C CA . SER A 1 358 ? -11.189 -0.814 -13.055 1.00 70.50 358 SER A CA 1
ATOM 2676 C C . SER A 1 358 ? -10.701 0.178 -14.118 1.00 70.50 358 SER A C 1
ATOM 2678 O O . SER A 1 358 ? -10.214 -0.283 -15.145 1.00 70.50 358 SER A O 1
ATOM 2680 N N . HIS A 1 359 ? -10.728 1.502 -13.901 1.00 71.06 359 HIS A N 1
ATOM 2681 C CA . HIS A 1 359 ? -10.058 2.454 -14.811 1.00 71.06 359 HIS A CA 1
ATOM 2682 C C . HIS A 1 359 ? -8.559 2.146 -14.918 1.00 71.06 359 HIS A C 1
ATOM 2684 O O . HIS A 1 359 ? -8.004 2.054 -16.013 1.00 71.06 359 HIS A O 1
ATOM 2690 N N . VAL A 1 360 ? -7.912 1.912 -13.774 1.00 66.94 360 VAL A N 1
ATOM 2691 C CA . VAL A 1 360 ? -6.484 1.587 -13.727 1.00 66.94 360 VAL A CA 1
ATOM 2692 C C . VAL A 1 360 ? -6.201 0.223 -14.364 1.00 66.94 360 VAL A C 1
ATOM 2694 O O . VAL A 1 360 ? -5.211 0.077 -15.072 1.00 66.94 360 VAL A O 1
ATOM 2697 N N . ALA A 1 361 ? -7.082 -0.765 -14.197 1.00 66.94 361 ALA A N 1
ATOM 2698 C CA . ALA A 1 361 ? -6.927 -2.087 -14.807 1.00 66.94 361 ALA A CA 1
ATOM 2699 C C . ALA A 1 361 ? -6.876 -2.038 -16.347 1.00 66.94 361 ALA A C 1
ATOM 2701 O O . ALA A 1 361 ? -6.068 -2.740 -16.953 1.00 66.94 361 ALA A O 1
ATOM 2702 N N . HIS A 1 362 ? -7.695 -1.192 -16.984 1.00 60.31 362 HIS A N 1
ATOM 2703 C CA . HIS A 1 362 ? -7.742 -1.060 -18.450 1.00 60.31 362 HIS A CA 1
ATOM 2704 C C . HIS A 1 362 ? -6.456 -0.481 -19.058 1.00 60.31 362 HIS A C 1
ATOM 2706 O O . HIS A 1 362 ? -6.171 -0.730 -20.223 1.00 60.31 362 HIS A O 1
ATOM 2712 N N . SER A 1 363 ? -5.651 0.239 -18.274 1.00 57.66 363 SER A N 1
ATOM 2713 C CA . SER A 1 363 ? -4.369 0.805 -18.723 1.00 57.66 363 SER A CA 1
ATOM 2714 C C . SER A 1 363 ? -3.162 -0.124 -18.494 1.00 57.66 363 SER A C 1
ATOM 2716 O O . SER A 1 363 ? -2.019 0.286 -18.693 1.00 57.66 363 SER A O 1
ATOM 2718 N N . ARG A 1 364 ? -3.372 -1.380 -18.059 1.00 60.28 364 ARG A N 1
ATOM 2719 C CA . ARG A 1 364 ? -2.308 -2.330 -17.668 1.00 60.28 364 ARG A CA 1
ATOM 2720 C C . ARG A 1 364 ? -2.142 -3.521 -18.628 1.00 60.28 364 ARG A C 1
ATOM 2722 O O . ARG A 1 364 ? -3.091 -3.984 -19.245 1.00 60.28 364 ARG A O 1
ATOM 2729 N N . GLN A 1 365 ? -0.908 -4.040 -18.718 1.00 55.59 365 GLN A N 1
ATOM 2730 C CA . GLN A 1 365 ? -0.439 -4.990 -19.758 1.00 55.59 365 GLN A CA 1
ATOM 2731 C C . GLN A 1 365 ? -1.026 -6.392 -19.609 1.00 55.59 365 GLN A C 1
ATOM 2733 O O . GLN A 1 365 ? -1.000 -7.197 -20.530 1.00 55.59 365 GLN A O 1
ATOM 2738 N N . TYR A 1 366 ? -1.550 -6.681 -18.424 1.00 59.00 366 TYR A N 1
ATOM 2739 C CA . TYR A 1 366 ? -2.071 -7.975 -18.009 1.00 59.00 366 TYR A CA 1
ATOM 2740 C C . TYR A 1 366 ? -3.605 -7.944 -17.911 1.00 59.00 366 TYR A C 1
ATOM 2742 O O . TYR A 1 366 ? -4.199 -8.633 -17.089 1.00 59.00 366 TYR A O 1
ATOM 2750 N N . TRP A 1 367 ? -4.274 -7.150 -18.760 1.00 60.19 367 TRP A N 1
ATOM 2751 C CA . TRP A 1 367 ? -5.742 -7.059 -18.800 1.00 60.19 367 TRP A CA 1
ATOM 2752 C C . TRP A 1 367 ? -6.423 -8.427 -18.965 1.00 60.19 367 TRP A C 1
ATOM 2754 O O . TRP A 1 367 ? -7.484 -8.653 -18.392 1.00 60.19 367 TRP A O 1
ATOM 2764 N N . GLN A 1 368 ? -5.781 -9.373 -19.665 1.00 68.19 368 GLN A N 1
ATOM 2765 C CA . GLN A 1 368 ? -6.260 -10.758 -19.776 1.00 68.19 368 GLN A CA 1
ATOM 2766 C C . GLN A 1 368 ? -6.418 -11.432 -18.399 1.00 68.19 368 GLN A C 1
ATOM 2768 O O . GLN A 1 368 ? -7.440 -12.074 -18.137 1.00 68.19 368 GLN A O 1
ATOM 2773 N N . ASP A 1 369 ? -5.469 -11.206 -17.487 1.00 74.19 369 ASP A N 1
ATOM 2774 C CA . ASP A 1 369 ? -5.521 -11.721 -16.113 1.00 74.19 369 ASP A CA 1
ATOM 2775 C C . ASP A 1 369 ? -6.591 -11.009 -15.274 1.00 74.19 369 ASP A C 1
ATOM 2777 O O . ASP A 1 369 ? -7.132 -11.591 -14.331 1.00 74.19 369 ASP A O 1
ATOM 2781 N N . LEU A 1 370 ? -6.915 -9.764 -15.643 1.00 78.38 370 LEU A N 1
ATOM 2782 C CA . LEU A 1 370 ? -7.878 -8.877 -14.986 1.00 78.38 370 LEU A CA 1
ATOM 2783 C C . LEU A 1 370 ? -9.272 -8.869 -15.628 1.00 78.38 370 LEU A C 1
ATOM 2785 O O . LEU A 1 370 ? -10.113 -8.054 -15.250 1.00 78.38 370 LEU A O 1
ATOM 2789 N N . THR A 1 371 ? -9.556 -9.793 -16.549 1.00 79.31 371 THR A N 1
ATOM 2790 C CA . THR A 1 371 ? -10.861 -9.918 -17.234 1.00 79.31 371 THR A CA 1
ATOM 2791 C C . THR A 1 371 ? -12.052 -10.009 -16.278 1.00 79.31 371 THR A C 1
ATOM 2793 O O . THR A 1 371 ? -13.165 -9.637 -16.644 1.00 79.31 371 THR A O 1
ATOM 2796 N N . PHE A 1 372 ? -11.822 -10.432 -15.033 1.00 80.19 372 PHE A N 1
ATOM 2797 C CA . PHE A 1 372 ? -12.839 -10.454 -13.987 1.00 80.19 372 PHE A CA 1
ATOM 2798 C C . PHE A 1 372 ? -13.420 -9.065 -13.668 1.00 80.19 372 PHE A C 1
ATOM 2800 O O . PHE A 1 372 ? -14.584 -8.989 -13.308 1.00 80.19 372 PHE A O 1
ATOM 2807 N N . PHE A 1 373 ? -12.688 -7.962 -13.871 1.00 76.50 373 PHE A N 1
ATOM 2808 C CA . PHE A 1 373 ? -13.228 -6.606 -13.676 1.00 76.50 373 PHE A CA 1
ATOM 2809 C C . PHE A 1 373 ? -14.275 -6.196 -14.718 1.00 76.50 373 PHE A C 1
ATOM 2811 O O . PHE A 1 373 ? -15.048 -5.282 -14.459 1.00 76.50 373 PHE A O 1
ATOM 2818 N N . ALA A 1 374 ? -14.305 -6.838 -15.889 1.00 67.00 374 ALA A N 1
ATOM 2819 C CA . ALA A 1 374 ? -15.329 -6.582 -16.903 1.00 67.00 374 ALA A CA 1
ATOM 2820 C C . ALA A 1 374 ? -16.651 -7.317 -16.606 1.00 67.00 374 ALA A C 1
ATOM 2822 O O . ALA A 1 374 ? -17.659 -7.052 -17.255 1.00 67.00 374 ALA A O 1
ATOM 2823 N N . GLN A 1 375 ? -16.631 -8.264 -15.662 1.00 64.25 375 GLN A N 1
ATOM 2824 C CA . GLN A 1 375 ? -17.769 -9.114 -15.299 1.00 64.25 375 GLN A CA 1
ATOM 2825 C C . GLN A 1 375 ? -18.434 -8.689 -13.976 1.00 64.25 375 GLN A C 1
ATOM 2827 O O . GLN A 1 375 ? -19.526 -9.171 -13.678 1.00 64.25 375 GLN A O 1
ATOM 2832 N N . SER A 1 376 ? -17.786 -7.797 -13.216 1.00 55.78 376 SER A N 1
ATOM 2833 C CA . SER A 1 376 ? -18.241 -7.197 -11.949 1.00 55.78 376 SER A CA 1
ATOM 2834 C C . SER A 1 376 ? -18.904 -5.829 -12.155 1.00 55.78 376 SER A C 1
ATOM 2836 O O . SER A 1 376 ? -19.849 -5.498 -11.408 1.00 55.78 376 SER A O 1
#

InterPro domains:
  IPR002110 Ankyrin repeat [PF12796] (278-349)
  IPR002110 Ankyrin repeat [PS50088] (286-318)
  IPR002110 Ankyrin repeat [PS50088] (319-352)
  IPR002110 Ankyrin repeat [SM00248] (286-315)
  IPR002110 Ankyrin repeat [SM00248] (319-349)
  IPR036770 Ankyrin repeat-containing domain superfamily [G3DSA:1.25.40.20] (237-370)
  IPR036770 Ankyrin repeat-containing domain superfamily [SSF48403] (262-368)

pLDDT: mean 77.34, std 16.68, range [28.31, 97.5]

Radius of gyration: 24.34 Å; chains: 1; bounding box: 61×42×70 Å

Foldseek 3Di:
DPCLQVVQQQQQHFPQAAAQAHSQLAGDDPVCALPDPTSSSLQSVLLVCVVVVVQQVSLVSLFEHEVADDSVLQADPPDRGQRQGNQQVVVVVLCVLVVHQWAQDPSQWIWGHDPVGIYTDGDPCPDPPLQFDDGGDDPPPVQSVCSNVVNDGLVRDDPSNSCSRNVPDDDDDDDPPPDPPPPVQFFFWKQDPNDIWGWAQFPQAIDGPPDDPVRVVVVVVCVVVVDDDDIPNQQRCCFLQVDDDHGPSSLVVLVVLLVCLQQAVAVVVVVCNVRRRHHQRTAHNQRDGVLLSCLSYPVVSVVVSSVVSVPDLLRATPQQAGSLQSCLSVVGDLVSNVVSVVVPHDQCRQGNSRDGNVNNLVSDSVVVSVVVVVVD

Organism: NCBI:txid35754